Protein AF-A0A520HX37-F1 (afdb_monomer_lite)

Radius of gyration: 22.29 Å; chains: 1; bounding box: 52×50×70 Å

pLDDT: mean 95.44, std 6.54, range [57.94, 99.0]

Sequence (452 aa):
YREWVRPVVTGVTYQSAKGEHVEIRGSEILKNWRAVVGKAGFWDVSLPEAFFGDYNPYNELIYGDWFFPNNPLHTGEVFINGKALQEYVTWSCKSENGQTIITAYFGDLDPNKEFVEITVRPSCFYPAKTGVNYITVRGFHMSQAATQWAAPTAEQIGLIGTNWSKGWIIEDNVISDSKCVGITLGKDRASGQNVWSADMSKDGADLYNEMILRVINAGWSKDNIGSHIVRRNKIFNCGAAGICGSFGAAYSQILDNEVHDVYTRRNFYGAEMAGIKFHAAVDMVIKGNHVSNSFIGLWLDWMAQGTKVSHNVFEDNDYVDIFMEMNHGPYLVERNRFMSVFSLRDWSEGGTFRKNYFAGLISRAPQDRVTPVFRTRSTEILEVKPIAGGNNLFIANTFADGKGVQPVRPKMHAMDQEDQLIGYGLSIYRDAAMPVMSRRNKFLGKAQPLKK

Structure (mmCIF, N/CA/C/O backbone):
data_AF-A0A520HX37-F1
#
_entry.id   AF-A0A520HX37-F1
#
loop_
_atom_site.group_PDB
_atom_site.id
_atom_site.type_symbol
_atom_site.label_atom_id
_atom_site.label_alt_id
_atom_site.label_comp_id
_atom_site.label_asym_id
_atom_site.label_entity_id
_atom_site.label_seq_id
_atom_site.pdbx_PDB_ins_code
_atom_site.Cartn_x
_atom_site.Cartn_y
_atom_site.Cartn_z
_atom_site.occupancy
_atom_site.B_iso_or_equiv
_atom_site.auth_seq_id
_atom_site.auth_comp_id
_atom_site.auth_asym_id
_atom_site.auth_atom_id
_atom_site.pdbx_PDB_model_num
ATOM 1 N N . TYR A 1 1 ? -20.379 -7.764 13.010 1.00 98.12 1 TYR A N 1
ATOM 2 C CA . TYR A 1 1 ? -19.364 -8.441 13.836 1.00 98.12 1 TYR A CA 1
ATOM 3 C C . TYR A 1 1 ? -18.326 -7.415 14.274 1.00 98.12 1 TYR A C 1
ATOM 5 O O . TYR A 1 1 ? -17.843 -6.666 13.435 1.00 98.12 1 TYR A O 1
ATOM 13 N N . ARG A 1 2 ? -18.039 -7.300 15.574 1.00 98.56 2 ARG A N 1
ATOM 14 C CA . ARG A 1 2 ? -17.042 -6.363 16.128 1.00 98.56 2 ARG A CA 1
ATOM 15 C C . ARG A 1 2 ? -15.921 -7.171 16.764 1.00 98.56 2 ARG A C 1
ATOM 17 O O . ARG A 1 2 ? -15.885 -7.391 17.966 1.00 98.56 2 ARG A O 1
ATOM 24 N N . GLU A 1 3 ? -15.073 -7.727 15.915 1.00 98.31 3 GLU A N 1
ATOM 25 C CA . GLU A 1 3 ? -14.103 -8.739 16.311 1.00 98.31 3 GLU A CA 1
ATOM 26 C C . GLU A 1 3 ? -12.892 -8.725 15.384 1.00 98.31 3 GLU A C 1
ATOM 28 O O . GLU A 1 3 ? -12.899 -8.090 14.329 1.00 98.31 3 GLU A O 1
ATOM 33 N N . TRP A 1 4 ? -11.859 -9.455 15.791 1.00 98.12 4 TRP A N 1
ATOM 34 C CA . TRP A 1 4 ? -10.728 -9.793 14.943 1.00 98.12 4 TRP A CA 1
ATOM 35 C C . TRP A 1 4 ? -10.796 -11.291 14.633 1.00 98.12 4 TRP A C 1
ATOM 37 O O . TRP A 1 4 ? -10.479 -12.128 15.481 1.00 98.12 4 TRP A O 1
ATOM 47 N N . VAL A 1 5 ? -11.174 -11.626 13.399 1.00 98.69 5 VAL A N 1
ATOM 48 C CA . VAL A 1 5 ? -11.188 -13.001 12.894 1.00 98.69 5 VAL A CA 1
ATOM 49 C C . VAL A 1 5 ? -9.752 -13.481 12.678 1.00 98.69 5 VAL A C 1
ATOM 51 O O . VAL A 1 5 ? -8.979 -12.882 11.925 1.00 98.69 5 VAL A O 1
ATOM 54 N N . ARG A 1 6 ? -9.397 -14.589 13.334 1.00 98.00 6 ARG A N 1
ATOM 55 C CA . ARG A 1 6 ? -8.054 -15.187 13.307 1.00 98.00 6 ARG A CA 1
ATOM 56 C C . ARG A 1 6 ? -8.134 -16.616 12.768 1.00 98.00 6 ARG A C 1
ATOM 58 O O . ARG A 1 6 ? -8.297 -17.546 13.559 1.00 98.00 6 ARG A O 1
ATOM 65 N N . PRO A 1 7 ? -8.045 -16.830 11.443 1.00 97.38 7 PRO A N 1
ATOM 66 C CA . PRO A 1 7 ? -8.025 -18.176 10.886 1.00 97.38 7 PRO A CA 1
ATOM 67 C C . PRO A 1 7 ? -6.873 -18.993 11.475 1.00 97.38 7 PRO A C 1
ATOM 69 O O . PRO A 1 7 ? -5.737 -18.525 11.550 1.00 97.38 7 PRO A O 1
ATOM 72 N N . VAL A 1 8 ? -7.172 -20.224 11.887 1.00 95.75 8 VAL A N 1
ATOM 73 C CA . VAL A 1 8 ? -6.197 -21.143 12.503 1.00 95.75 8 VAL A CA 1
ATOM 74 C C . VAL A 1 8 ? -5.926 -22.392 11.659 1.00 95.75 8 VAL A C 1
ATOM 76 O O . VAL A 1 8 ? -4.947 -23.100 11.916 1.00 95.75 8 VAL A O 1
ATOM 79 N N . VAL A 1 9 ? -6.761 -22.638 10.643 1.00 96.44 9 VAL A N 1
ATOM 80 C CA . VAL A 1 9 ? -6.717 -23.799 9.743 1.00 96.44 9 VAL A CA 1
ATOM 81 C C . VAL A 1 9 ? -6.692 -23.327 8.289 1.00 96.44 9 VAL A C 1
ATOM 83 O O . VAL A 1 9 ? -7.399 -22.394 7.926 1.00 96.44 9 VAL A O 1
ATOM 86 N N . THR A 1 10 ? -5.869 -23.990 7.479 1.00 98.19 10 THR A N 1
ATOM 87 C CA . THR A 1 10 ? -5.672 -23.781 6.035 1.00 98.19 10 THR A CA 1
ATOM 88 C C . THR A 1 10 ? -6.862 -24.283 5.207 1.00 98.19 10 THR A C 1
ATOM 90 O O . THR A 1 10 ? -7.510 -25.254 5.589 1.00 98.19 10 THR A O 1
ATOM 93 N N . GLY A 1 11 ? -7.105 -23.697 4.030 1.00 98.06 11 GLY A N 1
ATOM 94 C CA . GLY A 1 11 ? -8.065 -24.244 3.056 1.00 98.06 11 GLY A CA 1
ATOM 95 C C . GLY A 1 11 ? -9.533 -23.910 3.335 1.00 98.06 11 GLY A C 1
ATOM 96 O O . GLY A 1 11 ? -10.422 -24.648 2.914 1.00 98.06 11 GLY A O 1
ATOM 97 N N . VAL A 1 12 ? -9.798 -22.825 4.064 1.00 98.31 12 VAL A N 1
ATOM 98 C CA . VAL A 1 12 ? -11.149 -22.424 4.483 1.00 98.31 12 VAL A CA 1
ATOM 99 C C . VAL A 1 12 ? -11.658 -21.257 3.638 1.00 98.31 12 VAL A C 1
ATOM 101 O O . VAL A 1 12 ? -10.925 -20.313 3.350 1.00 98.31 12 VAL A O 1
ATOM 104 N N . THR A 1 13 ? -12.939 -21.297 3.266 1.00 98.75 13 THR A N 1
ATOM 105 C CA . THR A 1 13 ? -13.641 -20.150 2.673 1.00 98.75 13 THR A CA 1
ATOM 106 C C . THR A 1 13 ? -14.507 -19.471 3.724 1.00 98.75 13 THR A C 1
ATOM 108 O O . THR A 1 13 ? -15.416 -20.086 4.276 1.00 98.75 13 THR A O 1
ATOM 111 N N . TYR A 1 14 ? -14.251 -18.190 3.950 1.00 98.69 14 TYR A N 1
ATOM 112 C CA . TYR A 1 14 ? -15.098 -17.276 4.698 1.00 98.69 14 TYR A CA 1
ATOM 113 C C . TYR A 1 14 ? -15.847 -16.422 3.684 1.00 98.69 14 TYR A C 1
ATOM 115 O O . TYR A 1 14 ? -15.227 -15.772 2.840 1.00 98.69 14 TYR A O 1
ATOM 123 N N . GLN A 1 15 ? -17.175 -16.427 3.745 1.00 98.56 15 GLN A N 1
ATOM 124 C CA . GLN A 1 15 ? -17.981 -15.615 2.844 1.00 98.56 15 GLN A CA 1
ATOM 125 C C . GLN A 1 15 ? -19.240 -15.087 3.518 1.00 98.56 15 GLN A C 1
ATOM 127 O O . GLN A 1 15 ? -19.822 -15.767 4.366 1.00 98.56 15 GLN A O 1
ATOM 132 N N . SER A 1 16 ? -19.679 -13.901 3.102 1.00 98.06 16 SER A N 1
ATOM 133 C CA . SER A 1 16 ? -21.020 -13.425 3.423 1.00 98.06 16 SER A CA 1
ATOM 134 C C . SER A 1 16 ? -22.086 -14.335 2.801 1.00 98.06 16 SER A C 1
ATOM 136 O O . SER A 1 16 ? -21.876 -15.008 1.781 1.00 98.06 16 SER A O 1
ATOM 138 N N . ALA A 1 17 ? -23.248 -14.395 3.449 1.00 97.94 17 ALA A N 1
ATOM 139 C CA . ALA A 1 17 ? -24.407 -15.054 2.872 1.00 97.94 17 ALA A CA 1
ATOM 140 C C . ALA A 1 17 ? -24.915 -14.248 1.665 1.00 97.94 17 ALA A C 1
ATOM 142 O O . ALA A 1 17 ? -24.792 -13.026 1.598 1.00 97.94 17 ALA A O 1
ATOM 143 N N . LYS A 1 18 ? -25.462 -14.948 0.668 1.00 95.50 18 LYS A N 1
ATOM 144 C CA . LYS A 1 18 ? -25.861 -14.332 -0.601 1.00 95.50 18 LYS A CA 1
ATOM 145 C C . LYS A 1 18 ? -26.911 -13.240 -0.368 1.00 95.50 18 LYS A C 1
ATOM 147 O O . LYS A 1 18 ? -28.009 -13.544 0.077 1.00 95.50 18 LYS A O 1
ATOM 152 N N . GLY A 1 19 ? -26.591 -12.011 -0.772 1.00 94.69 19 GLY A N 1
ATOM 153 C CA . GLY A 1 19 ? -27.487 -10.854 -0.664 1.00 94.69 19 GLY A CA 1
ATOM 154 C C . GLY A 1 19 ? -27.488 -10.178 0.709 1.00 94.69 19 GLY A C 1
ATOM 155 O O . GLY A 1 19 ? -28.156 -9.162 0.861 1.00 94.69 19 GLY A O 1
ATOM 156 N N . GLU A 1 20 ? -26.736 -10.705 1.676 1.00 98.00 20 GLU A N 1
ATOM 157 C CA . GLU A 1 20 ? -26.619 -10.124 3.011 1.00 98.00 20 GLU A CA 1
ATOM 158 C C . GLU A 1 20 ? -25.485 -9.095 3.070 1.00 98.00 20 GLU A C 1
ATOM 160 O O . GLU A 1 20 ? -24.419 -9.278 2.476 1.00 98.00 20 GLU A O 1
ATOM 165 N N . HIS A 1 21 ? -25.693 -8.036 3.852 1.00 97.75 21 HIS A N 1
ATOM 166 C CA . HIS A 1 21 ? -24.669 -7.039 4.163 1.00 97.75 21 HIS A CA 1
ATOM 167 C C . HIS A 1 21 ? -23.959 -7.415 5.465 1.00 97.75 21 HIS A C 1
ATOM 169 O O . HIS A 1 21 ? -24.501 -7.229 6.555 1.00 97.75 21 HIS A O 1
ATOM 175 N N . VAL A 1 22 ? -22.750 -7.975 5.361 1.00 98.62 22 VAL A N 1
ATOM 176 C CA . VAL A 1 22 ? -22.000 -8.472 6.525 1.00 98.62 22 VAL A CA 1
ATOM 177 C C . VAL A 1 22 ? -20.804 -7.579 6.828 1.00 98.62 22 VAL A C 1
ATOM 179 O O . VAL A 1 22 ? -19.858 -7.514 6.043 1.00 98.62 22 VAL A O 1
ATOM 182 N N . GLU A 1 23 ? -20.823 -6.948 8.005 1.00 98.50 23 GLU A N 1
ATOM 183 C CA . GLU A 1 23 ? -19.742 -6.079 8.477 1.00 98.50 23 GLU A CA 1
ATOM 184 C C . GLU A 1 23 ? -18.850 -6.741 9.535 1.00 98.50 23 GLU A C 1
ATOM 186 O O . GLU A 1 23 ? -19.355 -7.323 10.504 1.00 98.50 23 GLU A O 1
ATOM 191 N N . ILE A 1 24 ? -17.534 -6.573 9.402 1.00 98.88 24 ILE A N 1
ATOM 192 C CA . ILE A 1 24 ? -16.524 -6.875 10.424 1.00 98.88 24 ILE A CA 1
ATOM 193 C C . ILE A 1 24 ? -15.807 -5.568 10.777 1.00 98.88 24 ILE A C 1
ATOM 195 O O . ILE A 1 24 ? -15.193 -4.952 9.912 1.00 98.88 24 ILE A O 1
ATOM 199 N N . ARG A 1 25 ? -15.884 -5.122 12.032 1.00 98.69 25 ARG A N 1
ATOM 200 C CA . ARG A 1 25 ? -15.296 -3.844 12.463 1.00 98.69 25 ARG A CA 1
ATOM 201 C C . ARG A 1 25 ? -14.231 -4.014 13.537 1.00 98.69 25 ARG A C 1
ATOM 203 O O . ARG A 1 25 ? -14.445 -4.701 14.543 1.00 98.69 25 ARG A O 1
ATOM 210 N N . GLY A 1 26 ? -13.126 -3.291 13.384 1.00 98.62 26 GLY A N 1
ATOM 211 C CA . GLY A 1 26 ? -12.086 -3.152 14.408 1.00 98.62 26 GLY A CA 1
ATOM 212 C C . GLY A 1 26 ? -12.456 -2.186 15.545 1.00 98.62 26 GLY A C 1
ATOM 213 O O . GLY A 1 26 ? -11.688 -2.045 16.496 1.00 98.62 26 GLY A O 1
ATOM 214 N N . SER A 1 27 ? -13.633 -1.557 15.475 1.00 98.69 27 SER A N 1
ATOM 215 C CA . SER A 1 27 ? -14.109 -0.519 16.393 1.00 98.69 27 SER A CA 1
ATOM 216 C C . SER A 1 27 ? -15.233 -0.956 17.335 1.00 98.69 27 SER A C 1
ATOM 218 O O . SER A 1 27 ? -15.978 -1.901 17.054 1.00 98.69 27 SER A O 1
ATOM 220 N N . GLU A 1 28 ? -15.426 -0.202 18.415 1.00 98.62 28 GLU A N 1
ATOM 221 C CA . GLU A 1 28 ? -16.592 -0.286 19.303 1.00 98.62 28 GLU A CA 1
ATOM 222 C C . GLU A 1 28 ? -17.429 0.991 19.266 1.00 98.62 28 GLU A C 1
ATOM 224 O O . GLU A 1 28 ? -16.895 2.086 19.094 1.00 98.62 28 GLU A O 1
ATOM 229 N N . ILE A 1 29 ? -18.745 0.848 19.456 1.00 98.19 29 ILE A N 1
ATOM 230 C CA . ILE A 1 29 ? -19.640 1.997 19.661 1.00 98.19 29 ILE A CA 1
ATOM 231 C C . ILE A 1 29 ? -19.367 2.555 21.048 1.00 98.19 29 ILE A C 1
ATOM 233 O O . ILE A 1 29 ? -19.407 1.812 22.031 1.00 98.19 29 ILE A O 1
ATOM 237 N N . LEU A 1 30 ? -19.165 3.866 21.134 1.00 96.62 30 LEU A N 1
ATOM 238 C CA . LEU A 1 30 ? -18.863 4.526 22.391 1.00 96.62 30 LEU A CA 1
ATOM 239 C C . LEU A 1 30 ? -19.947 5.526 22.782 1.00 96.62 30 LEU A C 1
ATOM 241 O O . LEU A 1 30 ? -20.343 6.395 22.007 1.00 96.62 30 LEU A O 1
ATOM 245 N N . LYS A 1 31 ? -20.413 5.394 24.022 1.00 94.81 31 LYS A N 1
ATOM 246 C CA . LYS A 1 31 ? -21.406 6.256 24.672 1.00 94.81 31 LYS A CA 1
ATOM 247 C C . LYS A 1 31 ? -20.847 6.755 26.007 1.00 94.81 31 LYS A C 1
ATOM 249 O O . LYS A 1 31 ? -19.742 6.388 26.394 1.00 94.81 31 LYS A O 1
ATOM 254 N N . ASN A 1 32 ? -21.642 7.541 26.728 1.00 96.50 32 ASN A N 1
ATOM 255 C CA . ASN A 1 32 ? -21.308 8.131 28.030 1.00 96.50 32 ASN A CA 1
ATOM 256 C C . ASN A 1 32 ? -20.206 9.198 27.967 1.00 96.50 32 ASN A C 1
ATOM 258 O O . ASN A 1 32 ? -19.458 9.393 28.927 1.00 96.50 32 ASN A O 1
ATOM 262 N N . TRP A 1 33 ? -20.151 9.916 26.851 1.00 98.25 33 TRP A N 1
ATOM 263 C CA . TRP A 1 33 ? -19.351 11.120 26.701 1.00 98.25 33 TRP A CA 1
ATOM 264 C C . TRP A 1 33 ? -19.862 12.207 27.650 1.00 98.25 33 TRP A C 1
ATOM 266 O O . TRP A 1 33 ? -21.072 12.414 27.784 1.00 98.25 33 TRP A O 1
ATOM 276 N N . ARG A 1 34 ? -18.950 12.932 28.292 1.00 98.25 34 ARG A N 1
ATOM 277 C CA . ARG A 1 34 ? -19.243 14.030 29.217 1.00 98.25 34 ARG A CA 1
ATOM 278 C C . ARG A 1 34 ? -18.748 15.335 28.619 1.00 98.25 34 ARG A C 1
ATOM 280 O O . ARG A 1 34 ? -17.597 15.418 28.211 1.00 98.25 34 ARG A O 1
ATOM 287 N N . ALA A 1 35 ? -19.604 16.350 28.579 1.00 97.75 35 ALA A N 1
ATOM 288 C CA . ALA A 1 35 ? -19.209 17.661 28.083 1.00 97.75 35 ALA A CA 1
ATOM 289 C C . ALA A 1 35 ? -18.055 18.229 28.925 1.00 97.75 35 ALA A C 1
ATOM 291 O O . ALA A 1 35 ? -18.094 18.185 30.159 1.00 97.75 35 ALA A O 1
ATOM 292 N N . VAL A 1 36 ? -17.039 18.777 28.260 1.00 97.12 36 VAL A N 1
ATOM 293 C CA . VAL A 1 36 ? -15.894 19.400 28.927 1.00 97.12 36 VAL A CA 1
ATOM 294 C C . VAL A 1 36 ? -16.302 20.781 29.429 1.00 97.12 36 VAL A C 1
ATOM 296 O O . VAL A 1 36 ? -16.685 21.665 28.657 1.00 97.12 36 VAL A O 1
ATOM 299 N N . VAL A 1 37 ? -16.212 20.989 30.744 1.00 95.19 37 VAL A N 1
ATOM 300 C CA . VAL A 1 37 ? -16.586 22.262 31.374 1.00 95.19 37 VAL A CA 1
ATOM 301 C C . VAL A 1 37 ? -15.751 23.402 30.788 1.00 95.19 37 VAL A C 1
ATOM 303 O O . VAL A 1 37 ? -14.523 23.346 30.762 1.00 95.19 37 VAL A O 1
ATOM 306 N N . GLY A 1 38 ? -16.426 24.449 30.309 1.00 94.00 38 GLY A N 1
ATOM 307 C CA . GLY A 1 38 ? -15.782 25.633 29.736 1.00 94.00 38 GLY A CA 1
ATOM 308 C C . GLY A 1 38 ? -15.269 25.479 28.297 1.00 94.00 38 GLY A C 1
ATOM 309 O O . GLY A 1 38 ? -14.696 26.434 27.778 1.00 94.00 38 GLY A O 1
ATOM 310 N N . LYS A 1 39 ? -15.481 24.333 27.629 1.00 95.81 39 LYS A N 1
ATOM 311 C CA . LYS A 1 39 ? -15.105 24.114 26.220 1.00 95.81 39 LYS A CA 1
ATOM 312 C C . LYS A 1 39 ? -16.291 23.582 25.409 1.00 95.81 39 LYS A C 1
ATOM 314 O O . LYS A 1 39 ? -16.502 22.378 25.313 1.00 95.81 39 LYS A O 1
ATOM 319 N N . ALA A 1 40 ? -17.073 24.489 24.821 1.00 96.25 40 ALA A N 1
ATOM 320 C CA . ALA A 1 40 ? -18.238 24.124 24.014 1.00 96.25 40 ALA A CA 1
ATOM 321 C C . ALA A 1 40 ? -17.864 23.179 22.854 1.00 96.25 40 ALA A C 1
ATOM 323 O O . ALA A 1 40 ? -16.846 23.371 22.189 1.00 96.25 40 ALA A O 1
ATOM 324 N N . GLY A 1 41 ? -18.685 22.151 22.636 1.00 96.88 41 GLY A N 1
ATOM 325 C CA . GLY A 1 41 ? -18.486 21.128 21.606 1.00 96.88 41 GLY A CA 1
ATOM 326 C C . GLY A 1 41 ? -17.399 20.091 21.905 1.00 96.88 41 GLY A C 1
ATOM 327 O O . GLY A 1 41 ? -17.296 19.118 21.163 1.00 96.88 41 GLY A O 1
ATOM 328 N N . PHE A 1 42 ? -16.617 20.246 22.979 1.00 98.19 42 PHE A N 1
ATOM 329 C CA . PHE A 1 42 ? -15.657 19.237 23.430 1.00 98.19 42 PHE A CA 1
ATOM 330 C C . PHE A 1 42 ? -16.284 18.293 24.451 1.00 98.19 42 PHE A C 1
ATOM 332 O O . PHE A 1 42 ? -16.986 18.717 25.373 1.00 98.19 42 PHE A O 1
ATOM 339 N N . TRP A 1 43 ? -15.980 17.009 24.302 1.00 98.69 43 TRP A N 1
ATOM 340 C CA . TRP A 1 43 ? -16.480 15.942 25.153 1.00 98.69 43 TRP A CA 1
ATOM 341 C C . TRP A 1 43 ? -15.364 14.966 25.510 1.00 98.69 43 TRP A C 1
ATOM 343 O O . TRP A 1 43 ? -14.532 14.643 24.664 1.00 98.69 43 TRP A O 1
ATOM 353 N N . ASP A 1 44 ? -15.404 14.460 26.738 1.00 98.06 44 ASP A N 1
ATOM 354 C CA . ASP A 1 44 ? -14.480 13.459 27.259 1.00 98.06 44 ASP A CA 1
ATOM 355 C C . ASP A 1 44 ? -15.186 12.130 27.500 1.00 98.06 44 ASP A C 1
ATOM 357 O O . ASP A 1 44 ? -16.345 12.074 27.916 1.00 98.06 44 ASP A O 1
ATOM 361 N N . VAL A 1 45 ? -14.447 11.046 27.331 1.00 98.12 45 VAL A N 1
ATOM 362 C CA . VAL A 1 45 ? -14.825 9.716 27.800 1.00 98.12 45 VAL A CA 1
ATOM 363 C C . VAL A 1 45 ? -13.607 9.051 28.424 1.00 98.12 45 VAL A C 1
ATOM 365 O O . VAL A 1 45 ? -12.481 9.226 27.963 1.00 98.12 45 VAL A O 1
ATOM 368 N N . SER A 1 46 ? -13.828 8.315 29.509 1.00 98.00 46 SER A N 1
ATOM 369 C CA . SER A 1 46 ? -12.780 7.575 30.212 1.00 98.00 46 SER A CA 1
ATOM 370 C C . SER A 1 46 ? -13.103 6.091 30.175 1.00 98.00 46 SER A C 1
ATOM 372 O O . SER A 1 46 ? -14.229 5.694 30.487 1.00 98.00 46 SER A O 1
ATOM 374 N N . LEU A 1 47 ? -12.120 5.291 29.784 1.00 98.19 47 LEU A N 1
ATOM 375 C CA . LEU A 1 47 ? -12.216 3.843 29.677 1.00 98.19 47 LEU A CA 1
ATOM 376 C C . LEU A 1 47 ? -11.103 3.201 30.508 1.00 98.19 47 LEU A C 1
ATOM 378 O O . LEU A 1 47 ? -9.964 3.662 30.432 1.00 98.19 47 LEU A O 1
ATOM 382 N N . PRO A 1 48 ? -11.378 2.132 31.274 1.00 97.69 48 PRO A N 1
ATOM 383 C CA . PRO A 1 48 ? -10.315 1.392 31.940 1.00 97.69 48 PRO A CA 1
ATOM 384 C C . PRO A 1 48 ? -9.393 0.757 30.897 1.00 97.69 48 PRO A C 1
ATOM 386 O O . PRO A 1 48 ? -9.886 0.224 29.908 1.00 97.69 48 PRO A O 1
ATOM 389 N N . GLU A 1 49 ? -8.081 0.731 31.138 1.00 95.62 49 GLU A N 1
ATOM 390 C CA . GLU A 1 49 ? -7.102 0.106 30.220 1.00 95.62 49 GLU A CA 1
ATOM 391 C C . GLU A 1 49 ? -7.476 -1.343 29.851 1.00 95.62 49 GLU A C 1
ATOM 393 O O . GLU A 1 49 ? -7.327 -1.768 28.708 1.00 95.62 49 GLU A O 1
ATOM 398 N N . ALA A 1 50 ? -8.078 -2.079 30.793 1.00 96.25 50 ALA A N 1
ATOM 399 C CA . ALA A 1 50 ? -8.574 -3.439 30.579 1.00 96.25 50 ALA A CA 1
ATOM 400 C C . ALA A 1 50 ? -9.641 -3.563 29.470 1.00 96.25 50 ALA A C 1
ATOM 402 O O . ALA A 1 50 ? -9.856 -4.664 28.969 1.00 96.25 50 ALA A O 1
ATOM 403 N N . PHE A 1 51 ? -10.297 -2.467 29.069 1.00 97.56 51 PHE A N 1
ATOM 404 C CA . PHE A 1 51 ? -11.211 -2.439 27.923 1.00 97.56 51 PHE A CA 1
ATOM 405 C C . PHE A 1 51 ? -10.510 -2.840 26.618 1.00 97.56 51 PHE A C 1
ATOM 407 O O . PHE A 1 51 ? -11.117 -3.481 25.762 1.00 97.56 51 PHE A O 1
ATOM 414 N N . PHE A 1 52 ? -9.230 -2.492 26.481 1.00 97.75 52 PHE A N 1
ATOM 415 C CA . PHE A 1 52 ? -8.437 -2.737 25.279 1.00 97.75 52 PHE A CA 1
ATOM 416 C C . PHE A 1 52 ? -7.672 -4.074 25.313 1.00 97.75 52 PHE A C 1
ATOM 418 O O . PHE A 1 52 ? -7.207 -4.559 24.283 1.00 97.75 52 PHE A O 1
ATOM 425 N N . GLY A 1 53 ? -7.575 -4.716 26.481 1.00 95.25 53 GLY A N 1
ATOM 426 C CA . GLY A 1 53 ? -6.796 -5.943 26.657 1.00 95.25 53 GLY A CA 1
ATOM 427 C C . GLY A 1 53 ? -5.296 -5.699 26.463 1.00 95.25 53 GLY A C 1
ATOM 428 O O . GLY A 1 53 ? -4.755 -4.725 26.977 1.00 95.25 53 GLY A O 1
ATOM 429 N N . ASP A 1 54 ? -4.626 -6.576 25.711 1.00 94.12 54 ASP A N 1
ATOM 430 C CA . ASP A 1 54 ? -3.166 -6.529 25.512 1.00 94.12 54 ASP A CA 1
ATOM 431 C C . ASP A 1 54 ? -2.706 -5.465 24.498 1.00 94.12 54 ASP A C 1
ATOM 433 O O . ASP A 1 54 ? -1.509 -5.296 24.269 1.00 94.12 54 ASP A O 1
ATOM 437 N N . TYR A 1 55 ? -3.642 -4.773 23.846 1.00 96.56 55 TYR A N 1
ATOM 438 C CA . TYR A 1 55 ? -3.345 -3.796 22.807 1.00 96.56 55 TYR A CA 1
ATOM 439 C C . TYR A 1 55 ? -4.277 -2.596 22.916 1.00 96.56 55 TYR A C 1
ATOM 441 O O . TYR A 1 55 ? -5.459 -2.702 22.602 1.00 96.56 55 TYR A O 1
ATOM 449 N N . ASN A 1 56 ? -3.729 -1.448 23.317 1.00 98.25 56 ASN A N 1
ATOM 450 C CA . ASN A 1 56 ? -4.467 -0.195 23.404 1.00 98.25 56 ASN A CA 1
ATOM 451 C C . ASN A 1 56 ? -4.049 0.773 22.282 1.00 98.25 56 ASN A C 1
ATOM 453 O O . ASN A 1 56 ? -2.966 1.364 22.369 1.00 98.25 56 ASN A O 1
ATOM 457 N N . PRO A 1 57 ? -4.912 1.010 21.271 1.00 98.38 57 PRO A N 1
ATOM 458 C CA . PRO A 1 57 ? -4.623 1.927 20.171 1.00 98.38 57 PRO A CA 1
ATOM 459 C C . PRO A 1 57 ? -4.302 3.360 20.601 1.00 98.38 57 PRO A C 1
ATOM 461 O O . PRO A 1 57 ? -3.683 4.091 19.838 1.00 98.38 57 PRO A O 1
ATOM 464 N N . TYR A 1 58 ? -4.732 3.775 21.794 1.00 98.44 58 TYR A N 1
ATOM 465 C CA . TYR A 1 58 ? -4.554 5.124 22.342 1.00 98.44 58 TYR A CA 1
ATOM 466 C C . TYR A 1 58 ? -3.290 5.275 23.197 1.00 98.44 58 TYR A C 1
ATOM 468 O O . TYR A 1 58 ? -2.994 6.383 23.638 1.00 98.44 58 TYR A O 1
ATOM 476 N N . ASN A 1 59 ? -2.550 4.179 23.399 1.00 97.12 59 ASN A N 1
ATOM 477 C CA . ASN A 1 59 ? -1.185 4.159 23.940 1.00 97.12 59 ASN A CA 1
ATOM 478 C C . ASN A 1 59 ? -0.151 3.816 22.862 1.00 97.12 59 ASN A C 1
ATOM 480 O O . ASN A 1 59 ? 1.013 4.196 22.968 1.00 97.12 59 ASN A O 1
ATOM 484 N N . GLU A 1 60 ? -0.571 3.089 21.828 1.00 97.19 60 GLU A N 1
ATOM 485 C CA . GLU A 1 60 ? 0.298 2.647 20.750 1.00 97.19 60 GLU A CA 1
ATOM 486 C C . GLU A 1 60 ? 0.500 3.764 19.721 1.00 97.19 60 GLU A C 1
ATOM 488 O O . GLU A 1 60 ? -0.393 4.054 18.918 1.00 97.19 60 GLU A O 1
ATOM 493 N N . LEU A 1 61 ? 1.695 4.355 19.709 1.00 97.44 61 LEU A N 1
ATOM 494 C CA . LEU A 1 61 ? 2.119 5.273 18.655 1.00 97.44 61 LEU A CA 1
ATOM 495 C C . LEU A 1 61 ? 2.339 4.538 17.328 1.00 97.44 61 LEU A C 1
ATOM 497 O O . LEU A 1 61 ? 2.703 3.364 17.294 1.00 97.44 61 LEU A O 1
ATOM 501 N N . ILE A 1 62 ? 2.170 5.250 16.220 1.00 97.62 62 ILE A N 1
ATOM 502 C CA . ILE A 1 62 ? 2.658 4.812 14.919 1.00 97.62 62 ILE A CA 1
ATOM 503 C C . ILE A 1 62 ? 4.183 4.931 14.926 1.00 97.62 62 ILE A C 1
ATOM 505 O O . ILE A 1 62 ? 4.722 5.986 15.270 1.00 97.62 62 ILE A O 1
ATOM 509 N N . TYR A 1 63 ? 4.881 3.864 14.544 1.00 96.38 63 TYR A N 1
ATOM 510 C CA . TYR A 1 63 ? 6.339 3.862 14.432 1.00 96.38 63 TYR A CA 1
ATOM 511 C C . TYR A 1 63 ? 6.834 2.812 13.439 1.00 96.38 63 TYR A C 1
ATOM 513 O O . TYR A 1 63 ? 6.197 1.784 13.210 1.00 96.38 63 TYR A O 1
ATOM 521 N N . GLY A 1 64 ? 8.034 3.035 12.916 1.00 95.44 64 GLY A N 1
ATOM 522 C CA . GLY A 1 64 ? 8.787 2.027 12.187 1.00 95.44 64 GLY A CA 1
ATOM 523 C C . GLY A 1 64 ? 9.779 2.634 11.212 1.00 95.44 64 GLY A C 1
ATOM 524 O O . GLY A 1 64 ? 9.927 3.854 11.130 1.00 95.44 64 GLY A O 1
ATOM 525 N N . ASP A 1 65 ? 10.460 1.764 10.475 1.00 94.50 65 ASP A N 1
ATOM 526 C CA . ASP A 1 65 ? 11.482 2.194 9.523 1.00 94.50 65 ASP A CA 1
ATOM 527 C C . ASP A 1 65 ? 10.865 3.079 8.428 1.00 94.50 65 ASP A C 1
ATOM 529 O O . ASP A 1 65 ? 9.747 2.834 7.966 1.00 94.50 65 ASP A O 1
ATOM 533 N N . TRP A 1 66 ? 11.589 4.135 8.046 1.00 92.44 66 TRP A N 1
ATOM 534 C CA . TRP A 1 66 ? 11.152 5.164 7.092 1.00 92.44 66 TRP A CA 1
ATOM 535 C C . TRP A 1 66 ? 9.811 5.846 7.412 1.00 92.44 66 TRP A C 1
ATOM 537 O O . TRP A 1 66 ? 9.155 6.378 6.514 1.00 92.44 66 TRP A O 1
ATOM 547 N N . PHE A 1 67 ? 9.398 5.855 8.680 1.00 93.75 67 PHE A N 1
ATOM 548 C CA . PHE A 1 67 ? 8.279 6.657 9.162 1.00 93.75 67 PHE A CA 1
ATOM 549 C C . PHE A 1 67 ? 8.782 8.011 9.681 1.00 93.75 67 PHE A C 1
ATOM 551 O O . PHE A 1 67 ? 9.648 8.071 10.553 1.00 93.75 67 PHE A O 1
ATOM 558 N N . PHE A 1 68 ? 8.229 9.108 9.165 1.00 90.38 68 PHE A N 1
ATOM 559 C CA . PHE A 1 68 ? 8.664 10.476 9.458 1.00 90.38 68 PHE A CA 1
ATOM 560 C C . PHE A 1 68 ? 7.468 11.331 9.910 1.00 90.38 68 PHE A C 1
ATOM 562 O O . PHE A 1 68 ? 6.913 12.116 9.134 1.00 90.38 68 PHE A O 1
ATOM 569 N N . PRO A 1 69 ? 7.002 11.163 11.156 1.00 87.44 69 PRO A N 1
ATOM 570 C CA . PRO A 1 69 ? 5.861 11.911 11.657 1.00 87.44 69 PRO A CA 1
ATOM 571 C C . PRO A 1 69 ? 6.232 13.371 11.955 1.00 87.44 69 PRO A C 1
ATOM 573 O O . PRO A 1 69 ? 7.277 13.649 12.534 1.00 87.44 69 PRO A O 1
ATOM 576 N N . ASN A 1 70 ? 5.324 14.305 11.651 1.00 82.69 70 ASN A N 1
ATOM 577 C CA . ASN A 1 70 ? 5.442 15.690 12.132 1.00 82.69 70 ASN A CA 1
ATOM 578 C C . ASN A 1 70 ? 5.141 15.800 13.636 1.00 82.69 70 ASN A C 1
ATOM 580 O O . ASN A 1 70 ? 5.717 16.629 14.330 1.00 82.69 70 ASN A O 1
ATOM 584 N N . ASN A 1 71 ? 4.222 14.967 14.128 1.00 87.94 71 ASN A N 1
ATOM 585 C CA . ASN A 1 71 ? 3.881 14.808 15.538 1.00 87.94 71 ASN A CA 1
ATOM 586 C C . ASN A 1 71 ? 3.696 13.312 15.819 1.00 87.94 71 ASN A C 1
ATOM 588 O O . ASN A 1 71 ? 3.214 12.612 14.923 1.00 87.94 71 ASN A O 1
ATOM 592 N N . PRO A 1 72 ? 4.016 12.816 17.029 1.00 93.25 72 PRO A N 1
ATOM 593 C CA . PRO A 1 72 ? 3.644 11.462 17.425 1.00 93.25 72 PRO A CA 1
ATOM 594 C C . PRO A 1 72 ? 2.144 11.283 17.210 1.00 93.25 72 PRO A C 1
ATOM 596 O O . PRO A 1 72 ? 1.379 12.138 17.633 1.00 93.25 72 PRO A O 1
ATOM 599 N N . LEU A 1 73 ? 1.732 10.220 16.529 1.00 96.06 73 LEU A N 1
ATOM 600 C CA . LEU A 1 73 ? 0.325 9.896 16.303 1.00 96.06 73 LEU A CA 1
ATOM 601 C C . LEU A 1 73 ? 0.061 8.500 16.819 1.00 96.06 73 LEU A C 1
ATOM 603 O O . LEU A 1 73 ? 0.916 7.632 16.676 1.00 96.06 73 LEU A O 1
ATOM 607 N N . HIS A 1 74 ? -1.118 8.280 17.372 1.00 98.19 74 HIS A N 1
ATOM 608 C CA . HIS A 1 74 ? -1.534 6.978 17.864 1.00 98.19 74 HIS A CA 1
ATOM 609 C C . HIS A 1 74 ? -2.143 6.140 16.747 1.00 98.19 74 HIS A C 1
ATOM 611 O O . HIS A 1 74 ? -2.618 6.662 15.742 1.00 98.19 74 HIS A O 1
ATOM 617 N N . THR A 1 75 ? -2.182 4.826 16.925 1.00 98.31 75 THR A N 1
ATOM 618 C CA . THR A 1 75 ? -2.907 3.919 16.023 1.00 98.31 75 THR A CA 1
ATOM 619 C C . THR A 1 75 ? -4.432 4.024 16.188 1.00 98.31 75 THR A C 1
ATOM 621 O O . THR A 1 75 ? -5.190 3.624 15.303 1.00 98.31 75 THR A O 1
ATOM 624 N N . GLY A 1 76 ? -4.891 4.619 17.294 1.00 98.25 76 GLY A N 1
ATOM 625 C CA . GLY A 1 76 ? -6.289 4.918 17.589 1.00 98.25 76 GLY A CA 1
ATOM 626 C C . GLY A 1 76 ? -6.938 5.912 16.622 1.00 98.25 76 GLY A C 1
ATOM 627 O O . GLY A 1 76 ? -6.275 6.774 16.038 1.00 98.25 76 GLY A O 1
ATOM 628 N N . GLU A 1 77 ? -8.258 5.806 16.469 1.00 98.31 77 GLU A N 1
ATOM 629 C CA . GLU A 1 77 ? -9.100 6.778 15.762 1.00 98.31 77 GLU A CA 1
ATOM 630 C C . GLU A 1 77 ? -10.469 6.912 16.431 1.00 98.31 77 GLU A C 1
ATOM 632 O O . GLU A 1 77 ? -10.972 5.970 17.043 1.00 98.31 77 GLU A O 1
ATOM 637 N N . VAL A 1 78 ? -11.085 8.084 16.283 1.00 98.69 78 VAL A N 1
ATOM 638 C CA . VAL A 1 78 ? -12.466 8.359 16.698 1.00 98.69 78 VAL A CA 1
ATOM 639 C C . VAL A 1 78 ? -13.286 8.635 15.445 1.00 98.69 78 VAL A C 1
ATOM 641 O O . VAL A 1 78 ? -12.833 9.363 14.564 1.00 98.69 78 VAL A O 1
ATOM 644 N N . PHE A 1 79 ? -14.493 8.085 15.368 1.00 98.69 79 PHE A N 1
ATOM 645 C CA . PHE A 1 79 ? -15.416 8.277 14.256 1.00 98.69 79 PHE A CA 1
ATOM 646 C C . PHE A 1 79 ? -16.734 8.849 14.753 1.00 98.69 79 PHE A C 1
ATOM 648 O O . PHE A 1 79 ? -17.232 8.438 15.798 1.00 98.69 79 PHE A O 1
ATOM 655 N N . ILE A 1 80 ? -17.340 9.733 13.967 1.00 98.25 80 ILE A N 1
ATOM 656 C CA . ILE A 1 80 ? -18.724 10.172 14.151 1.00 98.25 80 ILE A CA 1
ATOM 657 C C . ILE A 1 80 ? -19.502 9.941 12.860 1.00 98.25 80 ILE A C 1
ATOM 659 O O . ILE A 1 80 ? -19.104 10.399 11.788 1.00 98.25 80 ILE A O 1
ATOM 663 N N . ASN A 1 81 ? -20.601 9.192 12.950 1.00 97.56 81 ASN A N 1
ATOM 664 C CA . ASN A 1 81 ? -21.467 8.840 11.823 1.00 97.56 81 ASN A CA 1
ATOM 665 C C . ASN A 1 81 ? -20.671 8.276 10.627 1.00 97.56 81 ASN A C 1
ATOM 667 O O . ASN A 1 81 ? -20.894 8.644 9.474 1.00 97.56 81 ASN A O 1
ATOM 671 N N . GLY A 1 82 ? -19.695 7.410 10.927 1.00 96.19 82 GLY A N 1
ATOM 672 C CA . GLY A 1 82 ? -18.816 6.766 9.947 1.00 96.19 82 GLY A CA 1
ATOM 673 C C . GLY A 1 82 ? -17.652 7.621 9.431 1.00 96.19 82 GLY A C 1
ATOM 674 O O . GLY A 1 82 ? -16.865 7.125 8.634 1.00 96.19 82 GLY A O 1
ATOM 675 N N . LYS A 1 83 ? -17.498 8.878 9.869 1.00 96.50 83 LYS A N 1
ATOM 676 C CA . LYS A 1 83 ? -16.395 9.759 9.448 1.00 96.50 83 LYS A CA 1
ATOM 677 C C . LYS A 1 83 ? -15.311 9.835 10.513 1.00 96.50 83 LYS A C 1
ATOM 679 O O . LYS A 1 83 ? -15.611 10.159 11.660 1.00 96.50 83 LYS A O 1
ATOM 684 N N . ALA A 1 84 ? -14.063 9.580 10.125 1.00 97.12 84 ALA A N 1
ATOM 685 C CA . ALA A 1 84 ? -12.915 9.695 11.016 1.00 97.12 84 ALA A CA 1
ATOM 686 C C . ALA A 1 84 ? -12.653 11.156 11.413 1.00 97.12 84 ALA A C 1
ATOM 688 O O . ALA A 1 84 ? -12.652 12.055 10.569 1.00 97.12 84 ALA A O 1
ATOM 689 N N . LEU A 1 85 ? -12.383 11.375 12.695 1.00 97.06 85 LEU A N 1
ATOM 690 C CA . LEU A 1 85 ? -11.853 12.619 13.234 1.00 97.06 85 LEU A CA 1
ATOM 691 C C . LEU A 1 85 ? -10.325 12.651 13.088 1.00 97.06 85 LEU A C 1
ATOM 693 O O . LEU A 1 85 ? -9.643 11.622 13.064 1.00 97.06 85 LEU A O 1
ATOM 697 N N . GLN A 1 86 ? -9.764 13.853 13.024 1.00 95.12 86 GLN A N 1
ATOM 698 C CA . GLN A 1 86 ? -8.325 14.073 12.939 1.00 95.12 86 GLN A CA 1
ATOM 699 C C . GLN A 1 86 ? -7.712 14.269 14.329 1.00 95.12 86 GLN A C 1
ATOM 701 O O . GLN A 1 86 ? -8.121 15.153 15.086 1.00 95.12 86 GLN A O 1
ATOM 706 N N . GLU A 1 87 ? -6.716 13.447 14.642 1.00 96.19 87 GLU A N 1
ATOM 707 C CA . GLU A 1 87 ? -5.955 13.498 15.891 1.00 96.19 87 GLU A CA 1
ATOM 708 C C . GLU A 1 87 ? -5.192 14.828 16.014 1.00 96.19 87 GLU A C 1
ATOM 710 O O . GLU A 1 87 ? -4.717 15.371 15.016 1.00 96.19 87 GLU A O 1
ATOM 715 N N . TYR A 1 88 ? -5.139 15.381 17.225 1.00 94.00 88 TYR A N 1
ATOM 716 C CA . TYR A 1 88 ? -4.638 16.715 17.593 1.00 94.00 88 TYR A CA 1
ATOM 717 C C . TYR A 1 88 ? -5.350 17.920 16.961 1.00 94.00 88 TYR A C 1
ATOM 719 O O . TYR A 1 88 ? -5.057 19.055 17.332 1.00 94.00 88 TYR A O 1
ATOM 727 N N . VAL A 1 89 ? -6.317 17.704 16.067 1.00 93.88 89 VAL A N 1
ATOM 728 C CA . VAL A 1 89 ? -7.161 18.771 15.496 1.00 93.88 89 VAL A CA 1
ATOM 729 C C . VAL A 1 89 ? -8.569 18.722 16.083 1.00 93.88 89 VAL A C 1
ATOM 731 O O . VAL A 1 89 ? -9.106 19.731 16.527 1.00 93.88 89 VAL A O 1
ATOM 734 N N . THR A 1 90 ? -9.161 17.532 16.110 1.00 96.44 90 THR A N 1
ATOM 735 C CA . THR A 1 90 ? -10.546 17.291 16.551 1.00 96.44 90 THR A CA 1
ATOM 736 C C . THR A 1 90 ? -10.653 16.228 17.633 1.00 96.44 90 THR A C 1
ATOM 738 O O . THR A 1 90 ? -11.712 16.102 18.229 1.00 96.44 90 THR A O 1
ATOM 741 N N . TRP A 1 91 ? -9.590 15.484 17.935 1.00 98.06 91 TRP A N 1
ATOM 742 C CA . TRP A 1 91 ? -9.553 14.619 19.111 1.00 98.06 91 TRP A CA 1
ATOM 743 C C . TRP A 1 91 ? -8.125 14.415 19.618 1.00 98.06 91 TRP A C 1
ATOM 745 O O . TRP A 1 91 ? -7.166 14.611 18.875 1.00 98.06 91 TRP A O 1
ATOM 755 N N . SER A 1 92 ? -7.977 14.024 20.875 1.00 97.94 92 SER A N 1
ATOM 756 C CA . SER A 1 92 ? -6.714 13.606 21.484 1.00 97.94 92 SER A CA 1
ATOM 757 C C . SER A 1 92 ? -6.976 12.564 22.571 1.00 97.94 92 SER A C 1
ATOM 759 O O . SER A 1 92 ? -8.116 12.372 23.002 1.00 97.94 92 SER A O 1
ATOM 761 N N . CYS A 1 93 ? -5.927 11.885 23.025 1.00 98.00 93 CYS A N 1
ATOM 762 C CA . CYS A 1 93 ? -6.005 10.958 24.146 1.00 98.00 93 CYS A CA 1
ATOM 763 C C . CYS A 1 93 ? -4.861 11.165 25.138 1.00 98.00 93 CYS A C 1
ATOM 765 O O . CYS A 1 93 ? -3.840 11.786 24.831 1.00 98.00 93 CYS A O 1
ATOM 767 N N . LYS A 1 94 ? -5.058 10.649 26.348 1.00 97.06 94 LYS A N 1
ATOM 768 C CA . LYS A 1 94 ? -4.012 10.461 27.353 1.00 97.06 94 LYS A CA 1
ATOM 769 C C . LYS A 1 94 ? -4.342 9.253 28.218 1.00 97.06 94 LYS A C 1
ATOM 771 O O . LYS A 1 94 ? -5.517 8.935 28.396 1.00 97.06 94 LYS A O 1
ATOM 776 N N . SER A 1 95 ? -3.317 8.673 28.826 1.00 95.31 95 SER A N 1
ATOM 777 C CA . SER A 1 95 ? -3.484 7.589 29.790 1.00 95.31 95 SER A CA 1
ATOM 778 C C . SER A 1 95 ? -3.041 8.032 31.172 1.00 95.31 95 SER A C 1
ATOM 780 O O . SER A 1 95 ? -1.941 8.549 31.360 1.00 95.31 95 SER A O 1
ATOM 782 N N . GLU A 1 96 ? -3.941 7.894 32.139 1.00 94.94 96 GLU A N 1
ATOM 783 C CA . GLU A 1 96 ? -3.791 8.434 33.486 1.00 94.94 96 GLU A CA 1
ATOM 784 C C . GLU A 1 96 ? -4.539 7.542 34.481 1.00 94.94 96 GLU A C 1
ATOM 786 O O . GLU A 1 96 ? -5.702 7.205 34.276 1.00 94.94 96 GLU A O 1
ATOM 791 N N . ASN A 1 97 ? -3.877 7.148 35.574 1.00 94.69 97 ASN A N 1
ATOM 792 C CA . ASN A 1 97 ? -4.473 6.351 36.658 1.00 94.69 97 ASN A CA 1
ATOM 793 C C . ASN A 1 97 ? -5.173 5.053 36.190 1.00 94.69 97 ASN A C 1
ATOM 795 O O . ASN A 1 97 ? -6.231 4.688 36.702 1.00 94.69 97 ASN A O 1
ATOM 799 N N . GLY A 1 98 ? -4.595 4.356 35.205 1.00 94.69 98 GLY A N 1
ATOM 800 C CA . GLY A 1 98 ? -5.166 3.119 34.651 1.00 94.69 98 GLY A CA 1
ATOM 801 C C . GLY A 1 98 ? -6.419 3.334 33.793 1.00 94.69 98 GLY A C 1
ATOM 802 O O . GLY A 1 98 ? -7.193 2.395 33.590 1.00 94.69 98 GLY A O 1
ATOM 803 N N . GLN A 1 99 ? -6.637 4.561 33.319 1.00 97.75 99 GLN A N 1
ATOM 804 C CA . GLN A 1 99 ? -7.692 4.921 32.381 1.00 97.75 99 GLN A CA 1
ATOM 805 C C . GLN A 1 99 ? -7.088 5.514 31.112 1.00 97.75 99 GLN A C 1
ATOM 807 O O . GLN A 1 99 ? -6.206 6.368 31.186 1.00 97.75 99 GLN A O 1
ATOM 812 N N . THR A 1 100 ? -7.661 5.155 29.973 1.00 98.19 100 THR A N 1
ATOM 813 C CA . THR A 1 100 ? -7.532 5.897 28.725 1.00 98.19 100 THR A CA 1
ATOM 814 C C . THR A 1 100 ? -8.619 6.960 28.684 1.00 98.19 100 THR A C 1
ATOM 816 O O . THR A 1 100 ? -9.812 6.654 28.760 1.00 98.19 100 THR A O 1
ATOM 819 N N . ILE A 1 101 ? -8.223 8.219 28.560 1.00 98.31 101 ILE A N 1
ATOM 820 C CA . ILE A 1 101 ? -9.127 9.359 28.428 1.00 98.31 101 ILE A CA 1
ATOM 821 C C . ILE A 1 101 ? -9.048 9.843 26.987 1.00 98.31 101 ILE A C 1
ATOM 823 O O . ILE A 1 101 ? -7.970 10.211 26.521 1.00 98.31 101 ILE A O 1
ATOM 827 N N . ILE A 1 102 ? -10.184 9.853 26.295 1.00 98.56 102 ILE A N 1
ATOM 828 C CA . ILE A 1 102 ? -10.314 10.361 24.928 1.00 98.56 102 ILE A CA 1
ATOM 829 C C . ILE A 1 102 ? -11.138 11.645 24.984 1.00 98.56 102 ILE A C 1
ATOM 831 O O . ILE A 1 102 ? -12.264 11.639 25.482 1.00 98.56 102 ILE A O 1
ATOM 835 N N . THR A 1 103 ? -10.584 12.727 24.447 1.00 98.62 103 THR A N 1
ATOM 836 C CA . THR A 1 103 ? -11.246 14.026 24.293 1.00 98.62 103 THR A CA 1
ATOM 837 C C . THR A 1 103 ? -11.510 14.265 22.814 1.00 98.62 103 THR A C 1
ATOM 839 O O . THR A 1 103 ? -10.586 14.160 22.011 1.00 98.62 103 THR A O 1
ATOM 842 N N . ALA A 1 104 ? -12.733 14.622 22.429 1.00 98.56 104 ALA A N 1
ATOM 843 C CA . ALA A 1 104 ? -13.088 14.895 21.036 1.00 98.56 104 ALA A CA 1
ATOM 844 C C . ALA A 1 104 ? -14.011 16.113 20.892 1.00 98.56 104 ALA A C 1
ATOM 846 O O . ALA A 1 104 ? -14.852 16.391 21.747 1.00 98.56 104 ALA A O 1
ATOM 847 N N . TYR A 1 105 ? -13.837 16.848 19.796 1.00 98.44 105 TYR A N 1
ATOM 848 C CA . TYR A 1 105 ? -14.670 17.964 19.374 1.00 98.44 105 TYR A CA 1
ATOM 849 C C . TYR A 1 105 ? -15.728 17.476 18.384 1.00 98.44 105 TYR A C 1
ATOM 851 O O . TYR A 1 105 ? -15.402 17.031 17.284 1.00 98.44 105 TYR A O 1
ATOM 859 N N . PHE A 1 106 ? -16.995 17.603 18.767 1.00 97.94 106 PHE A N 1
ATOM 860 C CA . PHE A 1 106 ? -18.153 17.191 17.968 1.00 97.94 106 PHE A CA 1
ATOM 861 C C . PHE A 1 106 ? -18.982 18.380 17.453 1.00 97.94 106 PHE A C 1
ATOM 863 O O . PHE A 1 106 ? -20.048 18.187 16.869 1.00 97.94 106 PHE A O 1
ATOM 870 N N . GLY A 1 107 ? -18.501 19.615 17.640 1.00 96.56 107 GLY A N 1
ATOM 871 C CA . GLY A 1 107 ? -19.251 20.819 17.281 1.00 96.56 107 GLY A CA 1
ATOM 872 C C . GLY A 1 107 ? -20.566 20.912 18.055 1.00 96.56 107 GLY A C 1
ATOM 873 O O . GLY A 1 107 ? -20.572 20.779 19.277 1.00 96.56 107 GLY A O 1
ATOM 874 N N . ASP A 1 108 ? -21.670 21.114 17.337 1.00 96.50 108 ASP A N 1
ATOM 875 C CA . ASP A 1 108 ? -23.017 21.227 17.918 1.00 96.50 108 ASP A CA 1
ATOM 876 C C . ASP A 1 108 ? -23.699 19.867 18.158 1.00 96.50 108 ASP A C 1
ATOM 878 O O . ASP A 1 108 ? -24.824 19.810 18.660 1.00 96.50 108 ASP A O 1
ATOM 882 N N . LEU A 1 109 ? -23.046 18.762 17.785 1.00 97.69 109 LEU A N 1
ATOM 883 C CA . LEU A 1 109 ? -23.603 17.421 17.927 1.00 97.69 109 LEU A CA 1
ATOM 884 C C . LEU A 1 109 ? -23.415 16.881 19.350 1.00 97.69 109 LEU A C 1
ATOM 886 O O . LEU A 1 109 ? -22.377 17.071 19.986 1.00 97.69 109 LEU A O 1
ATOM 890 N N . ASP A 1 110 ? -24.421 16.146 19.827 1.00 97.56 110 ASP A N 1
ATOM 891 C CA . ASP A 1 110 ? -24.355 15.391 21.079 1.00 97.56 110 ASP A CA 1
ATOM 892 C C . ASP A 1 110 ? -23.851 13.966 20.780 1.00 97.56 110 ASP A C 1
ATOM 894 O O . ASP A 1 110 ? -24.616 13.145 20.259 1.00 97.56 110 ASP A O 1
ATOM 898 N N . PRO A 1 111 ? -22.593 13.619 21.117 1.00 97.94 111 PRO A N 1
ATOM 899 C CA . PRO A 1 111 ? -22.009 12.317 20.789 1.00 97.94 111 PRO A CA 1
ATOM 900 C C . PRO A 1 111 ? -22.731 11.137 21.453 1.00 97.94 111 PRO A C 1
ATOM 902 O O . PRO A 1 111 ? -22.590 9.993 21.019 1.00 97.94 111 PRO A O 1
ATOM 905 N N . ASN A 1 112 ? -23.549 11.380 22.483 1.00 97.94 112 ASN A N 1
ATOM 906 C CA . ASN A 1 112 ? -24.370 10.332 23.083 1.00 97.94 112 ASN A CA 1
ATOM 907 C C . ASN A 1 112 ? -25.628 10.025 22.259 1.00 97.94 112 ASN A C 1
ATOM 909 O O . ASN A 1 112 ? -26.164 8.917 22.366 1.00 97.94 112 ASN A O 1
ATOM 913 N N . LYS A 1 113 ? -26.065 10.946 21.396 1.00 97.62 113 LYS A N 1
ATOM 914 C CA . LYS A 1 113 ? -27.184 10.759 20.456 1.00 97.62 113 LYS A CA 1
ATOM 915 C C . LYS A 1 113 ? -26.715 10.320 19.072 1.00 97.62 113 LYS A C 1
ATOM 917 O O . LYS A 1 113 ? -27.416 9.551 18.422 1.00 97.62 113 LYS A O 1
ATOM 922 N N . GLU A 1 114 ? -25.514 10.723 18.676 1.00 98.25 114 GLU A N 1
ATOM 923 C CA . GLU A 1 114 ? -24.901 10.331 17.406 1.00 98.25 114 GLU A CA 1
ATOM 924 C C . GLU A 1 114 ? -24.267 8.931 17.445 1.00 98.25 114 GLU A C 1
ATOM 926 O O . GLU A 1 114 ? -24.106 8.307 18.504 1.00 98.25 114 GLU A O 1
ATOM 931 N N . PHE A 1 115 ? -23.895 8.415 16.273 1.00 98.06 115 PHE A N 1
ATOM 932 C CA . PHE A 1 115 ? -23.190 7.144 16.139 1.00 98.06 115 PHE A CA 1
ATOM 933 C C . PHE A 1 115 ? -21.676 7.365 16.221 1.00 98.06 115 PHE A C 1
ATOM 935 O O . PHE A 1 115 ? -21.005 7.561 15.208 1.00 98.06 115 PHE A O 1
ATOM 942 N N . VAL A 1 116 ? -21.151 7.374 17.447 1.00 98.69 116 VAL A N 1
ATOM 943 C CA . VAL A 1 116 ? -19.716 7.525 17.713 1.00 98.69 116 VAL A CA 1
ATOM 944 C C . VAL A 1 116 ? -19.062 6.164 17.912 1.00 98.69 116 VAL A C 1
ATOM 946 O O . VAL A 1 116 ? -19.560 5.330 18.671 1.00 98.69 116 VAL A O 1
ATOM 949 N N . GLU A 1 117 ? -17.933 5.952 17.245 1.00 98.75 117 GLU A N 1
ATOM 950 C CA . GLU A 1 117 ? -17.133 4.733 17.343 1.00 98.75 117 GLU A CA 1
ATOM 951 C C . GLU A 1 117 ? -15.667 5.061 17.612 1.00 98.75 117 GLU A C 1
ATOM 953 O O . GLU A 1 117 ? -15.175 6.126 17.237 1.00 98.75 117 GLU A O 1
ATOM 958 N N . ILE A 1 118 ? -14.961 4.124 18.232 1.00 98.81 118 ILE A N 1
ATOM 959 C CA . ILE A 1 118 ? -13.522 4.204 18.485 1.00 98.81 118 ILE A CA 1
ATOM 960 C C . ILE A 1 118 ? -12.836 2.929 18.003 1.00 98.81 118 ILE A C 1
ATOM 962 O O . ILE A 1 118 ? -13.408 1.848 18.156 1.00 98.81 118 ILE A O 1
ATOM 966 N N . THR A 1 119 ? -11.644 3.010 17.407 1.00 98.69 119 THR A N 1
ATOM 967 C CA . THR A 1 119 ? -10.889 1.783 17.106 1.00 98.69 119 THR A CA 1
ATOM 968 C C . THR A 1 119 ? -10.435 1.103 18.396 1.00 98.69 119 THR A C 1
ATOM 970 O O . THR A 1 119 ? -10.082 1.747 19.378 1.00 98.69 119 THR A O 1
ATOM 973 N N . VAL A 1 120 ? -10.457 -0.229 18.394 1.00 98.75 120 VAL A N 1
ATOM 974 C CA . VAL A 1 120 ? -10.042 -1.056 19.540 1.00 98.75 120 VAL A CA 1
ATOM 975 C C . VAL A 1 120 ? -9.051 -2.129 19.103 1.00 98.75 120 VAL A C 1
ATOM 977 O O . VAL A 1 120 ? -8.112 -2.444 19.822 1.00 98.75 120 VAL A O 1
ATOM 980 N N . ARG A 1 121 ? -9.239 -2.699 17.910 1.00 98.50 121 ARG A N 1
ATOM 981 C CA . ARG A 1 121 ? -8.477 -3.853 17.422 1.00 98.50 121 ARG A CA 1
ATOM 982 C C . ARG A 1 121 ? -7.514 -3.457 16.302 1.00 98.50 121 ARG A C 1
ATOM 984 O O . ARG A 1 121 ? -7.870 -2.614 15.475 1.00 98.50 121 ARG A O 1
ATOM 991 N N . PRO A 1 122 ? -6.345 -4.117 16.207 1.00 97.88 122 PRO A N 1
ATOM 992 C CA . PRO A 1 122 ? -5.351 -3.802 15.184 1.00 97.88 122 PRO A CA 1
ATOM 993 C C . PRO A 1 122 ? -5.748 -4.300 13.786 1.00 97.88 122 PRO A C 1
ATOM 995 O O . PRO A 1 122 ? -5.291 -3.751 12.791 1.00 97.88 122 PRO A O 1
ATOM 998 N N . SER A 1 123 ? -6.621 -5.309 13.695 1.00 98.69 123 SER A N 1
ATOM 999 C CA . SER A 1 123 ? -7.065 -5.918 12.435 1.00 98.69 123 SER A CA 1
ATOM 1000 C C . SER A 1 123 ? -8.507 -6.414 12.532 1.00 98.69 123 SER A C 1
ATOM 1002 O O . SER A 1 123 ? -9.002 -6.707 13.621 1.00 98.69 123 SER A O 1
ATOM 1004 N N . CYS A 1 124 ? -9.156 -6.572 11.377 1.00 98.88 124 CYS A N 1
ATOM 1005 C CA . CYS A 1 124 ? -10.442 -7.263 11.252 1.00 98.88 124 CYS A CA 1
ATOM 1006 C C . CYS A 1 124 ? -10.252 -8.745 10.911 1.00 98.88 124 CYS A C 1
ATOM 1008 O O . CYS A 1 124 ? -10.943 -9.596 11.468 1.00 98.88 124 CYS A O 1
ATOM 1010 N N . PHE A 1 125 ? -9.318 -9.069 10.009 1.00 98.88 125 PHE A N 1
ATOM 1011 C CA . PHE A 1 125 ? -9.125 -10.434 9.513 1.00 98.88 125 PHE A CA 1
ATOM 1012 C C . PHE A 1 125 ? -7.639 -10.728 9.269 1.00 98.88 125 PHE A C 1
ATOM 1014 O O . PHE A 1 125 ? -7.090 -10.434 8.211 1.00 98.88 125 PHE A O 1
ATOM 1021 N N . TYR A 1 126 ? -6.960 -11.313 10.250 1.00 98.69 126 TYR A N 1
ATOM 1022 C CA . TYR A 1 126 ? -5.517 -11.561 10.161 1.00 98.69 126 TYR A CA 1
ATOM 1023 C C . TYR A 1 126 ? -5.145 -12.806 10.978 1.00 98.69 126 TYR A C 1
ATOM 1025 O O . TYR A 1 126 ? -5.508 -12.873 12.157 1.00 98.69 126 TYR A O 1
ATOM 1033 N N . PRO A 1 127 ? -4.471 -13.817 10.401 1.00 97.94 127 PRO A N 1
ATOM 1034 C CA . PRO A 1 127 ? -4.066 -15.014 11.135 1.00 97.94 127 PRO A CA 1
ATOM 1035 C C . PRO A 1 127 ? -3.111 -14.697 12.288 1.00 97.94 127 PRO A C 1
ATOM 1037 O O . PRO A 1 127 ? -2.180 -13.911 12.133 1.00 97.94 127 PRO A O 1
ATOM 1040 N N . ALA A 1 128 ? -3.276 -15.379 13.423 1.00 93.75 128 ALA A N 1
ATOM 1041 C CA . ALA A 1 128 ? -2.370 -15.238 14.570 1.00 93.75 128 ALA A CA 1
ATOM 1042 C C . ALA A 1 128 ? -0.989 -15.892 14.355 1.00 93.75 128 ALA A C 1
ATOM 1044 O O . ALA A 1 128 ? -0.070 -15.668 15.136 1.00 93.75 128 ALA A O 1
ATOM 1045 N N . LYS A 1 129 ? -0.851 -16.735 13.325 1.00 96.12 129 LYS A N 1
ATOM 1046 C CA . LYS A 1 129 ? 0.388 -17.430 12.963 1.00 96.12 129 LYS A CA 1
ATOM 1047 C C . LYS A 1 129 ? 0.572 -17.425 11.449 1.00 96.12 129 LYS A C 1
ATOM 1049 O O . LYS A 1 129 ? -0.410 -17.358 10.709 1.00 96.12 129 LYS A O 1
ATOM 1054 N N . THR A 1 130 ? 1.816 -17.570 11.016 1.00 97.94 130 THR A N 1
ATOM 1055 C CA . THR A 1 130 ? 2.171 -17.687 9.601 1.00 97.94 130 THR A CA 1
ATOM 1056 C C . THR A 1 130 ? 1.732 -19.026 9.002 1.00 97.94 130 THR A C 1
ATOM 1058 O O . THR A 1 130 ? 1.329 -19.950 9.719 1.00 97.94 130 THR A O 1
ATOM 1061 N N . GLY A 1 131 ? 1.777 -19.147 7.671 1.00 97.81 131 GLY A N 1
ATOM 1062 C CA . GLY A 1 131 ? 1.539 -20.419 6.974 1.00 97.81 131 GLY A CA 1
ATOM 1063 C C . GLY A 1 131 ? 0.098 -20.946 7.024 1.00 97.81 131 GLY A C 1
ATOM 1064 O O . GLY A 1 131 ? -0.149 -22.106 6.683 1.00 97.81 131 GLY A O 1
ATOM 1065 N N . VAL A 1 132 ? -0.872 -20.121 7.432 1.00 98.56 132 VAL A N 1
ATOM 1066 C CA . VAL A 1 132 ? -2.299 -20.442 7.292 1.00 98.56 132 VAL A CA 1
ATOM 1067 C C . VAL A 1 132 ? -2.678 -20.210 5.835 1.00 98.56 132 VAL A C 1
ATOM 1069 O O . VAL A 1 132 ? -2.984 -19.095 5.441 1.00 98.56 132 VAL A O 1
ATOM 1072 N N . ASN A 1 133 ? -2.563 -21.244 5.009 1.00 98.75 133 ASN A N 1
ATOM 1073 C CA . ASN A 1 133 ? -2.606 -21.141 3.551 1.00 98.75 133 ASN A CA 1
ATOM 1074 C C . ASN A 1 133 ? -4.037 -21.246 2.996 1.00 98.75 133 ASN A C 1
ATOM 1076 O O . ASN A 1 133 ? -4.970 -21.667 3.682 1.00 98.75 133 ASN A O 1
ATOM 1080 N N . TYR A 1 134 ? -4.195 -20.932 1.711 1.00 98.81 134 TYR A N 1
ATOM 1081 C CA . TYR A 1 134 ? -5.380 -21.252 0.908 1.00 98.81 134 TYR A CA 1
ATOM 1082 C C . TYR A 1 134 ? -6.711 -20.788 1.521 1.00 98.81 134 TYR A C 1
ATOM 1084 O O . TYR A 1 134 ? -7.720 -21.488 1.433 1.00 98.81 134 TYR A O 1
ATOM 1092 N N . ILE A 1 135 ? -6.718 -19.617 2.162 1.00 98.88 135 ILE A N 1
ATOM 1093 C CA . ILE A 1 135 ? -7.945 -19.015 2.686 1.00 98.88 135 ILE A CA 1
ATOM 1094 C C . ILE A 1 135 ? -8.612 -18.191 1.594 1.00 98.88 135 ILE A C 1
ATOM 1096 O O . ILE A 1 135 ? -7.956 -17.418 0.898 1.00 98.88 135 ILE A O 1
ATOM 1100 N N . THR A 1 136 ? -9.925 -18.332 1.458 1.00 98.94 136 THR A N 1
ATOM 1101 C CA . THR A 1 136 ? -10.738 -17.414 0.656 1.00 98.94 136 THR A CA 1
ATOM 1102 C C . THR A 1 136 ? -11.548 -16.516 1.580 1.00 98.94 136 THR A C 1
ATOM 1104 O O . THR A 1 136 ? -12.181 -17.018 2.504 1.00 98.94 136 THR A O 1
ATOM 1107 N N . VAL A 1 137 ? -11.546 -15.209 1.328 1.00 98.94 137 VAL A N 1
ATOM 1108 C CA . VAL A 1 137 ? -12.319 -14.207 2.073 1.00 98.94 137 VAL A CA 1
ATOM 1109 C C . VAL A 1 137 ? -13.142 -13.395 1.081 1.00 98.94 137 VAL A C 1
ATOM 1111 O O . VAL A 1 137 ? -12.571 -12.700 0.234 1.00 98.94 137 VAL A O 1
ATOM 1114 N N . ARG A 1 138 ? -14.473 -13.528 1.151 1.00 98.88 138 ARG A N 1
ATOM 1115 C CA . ARG A 1 138 ? -15.382 -13.038 0.108 1.00 98.88 138 ARG A CA 1
ATOM 1116 C C . ARG A 1 138 ? -16.585 -12.259 0.631 1.00 98.88 138 ARG A C 1
ATOM 1118 O O . ARG A 1 138 ? -17.332 -12.764 1.465 1.00 98.88 138 ARG A O 1
ATOM 1125 N N . GLY A 1 139 ? -16.865 -11.109 0.022 1.00 98.81 139 GLY A N 1
ATOM 1126 C CA . GLY A 1 139 ? -18.171 -10.455 0.147 1.00 98.81 139 GLY A CA 1
ATOM 1127 C C . GLY A 1 139 ? -18.404 -9.694 1.453 1.00 98.81 139 GLY A C 1
ATOM 1128 O O . GLY A 1 139 ? -19.559 -9.423 1.781 1.00 98.81 139 GLY A O 1
ATOM 1129 N N . PHE A 1 140 ? -17.358 -9.398 2.225 1.00 98.88 140 PHE A N 1
ATOM 1130 C CA . PHE A 1 140 ? -17.484 -8.683 3.495 1.00 98.88 140 PHE A CA 1
ATOM 1131 C C . PHE A 1 140 ? -17.246 -7.185 3.341 1.00 98.88 140 PHE A C 1
ATOM 1133 O O . PHE A 1 140 ? -16.451 -6.744 2.513 1.00 98.88 140 PHE A O 1
ATOM 1140 N N . HIS A 1 141 ? -17.869 -6.416 4.226 1.00 98.88 141 HIS A N 1
ATOM 1141 C CA . HIS A 1 141 ? -17.488 -5.041 4.514 1.00 98.88 141 HIS A CA 1
ATOM 1142 C C . HIS A 1 141 ? -16.614 -5.046 5.770 1.00 98.88 141 HIS A C 1
ATOM 1144 O O . HIS A 1 141 ? -17.051 -5.495 6.827 1.00 98.88 141 HIS A O 1
ATOM 1150 N N . MET A 1 142 ? -15.370 -4.597 5.670 1.00 98.94 142 MET A N 1
ATOM 1151 C CA . MET A 1 142 ? -14.432 -4.581 6.788 1.00 98.94 142 MET A CA 1
ATOM 1152 C C . MET A 1 142 ? -13.891 -3.176 7.004 1.00 98.94 142 MET A C 1
ATOM 1154 O O . MET A 1 142 ? -13.394 -2.566 6.058 1.00 98.94 142 MET A O 1
ATOM 1158 N N . SER A 1 143 ? -13.975 -2.654 8.227 1.00 98.88 143 SER A N 1
ATOM 1159 C CA . SER A 1 143 ? -13.569 -1.268 8.475 1.00 98.88 143 SER A CA 1
ATOM 1160 C C . SER A 1 143 ? -13.029 -0.981 9.875 1.00 98.88 143 SER A C 1
ATOM 1162 O O . SER A 1 143 ? -13.185 -1.779 10.806 1.00 98.88 143 SER A O 1
ATOM 1164 N N . GLN A 1 144 ? -12.416 0.199 10.020 1.00 98.81 144 GLN A N 1
ATOM 1165 C CA . GLN A 1 144 ? -12.069 0.821 11.304 1.00 98.81 144 GLN A CA 1
ATOM 1166 C C . GLN A 1 144 ? -11.079 -0.015 12.130 1.00 98.81 144 GLN A C 1
ATOM 1168 O O . GLN A 1 144 ? -11.379 -0.419 13.255 1.00 98.81 144 GLN A O 1
ATOM 1173 N N . ALA A 1 145 ? -9.900 -0.287 11.565 1.00 98.75 145 ALA A N 1
ATOM 1174 C CA . ALA A 1 145 ? -8.830 -1.045 12.222 1.00 98.75 145 ALA A CA 1
ATOM 1175 C C . ALA A 1 145 ? -7.639 -0.150 12.602 1.00 98.75 145 ALA A C 1
ATOM 1177 O O . ALA A 1 145 ? -7.155 0.640 11.789 1.00 98.75 145 ALA A O 1
ATOM 1178 N N . ALA A 1 146 ? -7.135 -0.322 13.826 1.00 98.69 146 ALA A N 1
ATOM 1179 C CA . ALA A 1 146 ? -5.967 0.382 14.359 1.00 98.69 146 ALA A CA 1
ATOM 1180 C C . ALA A 1 146 ? -4.653 -0.258 13.875 1.00 98.69 146 ALA A C 1
ATOM 1182 O O . ALA A 1 146 ? -3.852 -0.751 14.660 1.00 98.69 146 ALA A O 1
ATOM 1183 N N . THR A 1 147 ? -4.438 -0.338 12.565 1.00 98.44 147 THR A N 1
ATOM 1184 C CA . THR A 1 147 ? -3.233 -0.991 12.029 1.00 98.44 147 THR A CA 1
ATOM 1185 C C . THR A 1 147 ? -1.980 -0.160 12.296 1.00 98.44 147 THR A C 1
ATOM 1187 O O . THR A 1 147 ? -2.020 1.063 12.166 1.00 98.44 147 THR A O 1
ATOM 1190 N N . GLN A 1 148 ? -0.860 -0.830 12.555 1.00 97.50 148 GLN A N 1
ATOM 1191 C CA . GLN A 1 148 ? 0.465 -0.214 12.663 1.00 97.50 148 GLN A CA 1
ATOM 1192 C C . GLN A 1 148 ? 1.064 0.106 11.274 1.00 97.50 148 GLN A C 1
ATOM 1194 O O . GLN A 1 148 ? 0.602 -0.408 10.250 1.00 97.50 148 GLN A O 1
ATOM 1199 N N . TRP A 1 149 ? 2.103 0.945 11.237 1.00 97.69 149 TRP A N 1
ATOM 1200 C CA . TRP A 1 149 ? 2.954 1.164 10.065 1.00 97.69 149 TRP A CA 1
ATOM 1201 C C . TRP A 1 149 ? 3.570 -0.146 9.556 1.00 97.69 149 TRP A C 1
ATOM 1203 O O . TRP A 1 149 ? 3.956 -1.014 10.339 1.00 97.69 149 TRP A O 1
ATOM 1213 N N . ALA A 1 150 ? 3.681 -0.280 8.233 1.00 96.94 150 ALA A N 1
ATOM 1214 C CA . ALA A 1 150 ? 4.001 -1.542 7.566 1.00 96.94 150 ALA A CA 1
ATOM 1215 C C . ALA A 1 150 ? 5.238 -1.433 6.656 1.00 96.94 150 ALA A C 1
ATOM 1217 O O . ALA A 1 150 ? 5.167 -1.739 5.463 1.00 96.94 150 ALA A O 1
ATOM 1218 N N . ALA A 1 151 ? 6.373 -1.020 7.225 1.00 96.69 151 ALA A N 1
ATOM 1219 C CA . ALA A 1 151 ? 7.665 -0.994 6.536 1.00 96.69 151 ALA A CA 1
ATOM 1220 C C . ALA A 1 151 ? 8.067 -2.383 5.992 1.00 96.69 151 ALA A C 1
ATOM 1222 O O . ALA A 1 151 ? 7.725 -3.406 6.599 1.00 96.69 151 ALA A O 1
ATOM 1223 N N . PRO A 1 152 ? 8.851 -2.467 4.899 1.00 96.69 152 PRO A N 1
ATOM 1224 C CA . PRO A 1 152 ? 9.297 -3.738 4.326 1.00 96.69 152 PRO A CA 1
ATOM 1225 C C . PRO A 1 152 ? 10.204 -4.546 5.255 1.00 96.69 152 PRO A C 1
ATOM 1227 O O . PRO A 1 152 ? 10.408 -5.737 5.018 1.00 96.69 152 PRO A O 1
ATOM 1230 N N . THR A 1 153 ? 10.725 -3.913 6.306 1.00 95.88 153 THR A N 1
ATOM 1231 C CA . THR A 1 153 ? 11.588 -4.471 7.349 1.00 95.88 153 THR A CA 1
ATOM 1232 C C . THR A 1 153 ? 10.841 -4.856 8.631 1.00 95.88 153 THR A C 1
ATOM 1234 O O . THR A 1 153 ? 11.466 -5.294 9.600 1.00 95.88 153 THR A O 1
ATOM 1237 N N . ALA A 1 154 ? 9.512 -4.735 8.653 1.00 96.19 154 ALA A N 1
ATOM 1238 C CA . ALA A 1 154 ? 8.649 -5.096 9.775 1.00 96.19 154 ALA A CA 1
ATOM 1239 C C . ALA A 1 154 ? 7.642 -6.190 9.407 1.00 96.19 154 ALA A C 1
ATOM 1241 O O . ALA A 1 154 ? 7.434 -6.492 8.234 1.00 96.19 154 ALA A O 1
ATOM 1242 N N . GLU A 1 155 ? 7.016 -6.814 10.403 1.00 97.31 155 GLU A N 1
ATOM 1243 C CA . GLU A 1 155 ? 5.729 -7.465 10.183 1.00 97.31 155 GLU A CA 1
ATOM 1244 C C . GLU A 1 155 ? 4.765 -6.441 9.591 1.00 97.31 155 GLU A C 1
ATOM 1246 O O . GLU A 1 155 ? 4.522 -5.385 10.178 1.00 97.31 155 GLU A O 1
ATOM 1251 N N . GLN A 1 156 ? 4.203 -6.761 8.435 1.00 97.44 156 GLN A N 1
ATOM 1252 C CA . GLN A 1 156 ? 3.297 -5.854 7.749 1.00 97.44 156 GLN A CA 1
ATOM 1253 C C . GLN A 1 156 ? 1.873 -6.263 8.070 1.00 97.44 156 GLN A C 1
ATOM 1255 O O . GLN A 1 156 ? 1.245 -6.970 7.285 1.00 97.44 156 GLN A O 1
ATOM 1260 N N . ILE A 1 157 ? 1.384 -5.845 9.236 1.00 96.75 157 ILE A N 1
ATOM 1261 C CA . ILE A 1 157 ? -0.013 -6.030 9.630 1.00 96.75 157 ILE A CA 1
ATOM 1262 C C . ILE A 1 157 ? -0.916 -5.014 8.915 1.00 96.75 157 ILE A C 1
ATOM 1264 O O . ILE A 1 157 ? -0.525 -3.885 8.634 1.00 96.75 157 ILE A O 1
ATOM 1268 N N . GLY A 1 158 ? -2.141 -5.428 8.610 1.00 98.44 158 GLY A N 1
ATOM 1269 C CA . GLY A 1 158 ? -3.145 -4.622 7.924 1.00 98.44 158 GLY A CA 1
ATOM 1270 C C . GLY A 1 158 ? -4.534 -4.957 8.446 1.00 98.44 158 GLY A C 1
ATOM 1271 O O . GLY A 1 158 ? -4.696 -5.827 9.308 1.00 98.44 158 GLY A O 1
ATOM 1272 N N . LEU A 1 159 ? -5.551 -4.278 7.925 1.00 98.88 159 LEU A N 1
ATOM 1273 C CA . LEU A 1 159 ? -6.934 -4.519 8.325 1.00 98.88 159 LEU A CA 1
ATOM 1274 C C . LEU A 1 159 ? -7.348 -5.953 7.965 1.00 98.88 159 LEU A C 1
ATOM 1276 O O . LEU A 1 159 ? -7.955 -6.647 8.789 1.00 98.88 159 LEU A O 1
ATOM 1280 N N . ILE A 1 160 ? -6.936 -6.411 6.782 1.00 98.94 160 ILE A N 1
ATOM 1281 C CA . ILE A 1 160 ? -6.918 -7.818 6.383 1.00 98.94 160 ILE A CA 1
ATOM 1282 C C . ILE A 1 160 ? -5.537 -8.201 5.850 1.00 98.94 160 ILE A C 1
ATOM 1284 O O . ILE A 1 160 ? -4.907 -7.425 5.130 1.00 98.94 160 ILE A O 1
ATOM 1288 N N . GLY A 1 161 ? -5.062 -9.409 6.156 1.00 98.56 161 GLY A N 1
ATOM 1289 C CA . GLY A 1 161 ? -3.783 -9.855 5.618 1.00 98.56 161 GLY A CA 1
ATOM 1290 C C . GLY A 1 161 ? -3.516 -11.346 5.662 1.00 98.56 161 GLY A C 1
ATOM 1291 O O . GLY A 1 161 ? -4.182 -12.100 6.369 1.00 98.56 161 GLY A O 1
ATOM 1292 N N . THR A 1 162 ? -2.523 -11.760 4.876 1.00 98.56 162 THR A N 1
ATOM 1293 C CA . THR A 1 162 ? -2.195 -13.177 4.659 1.00 98.56 162 THR A CA 1
ATOM 1294 C C . THR A 1 162 ? -1.166 -13.725 5.644 1.00 98.56 162 THR A C 1
ATOM 1296 O O . THR A 1 162 ? -1.057 -14.944 5.759 1.00 98.56 162 THR A O 1
ATOM 1299 N N . ASN A 1 163 ? -0.440 -12.846 6.348 1.00 98.06 163 ASN A N 1
ATOM 1300 C CA . ASN A 1 163 ? 0.594 -13.163 7.336 1.00 98.06 163 ASN A CA 1
ATOM 1301 C C . ASN A 1 163 ? 1.557 -14.270 6.864 1.00 98.06 163 ASN A C 1
ATOM 1303 O O . ASN A 1 163 ? 1.524 -15.384 7.384 1.00 98.06 163 ASN A O 1
ATOM 1307 N N . TRP A 1 164 ? 2.386 -13.987 5.850 1.00 98.31 164 TRP A N 1
ATOM 1308 C CA . TRP A 1 164 ? 3.422 -14.915 5.367 1.00 98.31 164 TRP A CA 1
ATOM 1309 C C . TRP A 1 164 ? 2.897 -16.332 5.075 1.00 98.31 164 TRP A C 1
ATOM 1311 O O . TRP A 1 164 ? 3.193 -17.312 5.766 1.00 98.31 164 TRP A O 1
ATOM 1321 N N . SER A 1 165 ? 2.051 -16.432 4.053 1.00 98.56 165 SER A N 1
ATOM 1322 C CA . SER A 1 165 ? 1.376 -17.672 3.664 1.00 98.56 165 SER A CA 1
ATOM 1323 C C . SER A 1 165 ? 1.292 -17.803 2.142 1.00 98.56 165 SER A C 1
ATOM 1325 O O . SER A 1 165 ? 1.890 -17.021 1.401 1.00 98.56 165 SER A O 1
ATOM 1327 N N . LYS A 1 166 ? 0.557 -18.807 1.659 1.00 98.81 166 LYS A N 1
ATOM 1328 C CA . LYS A 1 166 ? 0.386 -19.106 0.237 1.00 98.81 166 LYS A CA 1
ATOM 1329 C C . LYS A 1 166 ? -1.076 -19.208 -0.170 1.00 98.81 166 LYS A C 1
ATOM 1331 O O . LYS A 1 166 ? -1.896 -19.774 0.551 1.00 98.81 166 LYS A O 1
ATOM 1336 N N . GLY A 1 167 ? -1.395 -18.724 -1.367 1.00 98.88 167 GLY A N 1
ATOM 1337 C CA . GLY A 1 167 ? -2.591 -19.139 -2.108 1.00 98.88 167 GLY A CA 1
ATOM 1338 C C . GLY A 1 167 ? -3.923 -18.580 -1.609 1.00 98.88 167 GLY A C 1
ATOM 1339 O O . GLY A 1 167 ? -4.967 -19.143 -1.920 1.00 98.88 167 GLY A O 1
ATOM 1340 N N . TRP A 1 168 ? -3.9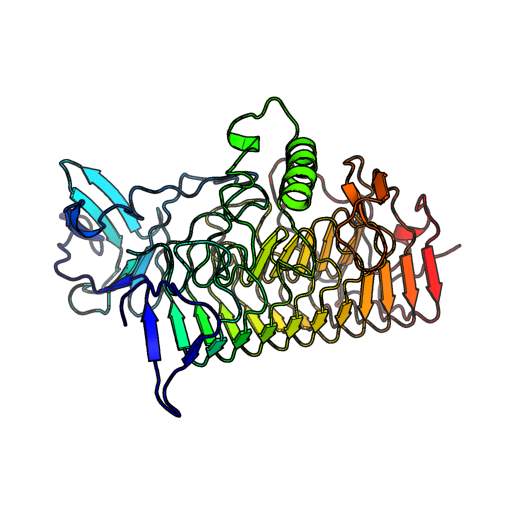03 -17.507 -0.820 1.00 98.94 168 TRP A N 1
ATOM 1341 C CA . TRP A 1 168 ? -5.120 -16.780 -0.444 1.00 98.94 168 TRP A CA 1
ATOM 1342 C C . TRP A 1 168 ? -5.866 -16.174 -1.631 1.00 98.94 168 TRP A C 1
ATOM 1344 O O . TRP A 1 168 ? -5.249 -15.738 -2.604 1.00 98.94 168 TRP A O 1
ATOM 1354 N N . ILE A 1 169 ? -7.185 -16.065 -1.486 1.00 99.00 169 ILE A N 1
ATOM 1355 C CA . ILE A 1 169 ? -8.069 -15.302 -2.366 1.00 99.00 169 ILE A CA 1
ATOM 1356 C C . ILE A 1 169 ? -8.822 -14.273 -1.516 1.00 99.00 169 ILE A C 1
ATOM 1358 O O . ILE A 1 169 ? -9.616 -14.642 -0.656 1.00 99.00 169 ILE A O 1
ATOM 1362 N N . ILE A 1 170 ? -8.594 -12.986 -1.759 1.00 99.00 170 ILE A N 1
ATOM 1363 C CA . ILE A 1 170 ? -9.326 -11.880 -1.129 1.00 99.00 170 ILE A CA 1
ATOM 1364 C C . ILE A 1 170 ? -10.147 -11.216 -2.229 1.00 99.00 170 ILE A C 1
ATOM 1366 O O . ILE A 1 170 ? -9.578 -10.587 -3.127 1.00 99.00 170 ILE A O 1
ATOM 1370 N N . GLU A 1 171 ? -11.468 -11.397 -2.218 1.00 98.94 171 GLU A N 1
ATOM 1371 C CA . GLU A 1 171 ? -12.305 -10.931 -3.325 1.00 98.94 171 GLU A CA 1
ATOM 1372 C C . GLU A 1 171 ? -13.676 -10.381 -2.951 1.00 98.94 171 GLU A C 1
ATOM 1374 O O . GLU A 1 171 ? -14.286 -10.808 -1.980 1.00 98.94 171 GLU A O 1
ATOM 1379 N N . ASP A 1 172 ? -14.190 -9.470 -3.776 1.00 98.88 172 ASP A N 1
ATOM 1380 C CA . ASP A 1 172 ? -15.541 -8.915 -3.632 1.00 98.88 172 ASP A CA 1
ATOM 1381 C C . ASP A 1 172 ? -15.791 -8.271 -2.251 1.00 98.88 172 ASP A C 1
ATOM 1383 O O . ASP A 1 172 ? -16.920 -8.255 -1.769 1.00 98.88 172 ASP A O 1
ATOM 1387 N N . ASN A 1 173 ? -14.743 -7.773 -1.583 1.00 98.94 173 ASN A N 1
ATOM 1388 C CA . ASN A 1 173 ? -14.855 -7.112 -0.282 1.00 98.94 173 ASN A CA 1
ATOM 1389 C C . ASN A 1 173 ? -14.853 -5.586 -0.427 1.00 98.94 173 ASN A C 1
ATOM 1391 O O . ASN A 1 173 ? -14.267 -5.029 -1.358 1.00 98.94 173 ASN A O 1
ATOM 1395 N N . VAL A 1 174 ? -15.435 -4.910 0.559 1.00 98.94 174 VAL A N 1
ATOM 1396 C CA . VAL A 1 174 ? -15.274 -3.471 0.782 1.00 98.94 174 VAL A CA 1
ATOM 1397 C C . VAL A 1 174 ? -14.404 -3.283 2.017 1.00 98.94 174 VAL A C 1
ATOM 1399 O O . VAL A 1 174 ? -14.740 -3.785 3.084 1.00 98.94 174 VAL A O 1
ATOM 1402 N N . ILE A 1 175 ? -13.274 -2.599 1.875 1.00 98.94 175 ILE A N 1
ATOM 1403 C CA . ILE A 1 175 ? -12.268 -2.431 2.926 1.00 98.94 175 ILE A CA 1
ATOM 1404 C C . ILE A 1 175 ? -12.018 -0.942 3.118 1.00 98.94 175 ILE A C 1
ATOM 1406 O O . ILE A 1 175 ? -11.631 -0.259 2.171 1.00 98.94 175 ILE A O 1
ATOM 1410 N N . SER A 1 176 ? -12.232 -0.424 4.324 1.00 98.88 176 SER A N 1
ATOM 1411 C CA . SER A 1 176 ? -12.082 1.011 4.555 1.00 98.88 176 SER A CA 1
ATOM 1412 C C . SER A 1 176 ? -11.567 1.389 5.933 1.00 98.88 176 SER A C 1
ATOM 1414 O O . SER A 1 176 ? -11.570 0.587 6.862 1.00 98.88 176 SER A O 1
ATOM 1416 N N . ASP A 1 177 ? -11.138 2.643 6.068 1.00 98.81 177 ASP A N 1
ATOM 1417 C CA . ASP A 1 177 ? -10.878 3.274 7.366 1.00 98.81 177 ASP A CA 1
ATOM 1418 C C . ASP A 1 177 ? -9.850 2.490 8.202 1.00 98.81 177 ASP A C 1
ATOM 1420 O O . ASP A 1 177 ? -10.067 2.159 9.366 1.00 98.81 177 ASP A O 1
ATOM 1424 N N . SER A 1 178 ? -8.735 2.131 7.568 1.00 98.56 178 SER A N 1
ATOM 1425 C CA . SER A 1 178 ? -7.584 1.548 8.251 1.00 98.56 178 SER A CA 1
ATOM 1426 C C . SER A 1 178 ? -6.580 2.644 8.590 1.00 98.56 178 SER A C 1
ATOM 1428 O O . SER A 1 178 ? -6.216 3.432 7.707 1.00 98.56 178 SER A O 1
ATOM 1430 N N . LYS A 1 179 ? -6.085 2.678 9.834 1.00 98.44 179 LYS A N 1
ATOM 1431 C CA . LYS A 1 179 ? -5.147 3.722 10.277 1.00 98.44 179 LYS A CA 1
ATOM 1432 C C . LYS A 1 179 ? -3.906 3.812 9.385 1.00 98.44 179 LYS A C 1
ATOM 1434 O O . LYS A 1 179 ? -3.440 4.912 9.093 1.00 98.44 179 LYS A O 1
ATOM 1439 N N . CYS A 1 180 ? -3.403 2.671 8.917 1.00 98.44 180 CYS A N 1
ATOM 1440 C CA . CYS A 1 180 ? -2.273 2.577 7.996 1.00 98.44 180 CYS A CA 1
ATOM 1441 C C . CYS A 1 180 ? -2.639 1.747 6.759 1.00 98.44 180 CYS A C 1
ATOM 1443 O O . CYS A 1 180 ? -2.755 2.312 5.673 1.00 98.44 180 CYS A O 1
ATOM 1445 N N . VAL A 1 181 ? -2.830 0.430 6.877 1.00 98.62 181 VAL A N 1
ATOM 1446 C CA . VAL A 1 181 ? -2.902 -0.462 5.700 1.00 98.62 181 VAL A CA 1
ATOM 1447 C C . VAL A 1 181 ? -4.238 -1.186 5.585 1.00 98.62 181 VAL A C 1
ATOM 1449 O O . VAL A 1 181 ? -4.683 -1.833 6.533 1.00 98.62 181 VAL A O 1
ATOM 1452 N N . GLY A 1 182 ? -4.859 -1.134 4.405 1.00 98.88 182 GLY A N 1
ATOM 1453 C CA . GLY A 1 182 ? -6.061 -1.908 4.084 1.00 98.88 182 GLY A CA 1
ATOM 1454 C C . GLY A 1 182 ? -5.772 -3.409 3.970 1.00 98.88 182 GLY A C 1
ATOM 1455 O O . GLY A 1 182 ? -6.061 -4.180 4.886 1.00 98.88 182 GLY A O 1
ATOM 1456 N N . ILE A 1 183 ? -5.190 -3.828 2.845 1.00 98.94 183 ILE A N 1
ATOM 1457 C CA . ILE A 1 183 ? -4.796 -5.218 2.574 1.00 98.94 183 ILE A CA 1
ATOM 1458 C C . ILE A 1 183 ? -3.278 -5.353 2.658 1.00 98.94 183 ILE A C 1
ATOM 1460 O O . ILE A 1 183 ? -2.553 -4.618 1.992 1.00 98.94 183 ILE A O 1
ATOM 1464 N N . THR A 1 184 ? -2.791 -6.355 3.385 1.00 98.75 184 THR A N 1
ATOM 1465 C CA . THR A 1 184 ? -1.369 -6.723 3.390 1.00 98.75 184 THR A CA 1
ATOM 1466 C C . THR A 1 184 ? -1.144 -8.161 2.929 1.00 98.75 184 THR A C 1
ATOM 1468 O O . THR A 1 184 ? -1.769 -9.111 3.406 1.00 98.75 184 THR A O 1
ATOM 1471 N N . LEU A 1 185 ? -0.209 -8.326 2.001 1.00 98.81 185 LEU A N 1
ATOM 1472 C CA . LEU A 1 185 ? 0.348 -9.610 1.580 1.00 98.81 185 LEU A CA 1
ATOM 1473 C C . LEU A 1 185 ? 1.792 -9.760 2.080 1.00 98.81 185 LEU A C 1
ATOM 1475 O O . LEU A 1 185 ? 2.586 -10.470 1.473 1.00 98.81 185 LEU A O 1
ATOM 1479 N N . GLY A 1 186 ? 2.175 -8.983 3.091 1.00 95.81 186 GLY A N 1
ATOM 1480 C CA . GLY A 1 186 ? 3.562 -8.782 3.472 1.00 95.81 186 GLY A CA 1
ATOM 1481 C C . GLY A 1 186 ? 4.187 -9.898 4.302 1.00 95.81 186 GLY A C 1
ATOM 1482 O O . GLY A 1 186 ? 3.621 -10.978 4.509 1.00 95.81 186 GLY A O 1
ATOM 1483 N N . LYS A 1 187 ? 5.408 -9.615 4.751 1.00 96.44 187 LYS A N 1
ATOM 1484 C CA . LYS A 1 187 ? 6.235 -10.554 5.505 1.00 96.44 187 LYS A CA 1
ATOM 1485 C C . LYS A 1 187 ? 5.838 -10.682 6.974 1.00 96.44 187 LYS A C 1
ATOM 1487 O O . LYS A 1 187 ? 5.133 -9.844 7.535 1.00 96.44 187 LYS A O 1
ATOM 1492 N N . ASP A 1 188 ? 6.345 -11.747 7.582 1.00 95.75 188 ASP A N 1
ATOM 1493 C CA . ASP A 1 188 ? 6.202 -12.045 8.999 1.00 95.75 188 ASP A CA 1
ATOM 1494 C C . ASP A 1 188 ? 7.093 -11.156 9.881 1.00 95.75 188 ASP A C 1
ATOM 1496 O O . ASP A 1 188 ? 7.951 -10.407 9.407 1.00 95.75 188 ASP A O 1
ATOM 1500 N N . ARG A 1 189 ? 6.918 -11.283 11.198 1.00 96.25 189 ARG A N 1
ATOM 1501 C CA . ARG A 1 189 ? 7.769 -10.636 12.204 1.00 96.25 189 ARG A CA 1
ATOM 1502 C C . ARG A 1 189 ? 9.148 -11.280 12.349 1.00 96.25 189 ARG A C 1
ATOM 1504 O O . ARG A 1 189 ? 10.118 -10.574 12.611 1.00 96.25 189 ARG A O 1
ATOM 1511 N N . ALA A 1 190 ? 9.256 -12.607 12.229 1.00 94.88 190 ALA A N 1
ATOM 1512 C CA . ALA A 1 190 ? 10.472 -13.332 12.612 1.00 94.88 190 ALA A CA 1
ATOM 1513 C C . ALA A 1 190 ? 11.643 -13.084 11.648 1.00 94.88 190 ALA A C 1
ATOM 1515 O O . ALA A 1 190 ? 12.801 -13.131 12.060 1.00 94.88 190 ALA A O 1
ATOM 1516 N N . SER A 1 191 ? 11.354 -12.749 10.388 1.00 93.31 191 SER A N 1
ATOM 1517 C CA . SER A 1 191 ? 12.353 -12.299 9.409 1.00 93.31 191 SER A CA 1
ATOM 1518 C C . SER A 1 191 ? 12.978 -10.930 9.722 1.00 93.31 191 SER A C 1
ATOM 1520 O O . SER A 1 191 ? 14.066 -10.624 9.227 1.00 93.31 191 SER A O 1
ATOM 1522 N N . GLY A 1 192 ? 12.322 -10.113 10.554 1.00 94.25 192 GLY A N 1
ATOM 1523 C CA . GLY A 1 192 ? 12.818 -8.821 11.030 1.00 94.25 192 GLY A CA 1
ATOM 1524 C C . GLY A 1 192 ? 11.697 -7.876 11.469 1.00 94.25 192 GLY A C 1
ATOM 1525 O O . GLY A 1 192 ? 10.598 -7.916 10.917 1.00 94.25 192 GLY A O 1
ATOM 1526 N N . GLN A 1 193 ? 11.978 -7.012 12.446 1.00 96.19 193 GLN A N 1
ATOM 1527 C CA . GLN A 1 193 ? 11.028 -6.017 12.944 1.00 96.19 193 GLN A CA 1
ATOM 1528 C C . GLN A 1 193 ? 11.715 -4.669 13.164 1.00 96.19 193 GLN A C 1
ATOM 1530 O O . GLN A 1 193 ? 12.407 -4.514 14.166 1.00 96.19 193 GLN A O 1
ATOM 1535 N N . ASN A 1 194 ? 11.493 -3.708 12.257 1.00 94.38 194 ASN A N 1
ATOM 1536 C CA . ASN A 1 194 ? 12.047 -2.345 12.333 1.00 94.38 194 ASN A CA 1
ATOM 1537 C C . ASN A 1 194 ? 13.562 -2.341 12.606 1.00 94.38 194 ASN A C 1
ATOM 1539 O O . ASN A 1 194 ? 14.054 -1.694 13.532 1.00 94.38 194 ASN A O 1
ATOM 1543 N N . VAL A 1 195 ? 14.291 -3.165 11.846 1.00 89.19 195 VAL A N 1
ATOM 1544 C CA . VAL A 1 195 ? 15.711 -3.442 12.102 1.00 89.19 195 VAL A CA 1
ATOM 1545 C C . VAL A 1 195 ? 16.590 -2.209 11.912 1.00 89.19 195 VAL A C 1
ATOM 1547 O O . VAL A 1 195 ? 17.626 -2.127 12.562 1.00 89.19 195 VAL A O 1
ATOM 1550 N N . TRP A 1 196 ? 16.184 -1.253 11.071 1.00 89.06 196 TRP A N 1
ATOM 1551 C CA . TRP A 1 196 ? 16.942 -0.020 10.866 1.00 89.06 196 TRP A CA 1
ATOM 1552 C C . TRP A 1 196 ? 16.744 0.975 12.005 1.00 89.06 196 TRP A C 1
ATOM 1554 O O . TRP A 1 196 ? 17.719 1.481 12.548 1.00 89.06 196 TRP A O 1
ATOM 1564 N N . SER A 1 197 ? 15.511 1.194 12.460 1.00 87.56 197 SER A N 1
ATOM 1565 C CA . SER A 1 197 ? 15.255 2.054 13.625 1.00 87.56 197 SER A CA 1
ATOM 1566 C C . SER A 1 197 ? 15.862 1.476 14.908 1.00 87.56 197 SER A C 1
ATOM 1568 O O . SER A 1 197 ? 16.141 2.220 15.846 1.00 87.56 197 SER A O 1
ATOM 1570 N N . ALA A 1 198 ? 16.073 0.156 14.960 1.00 83.62 198 ALA A N 1
ATOM 1571 C CA . ALA A 1 198 ? 16.767 -0.505 16.061 1.00 83.62 198 ALA A CA 1
ATOM 1572 C C . ALA A 1 198 ? 18.296 -0.308 16.024 1.00 83.62 198 ALA A C 1
ATOM 1574 O O . ALA A 1 198 ? 18.926 -0.301 17.081 1.00 83.62 198 ALA A O 1
ATOM 1575 N N . ASP A 1 199 ? 18.887 -0.149 14.835 1.00 81.38 199 ASP A N 1
ATOM 1576 C CA . ASP A 1 199 ? 20.317 0.094 14.632 1.00 81.38 199 ASP A CA 1
ATOM 1577 C C . ASP A 1 199 ? 20.564 0.963 13.386 1.00 81.38 199 ASP A C 1
ATOM 1579 O O . ASP A 1 199 ? 20.764 0.474 12.272 1.00 81.38 199 ASP A O 1
ATOM 1583 N N . MET A 1 200 ? 20.594 2.281 13.596 1.00 85.44 200 MET A N 1
ATOM 1584 C CA . MET A 1 200 ? 20.847 3.265 12.538 1.00 85.44 200 MET A CA 1
ATOM 1585 C C . MET A 1 200 ? 22.341 3.420 12.193 1.00 85.44 200 MET A C 1
ATOM 1587 O O . MET A 1 200 ? 22.696 4.326 11.439 1.00 85.44 200 MET A O 1
ATOM 1591 N N . SER A 1 201 ? 23.237 2.583 12.740 1.00 86.62 201 SER A N 1
ATOM 1592 C CA . SER A 1 201 ? 24.656 2.589 12.345 1.00 86.62 201 SER A CA 1
ATOM 1593 C C . SER A 1 201 ? 24.888 1.986 10.956 1.00 86.62 201 SER A C 1
ATOM 1595 O O . SER A 1 201 ? 25.916 2.254 10.331 1.00 86.62 201 SER A O 1
ATOM 1597 N N . LYS A 1 202 ? 23.923 1.199 10.465 1.00 83.81 202 LYS A N 1
ATOM 1598 C CA . LYS A 1 202 ? 23.885 0.639 9.113 1.00 83.81 202 LYS A CA 1
ATOM 1599 C C . LYS A 1 202 ? 22.862 1.372 8.254 1.00 83.81 202 LYS A C 1
ATOM 1601 O O . LYS A 1 202 ? 21.829 1.828 8.746 1.00 83.81 202 LYS A O 1
ATOM 1606 N N . ASP A 1 203 ? 23.128 1.433 6.954 1.00 85.69 203 ASP A N 1
ATOM 1607 C CA . ASP A 1 203 ? 22.144 1.932 6.001 1.00 85.69 203 ASP A CA 1
ATOM 1608 C C . ASP A 1 203 ? 20.934 0.983 5.927 1.00 85.69 203 ASP A C 1
ATOM 1610 O O . ASP A 1 203 ? 21.067 -0.245 5.995 1.00 85.69 203 ASP A O 1
ATOM 1614 N N . GLY A 1 204 ? 19.734 1.547 5.785 1.00 85.19 204 GLY A N 1
ATOM 1615 C CA . GLY A 1 204 ? 18.503 0.760 5.705 1.00 85.19 204 GLY A CA 1
ATOM 1616 C C . GLY A 1 204 ? 18.473 -0.189 4.499 1.00 85.19 204 GLY A C 1
ATOM 1617 O O . GLY A 1 204 ? 17.913 -1.283 4.598 1.00 85.19 204 GLY A O 1
ATOM 1618 N N . ALA A 1 205 ? 19.113 0.179 3.383 1.00 87.62 205 ALA A N 1
ATOM 1619 C CA . ALA A 1 205 ? 19.230 -0.661 2.192 1.00 87.62 205 ALA A CA 1
ATOM 1620 C C . ALA A 1 205 ? 20.104 -1.901 2.450 1.00 87.62 205 ALA A C 1
ATOM 1622 O O . ALA A 1 205 ? 19.760 -3.001 2.011 1.00 87.62 205 ALA A O 1
ATOM 1623 N N . ASP A 1 206 ? 21.193 -1.755 3.210 1.00 90.12 206 ASP A N 1
ATOM 1624 C CA . ASP A 1 206 ? 22.073 -2.870 3.581 1.00 90.12 206 ASP A CA 1
ATOM 1625 C C . ASP A 1 206 ? 21.343 -3.866 4.488 1.00 90.12 206 ASP A C 1
ATOM 1627 O O . ASP A 1 206 ? 21.363 -5.078 4.251 1.00 90.12 206 ASP A O 1
ATOM 1631 N N . LEU A 1 207 ? 20.619 -3.355 5.486 1.00 91.12 207 LEU A N 1
ATOM 1632 C CA . LEU A 1 207 ? 19.789 -4.173 6.371 1.00 91.12 207 LEU A CA 1
ATOM 1633 C C . LEU A 1 207 ? 18.673 -4.897 5.612 1.00 91.12 207 LEU A C 1
ATOM 1635 O O . LEU A 1 207 ? 18.357 -6.052 5.919 1.00 91.12 207 LEU A O 1
ATOM 1639 N N . TYR A 1 208 ? 18.088 -4.249 4.605 1.00 93.75 208 TYR A N 1
ATOM 1640 C CA . TYR A 1 208 ? 17.090 -4.886 3.760 1.00 93.75 208 TYR A CA 1
ATOM 1641 C C . TYR A 1 208 ? 17.708 -5.997 2.895 1.00 93.75 208 TYR A C 1
ATOM 1643 O O . TYR A 1 208 ? 17.149 -7.091 2.836 1.00 93.75 208 TYR A O 1
ATOM 1651 N N . ASN A 1 209 ? 18.908 -5.805 2.335 1.00 94.62 209 ASN A N 1
ATOM 1652 C CA . ASN A 1 209 ? 19.645 -6.869 1.639 1.00 94.62 209 ASN A CA 1
ATOM 1653 C C . ASN A 1 209 ? 19.953 -8.078 2.543 1.00 94.62 209 ASN A C 1
ATOM 1655 O O . ASN A 1 209 ? 19.750 -9.225 2.133 1.00 94.62 209 ASN A O 1
ATOM 1659 N N . GLU A 1 210 ? 20.378 -7.854 3.791 1.00 93.94 210 GLU A N 1
ATOM 1660 C CA . GLU A 1 210 ? 20.550 -8.940 4.768 1.00 93.94 210 GLU A CA 1
ATOM 1661 C C . GLU A 1 210 ? 19.232 -9.696 5.010 1.00 93.94 210 GLU A C 1
ATOM 1663 O O . GLU A 1 210 ? 19.216 -10.926 5.115 1.00 93.94 210 GLU A O 1
ATOM 1668 N N . MET A 1 211 ? 18.111 -8.975 5.079 1.00 94.88 211 MET A N 1
ATOM 1669 C CA . MET A 1 211 ? 16.787 -9.565 5.266 1.00 94.88 211 MET A CA 1
ATOM 1670 C C . MET A 1 211 ? 16.354 -10.430 4.081 1.00 94.88 211 MET A C 1
ATOM 1672 O O . MET A 1 211 ? 15.779 -11.496 4.305 1.00 94.88 211 MET A O 1
ATOM 1676 N N . ILE A 1 212 ? 16.670 -10.027 2.846 1.00 96.62 212 ILE A N 1
ATOM 1677 C CA . ILE A 1 212 ? 16.404 -10.825 1.638 1.00 96.62 212 ILE A CA 1
ATOM 1678 C C . ILE A 1 212 ? 17.052 -12.209 1.773 1.00 96.62 212 ILE A C 1
ATOM 1680 O O . ILE A 1 212 ? 16.394 -13.231 1.576 1.00 96.62 212 ILE A O 1
ATOM 1684 N N . LEU A 1 213 ? 18.319 -12.266 2.196 1.00 96.19 213 LEU A N 1
ATOM 1685 C CA . LEU A 1 213 ? 19.015 -13.535 2.433 1.00 96.19 213 LEU A CA 1
ATOM 1686 C C . LEU A 1 213 ? 18.339 -14.364 3.533 1.00 96.19 213 LEU A C 1
ATOM 1688 O O . LEU A 1 213 ? 18.204 -15.581 3.390 1.00 96.19 213 LEU A O 1
ATOM 1692 N N . ARG A 1 214 ? 17.872 -13.724 4.614 1.00 96.00 214 ARG A N 1
ATOM 1693 C CA . ARG A 1 214 ? 17.154 -14.413 5.702 1.00 96.00 214 ARG A CA 1
ATOM 1694 C C . ARG A 1 214 ? 15.860 -15.052 5.210 1.00 96.00 214 ARG A C 1
ATOM 1696 O O . ARG A 1 214 ? 15.640 -16.226 5.495 1.00 96.00 214 ARG A O 1
ATOM 1703 N N . VAL A 1 215 ? 15.027 -14.327 4.459 1.00 96.94 215 VAL A N 1
ATOM 1704 C CA . VAL A 1 215 ? 13.755 -14.883 3.964 1.00 96.94 215 VAL A CA 1
ATOM 1705 C C . VAL A 1 215 ? 13.976 -15.979 2.921 1.00 96.94 215 VAL A C 1
ATOM 1707 O O . VAL A 1 215 ? 13.264 -16.981 2.958 1.00 96.94 215 VAL A O 1
ATOM 1710 N N . ILE A 1 216 ? 14.989 -15.859 2.052 1.00 96.81 216 ILE A N 1
ATOM 1711 C CA . ILE A 1 216 ? 15.377 -16.927 1.110 1.00 96.81 216 ILE A CA 1
ATOM 1712 C C . ILE A 1 216 ? 15.778 -18.190 1.881 1.00 96.81 216 ILE A C 1
ATOM 1714 O O . ILE A 1 216 ? 15.241 -19.266 1.617 1.00 96.81 216 ILE A O 1
ATOM 1718 N N . ASN A 1 217 ? 16.657 -18.059 2.879 1.00 96.06 217 ASN A N 1
ATOM 1719 C CA . ASN A 1 217 ? 17.092 -19.181 3.717 1.00 96.06 217 ASN A CA 1
ATOM 1720 C C . ASN A 1 217 ? 15.941 -19.782 4.541 1.00 96.06 217 ASN A C 1
ATOM 1722 O O . ASN A 1 217 ? 15.948 -20.978 4.826 1.00 96.06 217 ASN A O 1
ATOM 1726 N N . ALA A 1 218 ? 14.931 -18.977 4.881 1.00 95.50 218 ALA A N 1
ATOM 1727 C CA . ALA A 1 218 ? 13.696 -19.414 5.532 1.00 95.50 218 ALA A CA 1
ATOM 1728 C C . ALA A 1 218 ? 12.658 -20.011 4.557 1.00 95.50 218 ALA A C 1
ATOM 1730 O O . ALA A 1 218 ? 11.528 -20.301 4.953 1.00 95.50 218 ALA A O 1
ATOM 1731 N N . GLY A 1 219 ? 13.020 -20.215 3.287 1.00 95.81 219 GLY A N 1
ATOM 1732 C CA . GLY A 1 219 ? 12.190 -20.905 2.303 1.00 95.81 219 GLY A CA 1
ATOM 1733 C C . GLY A 1 219 ? 11.265 -20.005 1.485 1.00 95.81 219 GLY A C 1
ATOM 1734 O O . GLY A 1 219 ? 10.322 -20.531 0.884 1.00 95.81 219 GLY A O 1
ATOM 1735 N N . TRP A 1 220 ? 11.509 -18.690 1.419 1.00 98.00 220 TRP A N 1
ATOM 1736 C CA . TRP A 1 220 ? 10.786 -17.784 0.520 1.00 98.00 220 TRP A CA 1
ATOM 1737 C C . TRP A 1 220 ? 10.999 -18.189 -0.942 1.00 98.00 220 TRP A C 1
ATOM 1739 O O . TRP A 1 220 ? 12.056 -17.993 -1.541 1.00 98.00 220 TRP A O 1
ATOM 1749 N N . SER A 1 221 ? 9.964 -18.798 -1.504 1.00 97.56 221 SER A N 1
ATOM 1750 C CA . SER A 1 221 ? 9.927 -19.344 -2.855 1.00 97.56 221 SER A CA 1
ATOM 1751 C C . SER A 1 221 ? 8.477 -19.448 -3.313 1.00 97.56 221 SER A C 1
ATOM 1753 O O . SER A 1 221 ? 7.552 -19.434 -2.494 1.00 97.56 221 SER A O 1
ATOM 1755 N N . LYS A 1 222 ? 8.275 -19.636 -4.620 1.00 97.56 222 LYS A N 1
ATOM 1756 C CA . LYS A 1 222 ? 6.948 -19.874 -5.205 1.00 97.56 222 LYS A CA 1
ATOM 1757 C C . LYS A 1 222 ? 6.207 -21.055 -4.573 1.00 97.56 222 LYS A C 1
ATOM 1759 O O . LYS A 1 222 ? 4.974 -21.076 -4.534 1.00 97.56 222 LYS A O 1
ATOM 1764 N N . ASP A 1 223 ? 6.943 -22.051 -4.092 1.00 97.25 223 ASP A N 1
ATOM 1765 C CA . ASP A 1 223 ? 6.357 -23.256 -3.518 1.00 97.25 223 ASP A CA 1
ATOM 1766 C C . ASP A 1 223 ? 5.792 -23.025 -2.117 1.00 97.25 223 ASP A C 1
ATOM 1768 O O . ASP A 1 223 ? 4.810 -23.680 -1.760 1.00 97.25 223 ASP A O 1
ATOM 1772 N N . ASN A 1 224 ? 6.291 -22.028 -1.386 1.00 97.50 224 ASN A N 1
ATOM 1773 C CA . ASN A 1 224 ? 5.950 -21.841 0.022 1.00 97.50 224 ASN A CA 1
ATOM 1774 C C . ASN A 1 224 ? 5.174 -20.558 0.322 1.00 97.50 224 ASN A C 1
ATOM 1776 O O . ASN A 1 224 ? 4.375 -20.567 1.253 1.00 97.50 224 ASN A O 1
ATOM 1780 N N . ILE A 1 225 ? 5.390 -19.474 -0.431 1.00 98.56 225 ILE A N 1
ATOM 1781 C CA . ILE A 1 225 ? 4.893 -18.133 -0.088 1.00 98.56 225 ILE A CA 1
ATOM 1782 C C . ILE A 1 225 ? 4.302 -17.428 -1.318 1.00 98.56 225 ILE A C 1
ATOM 1784 O O . ILE A 1 225 ? 4.760 -17.613 -2.449 1.00 98.56 225 ILE A O 1
ATOM 1788 N N . GLY A 1 226 ? 3.273 -16.613 -1.091 1.00 98.75 226 GLY A N 1
ATOM 1789 C CA . GLY A 1 226 ? 2.643 -15.771 -2.100 1.00 98.75 226 GLY A CA 1
ATOM 1790 C C . GLY A 1 226 ? 1.652 -16.520 -2.978 1.00 98.75 226 GLY A C 1
ATOM 1791 O O . GLY A 1 226 ? 0.851 -17.327 -2.499 1.00 98.75 226 GLY A O 1
ATOM 1792 N N . SER A 1 227 ? 1.662 -16.250 -4.284 1.00 98.81 227 SER A N 1
ATOM 1793 C CA . SER A 1 227 ? 0.659 -16.781 -5.225 1.00 98.81 227 SER A CA 1
ATOM 1794 C C . SER A 1 227 ? -0.787 -16.475 -4.798 1.00 98.81 227 SER A C 1
ATOM 1796 O O . SER A 1 227 ? -1.687 -17.300 -4.963 1.00 98.81 227 SER A O 1
ATOM 1798 N N . HIS A 1 228 ? -1.005 -15.301 -4.211 1.00 98.94 228 HIS A N 1
ATOM 1799 C CA . HIS A 1 228 ? -2.315 -14.829 -3.779 1.00 98.94 228 HIS A CA 1
ATOM 1800 C C . HIS A 1 228 ? -3.124 -14.268 -4.953 1.00 98.94 228 HIS A C 1
ATOM 1802 O O . HIS A 1 228 ? -2.575 -13.904 -5.994 1.00 98.94 228 HIS A O 1
ATOM 1808 N N . ILE A 1 229 ? -4.436 -14.149 -4.777 1.00 99.00 229 ILE A N 1
ATOM 1809 C CA . ILE A 1 229 ? -5.322 -13.424 -5.687 1.00 99.00 229 ILE A CA 1
ATOM 1810 C C . ILE A 1 229 ? -6.077 -12.378 -4.872 1.00 99.00 229 ILE A C 1
ATOM 1812 O O . ILE A 1 229 ? -6.862 -12.723 -3.996 1.00 99.00 229 ILE A O 1
ATOM 1816 N N . VAL A 1 230 ? -5.874 -11.103 -5.183 1.00 99.00 230 VAL A N 1
ATOM 1817 C CA . VAL A 1 230 ? -6.640 -9.988 -4.615 1.00 99.00 230 VAL A CA 1
ATOM 1818 C C . VAL A 1 230 ? -7.440 -9.368 -5.745 1.00 99.00 230 VAL A C 1
ATOM 1820 O O . VAL A 1 230 ? -6.846 -8.777 -6.651 1.00 99.00 230 VAL A O 1
ATOM 1823 N N . ARG A 1 231 ? -8.766 -9.549 -5.754 1.00 98.94 231 ARG A N 1
ATOM 1824 C CA . ARG A 1 231 ? -9.576 -9.117 -6.900 1.00 98.94 231 ARG A CA 1
ATOM 1825 C C . ARG A 1 231 ? -10.948 -8.548 -6.593 1.00 98.94 231 ARG A C 1
ATOM 1827 O O . ARG A 1 231 ? -11.629 -9.050 -5.711 1.00 98.94 231 ARG A O 1
ATOM 1834 N N . ARG A 1 232 ? -11.400 -7.588 -7.405 1.00 98.94 232 ARG A N 1
ATOM 1835 C CA . ARG A 1 232 ? -12.747 -6.989 -7.310 1.00 98.94 232 ARG A CA 1
ATOM 1836 C C . ARG A 1 232 ? -13.089 -6.456 -5.915 1.00 98.94 232 ARG A C 1
ATOM 1838 O O . ARG A 1 232 ? -14.241 -6.496 -5.500 1.00 98.94 232 ARG A O 1
ATOM 1845 N N . ASN A 1 233 ? -12.087 -5.994 -5.176 1.00 99.00 233 ASN A N 1
ATOM 1846 C CA . ASN A 1 233 ? -12.306 -5.331 -3.899 1.00 99.00 233 ASN A CA 1
ATOM 1847 C C . ASN A 1 233 ? -12.394 -3.817 -4.113 1.00 99.00 233 ASN A C 1
ATOM 1849 O O . ASN A 1 233 ? -11.760 -3.282 -5.028 1.00 99.00 233 ASN A O 1
ATOM 1853 N N . LYS A 1 234 ? -13.122 -3.141 -3.228 1.00 99.00 234 LYS A N 1
ATOM 1854 C CA . LYS A 1 234 ? -13.115 -1.685 -3.093 1.00 99.00 234 LYS A CA 1
ATOM 1855 C C . LYS A 1 234 ? -12.354 -1.314 -1.824 1.00 99.00 234 LYS A C 1
ATOM 1857 O O . LYS A 1 234 ? -12.771 -1.721 -0.743 1.00 99.00 234 LYS A O 1
ATOM 1862 N N . ILE A 1 235 ? -11.250 -0.580 -1.948 1.00 98.94 235 ILE A N 1
ATOM 1863 C CA . ILE A 1 235 ? -10.374 -0.209 -0.829 1.00 98.94 235 ILE A CA 1
ATOM 1864 C C . ILE A 1 235 ? -10.240 1.309 -0.739 1.00 98.94 235 ILE A C 1
ATOM 1866 O O . ILE A 1 235 ? -9.829 1.935 -1.714 1.00 98.94 235 ILE A O 1
ATOM 1870 N N . PHE A 1 236 ? -10.550 1.902 0.418 1.00 98.88 236 PHE A N 1
ATOM 1871 C CA . PHE A 1 236 ? -10.463 3.357 0.573 1.00 98.88 236 PHE A CA 1
ATOM 1872 C C . PHE A 1 236 ? -10.225 3.860 2.000 1.00 98.88 236 PHE A C 1
ATOM 1874 O O . PHE A 1 236 ? -10.239 3.088 2.955 1.00 98.88 236 PHE A O 1
ATOM 1881 N N . ASN A 1 237 ? -9.960 5.160 2.159 1.00 98.62 237 ASN A N 1
ATOM 1882 C CA . ASN A 1 237 ? -9.722 5.820 3.453 1.00 98.62 237 ASN A CA 1
ATOM 1883 C C . ASN A 1 237 ? -8.604 5.182 4.302 1.00 98.62 237 ASN A C 1
ATOM 1885 O O . ASN A 1 237 ? -8.677 5.176 5.534 1.00 98.62 237 ASN A O 1
ATOM 1889 N N . CYS A 1 238 ? -7.569 4.634 3.663 1.00 98.56 238 CYS A N 1
ATOM 1890 C CA . CYS A 1 238 ? -6.429 4.029 4.357 1.00 98.56 238 CYS A CA 1
ATOM 1891 C C . CYS A 1 238 ? -5.309 5.058 4.552 1.00 98.56 238 CYS A C 1
ATOM 1893 O O . CYS A 1 238 ? -4.982 5.805 3.629 1.00 98.56 238 CYS A O 1
ATOM 1895 N N . GLY A 1 239 ? -4.721 5.115 5.748 1.00 97.31 239 GLY A N 1
ATOM 1896 C CA . GLY A 1 239 ? -3.772 6.177 6.089 1.00 97.31 239 GLY A CA 1
ATOM 1897 C C . GLY A 1 239 ? -2.390 6.051 5.448 1.00 97.31 239 GLY A C 1
ATOM 1898 O O . GLY A 1 239 ? -1.745 7.068 5.273 1.00 97.31 239 GLY A O 1
ATOM 1899 N N . ALA A 1 240 ? -1.934 4.858 5.067 1.00 97.31 240 ALA A N 1
ATOM 1900 C CA . ALA A 1 240 ? -0.634 4.633 4.432 1.00 97.31 240 ALA A CA 1
ATOM 1901 C C . ALA A 1 240 ? -0.783 3.938 3.075 1.00 97.31 240 ALA A C 1
ATOM 1903 O O . ALA A 1 240 ? -0.416 4.517 2.055 1.00 97.31 240 ALA A O 1
ATOM 1904 N N . ALA A 1 241 ? -1.367 2.735 3.042 1.00 98.62 241 ALA A N 1
ATOM 1905 C CA . ALA A 1 241 ? -1.526 1.986 1.800 1.00 98.62 241 ALA A CA 1
ATOM 1906 C C . ALA A 1 241 ? -2.886 1.301 1.661 1.00 98.62 241 ALA A C 1
ATOM 1908 O O . ALA A 1 241 ? -3.446 0.790 2.631 1.00 98.62 241 ALA A O 1
ATOM 1909 N N . GLY A 1 242 ? -3.403 1.248 0.432 1.00 98.88 242 GLY A N 1
ATOM 1910 C CA . GLY A 1 242 ? -4.584 0.445 0.119 1.00 98.88 242 GLY A CA 1
ATOM 1911 C C . GLY A 1 242 ? -4.237 -1.043 0.118 1.00 98.88 242 GLY A C 1
ATOM 1912 O O . GLY A 1 242 ? -4.828 -1.828 0.859 1.00 98.88 242 GLY A O 1
ATOM 1913 N N . ILE A 1 243 ? -3.234 -1.419 -0.678 1.00 98.94 243 ILE A N 1
ATOM 1914 C CA . ILE A 1 243 ? -2.690 -2.780 -0.748 1.00 98.94 243 ILE A CA 1
ATOM 1915 C C . ILE A 1 243 ? -1.169 -2.709 -0.638 1.00 98.94 243 ILE A C 1
ATOM 1917 O O . ILE A 1 243 ? -0.541 -1.991 -1.417 1.00 98.94 243 ILE A O 1
ATOM 1921 N N . CYS A 1 244 ? -0.553 -3.474 0.264 1.00 98.81 244 CYS A N 1
ATOM 1922 C CA . CYS A 1 244 ? 0.903 -3.575 0.287 1.00 98.81 244 CYS A CA 1
ATOM 1923 C C . CYS A 1 244 ? 1.466 -4.972 0.565 1.00 98.81 244 CYS A C 1
ATOM 1925 O O . CYS A 1 244 ? 0.738 -5.917 0.870 1.00 98.81 244 CYS A O 1
ATOM 1927 N N . GLY A 1 245 ? 2.784 -5.112 0.423 1.00 98.38 245 GLY A N 1
ATOM 1928 C CA . GLY A 1 245 ? 3.519 -6.282 0.892 1.00 98.38 245 GLY A CA 1
ATOM 1929 C C . GLY A 1 245 ? 4.975 -6.316 0.431 1.00 98.38 245 GLY A C 1
ATOM 1930 O O . GLY A 1 245 ? 5.295 -5.987 -0.707 1.00 98.38 245 GLY A O 1
ATOM 1931 N N . SER A 1 246 ? 5.860 -6.738 1.321 1.00 98.12 246 SER A N 1
ATOM 1932 C CA . SER A 1 246 ? 7.263 -7.064 1.083 1.00 98.12 246 SER A CA 1
ATOM 1933 C C . SER A 1 246 ? 7.403 -8.579 1.097 1.00 98.12 246 SER A C 1
ATOM 1935 O O . SER A 1 246 ? 6.946 -9.219 2.047 1.00 98.12 246 SER A O 1
ATOM 1937 N N . PHE A 1 247 ? 7.991 -9.150 0.041 1.00 98.31 247 PHE A N 1
ATOM 1938 C CA . PHE A 1 247 ? 8.245 -10.587 -0.164 1.00 98.31 247 PHE A CA 1
ATOM 1939 C C . PHE A 1 247 ? 6.997 -11.480 -0.294 1.00 98.31 247 PHE A C 1
ATOM 1941 O O . PHE A 1 247 ? 6.879 -12.245 -1.255 1.00 98.31 247 PHE A O 1
ATOM 1948 N N . GLY A 1 248 ? 6.051 -11.395 0.642 1.00 98.44 248 GLY A N 1
ATOM 1949 C CA . GLY A 1 248 ? 4.890 -12.283 0.727 1.00 98.44 248 GLY A CA 1
ATOM 1950 C C . GLY A 1 248 ? 3.920 -12.154 -0.452 1.00 98.44 248 GLY A C 1
ATOM 1951 O O . GLY A 1 248 ? 3.135 -13.060 -0.712 1.00 98.44 248 GLY A O 1
ATOM 1952 N N . ALA A 1 249 ? 4.018 -11.071 -1.226 1.00 98.50 249 ALA A N 1
ATOM 1953 C CA . ALA A 1 249 ? 3.201 -10.839 -2.411 1.00 98.50 249 ALA A CA 1
ATOM 1954 C C . ALA A 1 249 ? 3.735 -11.524 -3.683 1.00 98.50 249 ALA A C 1
ATOM 1956 O O . ALA A 1 249 ? 3.022 -11.543 -4.689 1.00 98.50 249 ALA A O 1
ATOM 1957 N N . ALA A 1 250 ? 4.944 -12.097 -3.674 1.00 98.62 250 ALA A N 1
ATOM 1958 C CA . ALA A 1 250 ? 5.543 -12.710 -4.861 1.00 98.62 250 ALA A CA 1
ATOM 1959 C C . ALA A 1 250 ? 4.583 -13.698 -5.556 1.00 98.62 250 ALA A C 1
ATOM 1961 O O . ALA A 1 250 ? 3.809 -14.413 -4.914 1.00 98.62 250 ALA A O 1
ATOM 1962 N N . TYR A 1 251 ? 4.607 -13.729 -6.889 1.00 98.81 251 TYR A N 1
ATOM 1963 C CA . TYR A 1 251 ? 3.771 -14.578 -7.751 1.00 98.81 251 TYR A CA 1
ATOM 1964 C C . TYR A 1 251 ? 2.257 -14.312 -7.683 1.00 98.81 251 TYR A C 1
ATOM 1966 O O . TYR A 1 251 ? 1.473 -15.070 -8.262 1.00 98.81 251 TYR A O 1
ATOM 1974 N N . SER A 1 252 ? 1.822 -13.268 -6.975 1.00 98.94 252 SER A N 1
ATOM 1975 C CA . SER A 1 252 ? 0.403 -12.968 -6.767 1.00 98.94 252 SER A CA 1
ATOM 1976 C C . SER A 1 252 ? -0.231 -12.199 -7.929 1.00 98.94 252 SER A C 1
ATOM 1978 O O . SER A 1 252 ? 0.441 -11.634 -8.797 1.00 98.94 252 SER A O 1
ATOM 1980 N N . GLN A 1 253 ? -1.560 -12.162 -7.928 1.00 98.94 253 GLN A N 1
ATOM 1981 C CA . GLN A 1 253 ? -2.382 -11.452 -8.898 1.00 98.94 253 GLN A CA 1
ATOM 1982 C C . GLN A 1 253 ? -3.242 -10.396 -8.197 1.00 98.94 253 GLN A C 1
ATOM 1984 O O . GLN A 1 253 ? -4.030 -10.728 -7.316 1.00 98.94 253 GLN A O 1
ATOM 1989 N N . ILE A 1 254 ? -3.118 -9.141 -8.621 1.00 98.94 254 ILE A N 1
ATOM 1990 C CA . ILE A 1 254 ? -3.878 -7.990 -8.123 1.00 98.94 254 ILE A CA 1
ATOM 1991 C C . ILE A 1 254 ? -4.767 -7.505 -9.267 1.00 98.94 254 ILE A C 1
ATOM 1993 O O . ILE A 1 254 ? -4.275 -6.889 -10.218 1.00 98.94 254 ILE A O 1
ATOM 1997 N N . LEU A 1 255 ? -6.046 -7.881 -9.234 1.00 99.00 255 LEU A N 1
ATOM 1998 C CA . LEU A 1 255 ? -6.928 -7.854 -10.402 1.00 99.00 255 LEU A CA 1
ATOM 1999 C C . LEU A 1 255 ? -8.196 -7.032 -10.171 1.00 99.00 255 LEU A C 1
ATOM 2001 O O . LEU A 1 255 ? -8.987 -7.357 -9.295 1.00 99.00 255 LEU A O 1
ATOM 2005 N N . ASP A 1 256 ? -8.455 -6.054 -11.028 1.00 98.94 256 ASP A N 1
ATOM 2006 C CA . ASP A 1 256 ? -9.763 -5.395 -11.113 1.00 98.94 256 ASP A CA 1
ATOM 2007 C C . ASP A 1 256 ? -10.246 -4.808 -9.765 1.00 98.94 256 ASP A C 1
ATOM 2009 O O . ASP A 1 256 ? -11.432 -4.869 -9.448 1.00 98.94 256 ASP A O 1
ATOM 2013 N N . ASN A 1 257 ? -9.328 -4.301 -8.932 1.00 99.00 257 ASN A N 1
ATOM 2014 C CA . ASN A 1 257 ? -9.667 -3.621 -7.678 1.00 99.00 257 ASN A CA 1
ATOM 2015 C C . ASN A 1 257 ? -9.875 -2.118 -7.911 1.00 99.00 257 ASN A C 1
ATOM 2017 O O . ASN A 1 257 ? -9.219 -1.520 -8.767 1.00 99.00 257 ASN A O 1
ATOM 2021 N N . GLU A 1 258 ? -10.735 -1.513 -7.100 1.00 98.94 258 GLU A N 1
ATOM 2022 C CA . GLU A 1 258 ? -10.898 -0.063 -6.986 1.00 98.94 258 GLU A CA 1
ATOM 2023 C C . GLU A 1 258 ? -10.185 0.393 -5.709 1.00 98.94 258 GLU A C 1
ATOM 2025 O O . GLU A 1 258 ? -10.529 -0.059 -4.615 1.00 98.94 258 GLU A O 1
ATOM 2030 N N . VAL A 1 259 ? -9.170 1.246 -5.837 1.00 98.94 259 VAL A N 1
ATOM 2031 C CA . VAL A 1 259 ? -8.402 1.787 -4.708 1.00 98.94 259 VAL A CA 1
ATOM 2032 C C . VAL A 1 259 ? -8.451 3.305 -4.766 1.00 98.94 259 VAL A C 1
ATOM 2034 O O . VAL A 1 259 ? -8.005 3.891 -5.751 1.00 98.94 259 VAL A O 1
ATOM 2037 N N . HIS A 1 260 ? -8.986 3.955 -3.738 1.00 98.88 260 HIS A N 1
ATOM 2038 C CA . HIS A 1 260 ? -9.069 5.413 -3.723 1.00 98.88 260 HIS A CA 1
ATOM 2039 C C . HIS A 1 260 ? -8.958 6.015 -2.325 1.00 98.88 260 HIS A C 1
ATOM 2041 O O . HIS A 1 260 ? -9.064 5.310 -1.331 1.00 98.88 260 HIS A O 1
ATOM 2047 N N . ASP A 1 261 ? -8.722 7.321 -2.231 1.00 98.56 261 ASP A N 1
ATOM 2048 C CA . ASP A 1 261 ? -8.617 8.040 -0.956 1.00 98.56 261 ASP A CA 1
ATOM 2049 C C . ASP A 1 261 ? -7.568 7.444 0.004 1.00 98.56 261 ASP A C 1
ATOM 2051 O O . ASP A 1 261 ? -7.826 7.223 1.192 1.00 98.56 261 ASP A O 1
ATOM 2055 N N . VAL A 1 262 ? -6.367 7.164 -0.506 1.00 98.44 262 VAL A N 1
ATOM 2056 C CA . VAL A 1 262 ? -5.255 6.631 0.295 1.00 98.44 262 VAL A CA 1
ATOM 2057 C C . VAL A 1 262 ? -4.296 7.760 0.660 1.00 98.44 262 VAL A C 1
ATOM 2059 O O . VAL A 1 262 ? -3.811 8.482 -0.209 1.00 98.44 262 VAL A O 1
ATOM 2062 N N . TYR A 1 263 ? -4.008 7.907 1.957 1.00 95.81 263 TYR A N 1
ATOM 2063 C CA . TYR A 1 263 ? -3.172 8.976 2.520 1.00 95.81 263 TYR A CA 1
ATOM 2064 C C . TYR A 1 263 ? -3.726 10.410 2.308 1.00 95.81 263 TYR A C 1
ATOM 2066 O O . TYR A 1 263 ? -3.022 11.412 2.409 1.00 95.81 263 TYR A O 1
ATOM 2074 N N . THR A 1 264 ? -5.035 10.575 2.107 1.00 94.31 264 THR A N 1
ATOM 2075 C CA . THR A 1 264 ? -5.643 11.904 1.869 1.00 94.31 264 THR A CA 1
ATOM 2076 C C . THR A 1 264 ? -5.595 12.848 3.075 1.00 94.31 264 THR A C 1
ATOM 2078 O O . THR A 1 264 ? -5.673 14.066 2.914 1.00 94.31 264 THR A O 1
ATOM 2081 N N . ARG A 1 265 ? -5.421 12.327 4.295 1.00 90.31 265 ARG A N 1
ATOM 2082 C CA . ARG A 1 265 ? -5.392 13.142 5.524 1.00 90.31 265 ARG A CA 1
ATOM 2083 C C . ARG A 1 265 ? -4.054 13.832 5.773 1.00 90.31 265 ARG A C 1
ATOM 2085 O O . ARG A 1 265 ? -4.033 14.843 6.469 1.00 90.31 265 ARG A O 1
ATOM 2092 N N . ARG A 1 266 ? -2.957 13.297 5.216 1.00 88.31 266 ARG A N 1
ATOM 2093 C CA . ARG A 1 266 ? -1.597 13.872 5.284 1.00 88.31 266 ARG A CA 1
ATOM 2094 C C . ARG A 1 266 ? -1.159 14.247 6.713 1.00 88.31 266 ARG A C 1
ATOM 2096 O O . ARG A 1 266 ? -0.531 15.277 6.935 1.00 88.31 266 ARG A O 1
ATOM 2103 N N . ASN A 1 267 ? -1.549 13.437 7.698 1.00 86.25 267 ASN A N 1
ATOM 2104 C CA . ASN A 1 267 ? -1.317 13.692 9.124 1.00 86.25 267 ASN A CA 1
ATOM 2105 C C . ASN A 1 267 ? 0.033 13.153 9.635 1.00 86.25 267 ASN A C 1
ATOM 2107 O O . ASN A 1 267 ? 0.562 13.682 10.608 1.00 86.25 267 ASN A O 1
ATOM 2111 N N . PHE A 1 268 ? 0.618 12.165 8.963 1.00 90.81 268 PHE A N 1
ATOM 2112 C CA . PHE A 1 268 ? 2.018 11.740 9.107 1.00 90.81 268 PHE A CA 1
ATOM 2113 C C . PHE A 1 268 ? 2.689 11.721 7.736 1.00 90.81 268 PHE A C 1
ATOM 2115 O O . PHE A 1 268 ? 2.030 12.043 6.762 1.00 90.81 268 PHE A O 1
ATOM 2122 N N . TYR A 1 269 ? 3.963 11.341 7.648 1.00 89.69 269 TYR A N 1
ATOM 2123 C CA . TYR A 1 269 ? 4.661 11.091 6.390 1.00 89.69 269 TYR A CA 1
ATOM 2124 C C . TYR A 1 269 ? 5.585 9.860 6.537 1.00 89.69 269 TYR A C 1
ATOM 2126 O O . TYR A 1 269 ? 5.897 9.451 7.654 1.00 89.69 269 TYR A O 1
ATOM 2134 N N . GLY A 1 270 ? 6.009 9.242 5.433 1.00 91.94 270 GLY A N 1
ATOM 2135 C CA . GLY A 1 270 ? 6.932 8.108 5.404 1.00 91.94 270 GLY A CA 1
ATOM 2136 C C . GLY A 1 270 ? 7.173 7.554 3.994 1.00 91.94 270 GLY A C 1
ATOM 2137 O O . GLY A 1 270 ? 6.479 7.900 3.040 1.00 91.94 270 GLY A O 1
ATOM 2138 N N . ALA A 1 271 ? 8.146 6.663 3.839 1.00 92.62 271 ALA A N 1
ATOM 2139 C CA . ALA A 1 271 ? 8.468 6.064 2.542 1.00 92.62 271 ALA A CA 1
ATOM 2140 C C . ALA A 1 271 ? 7.623 4.815 2.225 1.00 92.62 271 ALA A C 1
ATOM 2142 O O . ALA A 1 271 ? 8.107 3.925 1.551 1.00 92.62 271 ALA A O 1
ATOM 2143 N N . GLU A 1 272 ? 6.364 4.718 2.672 1.00 95.19 272 GLU A N 1
ATOM 2144 C CA . GLU A 1 272 ? 5.513 3.528 2.438 1.00 95.19 272 GLU A CA 1
ATOM 2145 C C . GLU A 1 272 ? 4.094 3.852 1.945 1.00 95.19 272 GLU A C 1
ATOM 2147 O O . GLU A 1 272 ? 3.237 2.966 1.899 1.00 95.19 272 GLU A O 1
ATOM 2152 N N . MET A 1 273 ? 3.814 5.107 1.567 1.00 94.44 273 MET A N 1
ATOM 2153 C CA . MET A 1 273 ? 2.462 5.499 1.159 1.00 94.44 273 MET A CA 1
ATOM 2154 C C . MET A 1 273 ? 2.202 5.367 -0.338 1.00 94.44 273 MET A C 1
ATOM 2156 O O . MET A 1 273 ? 2.761 6.105 -1.150 1.00 94.44 273 MET A O 1
ATOM 2160 N N . ALA A 1 274 ? 1.274 4.486 -0.697 1.00 98.12 274 ALA A N 1
ATOM 2161 C CA . ALA A 1 274 ? 0.743 4.362 -2.050 1.00 98.12 274 ALA A CA 1
ATOM 2162 C C . ALA A 1 274 ? -0.629 3.685 -2.025 1.00 98.12 274 ALA A C 1
ATOM 2164 O O . ALA A 1 274 ? -0.901 2.867 -1.150 1.00 98.12 274 ALA A O 1
ATOM 2165 N N . GLY A 1 275 ? -1.464 3.922 -3.036 1.00 98.75 275 GLY A N 1
ATOM 2166 C CA . GLY A 1 275 ? -2.647 3.099 -3.274 1.00 98.75 275 GLY A CA 1
ATOM 2167 C C . GLY A 1 275 ? -2.269 1.615 -3.299 1.00 98.75 275 GLY A C 1
ATOM 2168 O O . GLY A 1 275 ? -2.865 0.805 -2.586 1.00 98.75 275 GLY A O 1
ATOM 2169 N N . ILE A 1 276 ? -1.210 1.274 -4.039 1.00 98.94 276 ILE A N 1
ATOM 2170 C CA . ILE A 1 276 ? -0.621 -0.067 -4.072 1.00 98.94 276 ILE A CA 1
ATOM 2171 C C . ILE A 1 276 ? 0.909 0.024 -3.942 1.00 98.94 276 ILE A C 1
ATOM 2173 O O . ILE A 1 276 ? 1.539 0.676 -4.772 1.00 98.94 276 ILE A O 1
ATOM 2177 N N . LYS A 1 277 ? 1.526 -0.657 -2.963 1.00 98.88 277 LYS A N 1
ATOM 2178 C CA . LYS A 1 277 ? 2.997 -0.733 -2.808 1.00 98.88 277 LYS A CA 1
ATOM 2179 C C . LYS A 1 277 ? 3.500 -2.166 -2.641 1.00 98.88 277 LYS A C 1
ATOM 2181 O O . LYS A 1 277 ? 3.100 -2.850 -1.705 1.00 98.88 277 LYS A O 1
ATOM 2186 N N . PHE A 1 278 ? 4.439 -2.611 -3.470 1.00 98.88 278 PHE A N 1
ATOM 2187 C CA . PHE A 1 278 ? 5.067 -3.923 -3.294 1.00 98.88 278 PHE A CA 1
ATOM 2188 C C . PHE A 1 278 ? 6.581 -3.857 -3.346 1.00 98.88 278 PHE A C 1
ATOM 2190 O O . PHE A 1 278 ? 7.136 -3.218 -4.237 1.00 98.88 278 PHE A O 1
ATOM 2197 N N . HIS A 1 279 ? 7.205 -4.629 -2.459 1.00 98.75 279 HIS A N 1
ATOM 2198 C CA . HIS A 1 279 ? 8.616 -4.969 -2.550 1.00 98.75 279 HIS A CA 1
ATOM 2199 C C . HIS A 1 279 ? 8.772 -6.432 -2.923 1.00 98.75 279 HIS A C 1
ATOM 2201 O O . HIS A 1 279 ? 8.015 -7.285 -2.441 1.00 98.75 279 HIS A O 1
ATOM 2207 N N . ALA A 1 280 ? 9.748 -6.729 -3.781 1.00 98.00 280 ALA A N 1
ATOM 2208 C CA . ALA A 1 280 ? 9.924 -8.062 -4.347 1.00 98.00 280 ALA A CA 1
ATOM 2209 C C . ALA A 1 280 ? 8.672 -8.577 -5.062 1.00 98.00 280 ALA A C 1
ATOM 2211 O O . ALA A 1 280 ? 8.208 -9.698 -4.838 1.00 98.00 280 ALA A O 1
ATOM 2212 N N . ALA A 1 281 ? 8.156 -7.758 -5.982 1.00 98.25 281 ALA A N 1
ATOM 2213 C CA . ALA A 1 281 ? 7.008 -8.074 -6.829 1.00 98.25 281 ALA A CA 1
ATOM 2214 C C . ALA A 1 281 ? 7.311 -9.131 -7.917 1.00 98.25 281 ALA A C 1
ATOM 2216 O O . ALA A 1 281 ? 6.895 -8.994 -9.072 1.00 98.25 281 ALA A O 1
ATOM 2217 N N . VAL A 1 282 ? 8.046 -10.189 -7.567 1.00 98.62 282 VAL A N 1
ATOM 2218 C CA . VAL A 1 282 ? 8.535 -11.231 -8.475 1.00 98.62 282 VAL A CA 1
ATOM 2219 C C . VAL A 1 282 ? 7.362 -11.928 -9.159 1.00 98.62 282 VAL A C 1
ATOM 2221 O O . VAL A 1 282 ? 6.463 -12.425 -8.486 1.00 98.62 282 VAL A O 1
ATOM 2224 N N . ASP A 1 283 ? 7.361 -11.967 -10.493 1.00 98.69 283 ASP A N 1
ATOM 2225 C CA . ASP A 1 283 ? 6.350 -12.630 -11.331 1.00 98.69 283 ASP A CA 1
ATOM 2226 C C . ASP A 1 283 ? 4.887 -12.239 -11.004 1.00 98.69 283 ASP A C 1
ATOM 2228 O O . ASP A 1 283 ? 3.950 -12.992 -11.289 1.00 98.69 283 ASP A O 1
ATOM 2232 N N . MET A 1 284 ? 4.656 -11.061 -10.415 1.00 98.88 284 MET A N 1
ATOM 2233 C CA . MET A 1 284 ? 3.304 -10.594 -10.100 1.00 98.88 284 MET A CA 1
ATOM 2234 C C . MET A 1 284 ? 2.542 -10.130 -11.345 1.00 98.88 284 MET A C 1
ATOM 2236 O O . MET A 1 284 ? 3.115 -9.577 -12.288 1.00 98.88 284 MET A O 1
ATOM 2240 N N . VAL A 1 285 ? 1.216 -10.275 -11.317 1.00 98.94 285 VAL A N 1
ATOM 2241 C CA . VAL A 1 285 ? 0.308 -9.693 -12.317 1.00 98.94 285 VAL A CA 1
ATOM 2242 C C . VAL A 1 285 ? -0.556 -8.633 -11.651 1.00 98.94 285 VAL A C 1
ATOM 2244 O O . VAL A 1 285 ? -1.371 -8.944 -10.793 1.00 98.94 285 VAL A O 1
ATOM 2247 N N . ILE A 1 286 ? -0.425 -7.385 -12.088 1.00 99.00 286 ILE A N 1
ATOM 2248 C CA . ILE A 1 286 ? -1.209 -6.247 -11.601 1.00 99.00 286 ILE A CA 1
ATOM 2249 C C . ILE A 1 286 ? -2.039 -5.743 -12.776 1.00 99.00 286 ILE A C 1
ATOM 2251 O O . ILE A 1 286 ? -1.502 -5.139 -13.712 1.00 99.00 286 ILE A O 1
ATOM 2255 N N . LYS A 1 287 ? -3.336 -6.054 -12.797 1.00 98.94 287 LYS A N 1
ATOM 2256 C CA . LYS A 1 287 ? -4.163 -5.856 -13.990 1.00 98.94 287 LYS A CA 1
ATOM 2257 C C . LYS A 1 287 ? -5.543 -5.288 -13.697 1.00 98.94 287 LYS A C 1
ATOM 2259 O O . LYS A 1 287 ? -6.227 -5.784 -12.820 1.00 98.94 287 LYS A O 1
ATOM 2264 N N . GLY A 1 288 ? -5.980 -4.336 -14.521 1.00 98.94 288 GLY A N 1
ATOM 2265 C CA . GLY A 1 288 ? -7.370 -3.865 -14.532 1.00 98.94 288 GLY A CA 1
ATOM 2266 C C . GLY A 1 288 ? -7.783 -3.039 -13.315 1.00 98.94 288 GLY A C 1
ATOM 2267 O O . GLY A 1 288 ? -8.955 -2.716 -13.184 1.00 98.94 288 GLY A O 1
ATOM 2268 N N . ASN A 1 289 ? -6.846 -2.693 -12.432 1.00 99.00 289 ASN A N 1
ATOM 2269 C CA . ASN A 1 289 ? -7.142 -1.904 -11.245 1.00 99.00 289 ASN A CA 1
ATOM 2270 C C . ASN A 1 289 ? -7.378 -0.437 -11.623 1.00 99.00 289 ASN A C 1
ATOM 2272 O O . ASN A 1 289 ? -6.764 0.082 -12.563 1.00 99.00 289 ASN A O 1
ATOM 2276 N N . HIS A 1 290 ? -8.227 0.229 -10.852 1.00 98.94 290 HIS A N 1
ATOM 2277 C CA . HIS A 1 290 ? -8.405 1.675 -10.878 1.00 98.94 290 HIS A CA 1
ATOM 2278 C C . HIS A 1 290 ? -7.889 2.242 -9.562 1.00 98.94 290 HIS A C 1
ATOM 2280 O O . HIS A 1 290 ? -8.405 1.893 -8.503 1.00 98.94 290 HIS A O 1
ATOM 2286 N N . VAL A 1 291 ? -6.838 3.059 -9.633 1.00 98.94 291 VAL A N 1
ATOM 2287 C CA . VAL A 1 291 ? -6.221 3.676 -8.456 1.00 98.94 291 VAL A CA 1
ATOM 2288 C C . VAL A 1 291 ? -6.277 5.190 -8.586 1.00 98.94 291 VAL A C 1
ATOM 2290 O O . VAL A 1 291 ? -5.691 5.749 -9.517 1.00 98.94 291 VAL A O 1
ATOM 2293 N N . SER A 1 292 ? -6.985 5.845 -7.670 1.00 98.75 292 SER A N 1
ATOM 2294 C CA . SER A 1 292 ? -7.197 7.292 -7.721 1.00 98.75 292 SER A CA 1
ATOM 2295 C C . SER A 1 292 ? -7.078 7.984 -6.370 1.00 98.75 292 SER A C 1
ATOM 2297 O O . SER A 1 292 ? -7.038 7.321 -5.336 1.00 98.75 292 SER A O 1
ATOM 2299 N N . ASN A 1 293 ? -6.968 9.316 -6.374 1.00 97.75 293 ASN A N 1
ATOM 2300 C CA . ASN A 1 293 ? -6.890 10.156 -5.170 1.00 97.75 293 ASN A CA 1
ATOM 2301 C C . ASN A 1 293 ? -5.965 9.582 -4.080 1.00 97.75 293 ASN A C 1
ATOM 2303 O O . ASN A 1 293 ? -6.337 9.451 -2.911 1.00 97.75 293 ASN A O 1
ATOM 2307 N N . SER A 1 294 ? -4.784 9.134 -4.502 1.00 96.88 294 SER A N 1
ATOM 2308 C CA . SER A 1 294 ? -3.760 8.547 -3.641 1.00 96.88 294 SER A CA 1
ATOM 2309 C C . SER A 1 294 ? -2.478 9.372 -3.715 1.00 96.88 294 SER A C 1
ATOM 2311 O O . SER A 1 294 ? -2.283 10.165 -4.633 1.00 96.88 294 SER A O 1
ATOM 2313 N N . PHE A 1 295 ? -1.558 9.180 -2.771 1.00 94.50 295 PHE A N 1
ATOM 2314 C CA . PHE A 1 295 ? -0.246 9.825 -2.869 1.00 94.50 295 PHE A CA 1
ATOM 2315 C C . PHE A 1 295 ? 0.543 9.318 -4.083 1.00 94.50 295 PHE A C 1
ATOM 2317 O O . PHE A 1 295 ? 0.801 10.055 -5.031 1.00 94.50 295 PHE A O 1
ATOM 2324 N N . ILE A 1 296 ? 0.876 8.029 -4.072 1.00 97.44 296 ILE A N 1
ATOM 2325 C CA . ILE A 1 296 ? 1.391 7.291 -5.225 1.00 97.44 296 ILE A CA 1
ATOM 2326 C C . ILE A 1 296 ? 0.307 6.317 -5.675 1.00 97.44 296 ILE A C 1
ATOM 2328 O O . ILE A 1 296 ? -0.308 5.673 -4.830 1.00 97.44 296 ILE A O 1
ATOM 2332 N N . GLY A 1 297 ? 0.088 6.166 -6.979 1.00 98.69 297 GLY A N 1
ATOM 2333 C CA . GLY A 1 297 ? -0.828 5.152 -7.505 1.00 98.69 297 GLY A CA 1
ATOM 2334 C C . GLY A 1 297 ? -0.301 3.732 -7.261 1.00 98.69 297 GLY A C 1
ATOM 2335 O O . GLY A 1 297 ? -0.849 2.974 -6.460 1.00 98.69 297 GLY A O 1
ATOM 2336 N N . LEU A 1 298 ? 0.794 3.376 -7.932 1.00 98.94 298 LEU A N 1
ATOM 2337 C CA . LEU A 1 298 ? 1.503 2.104 -7.789 1.00 98.94 298 LEU A CA 1
ATOM 2338 C C . LEU A 1 298 ? 2.993 2.336 -7.532 1.00 98.94 298 LEU A C 1
ATOM 2340 O O . LEU A 1 298 ? 3.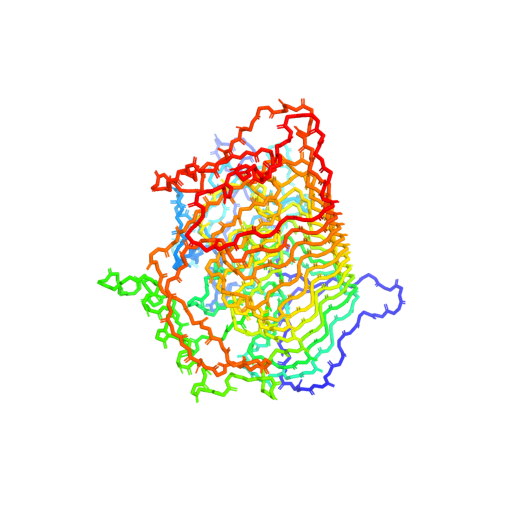668 2.949 -8.352 1.00 98.94 298 LEU A O 1
ATOM 2344 N N . TRP A 1 299 ? 3.524 1.766 -6.457 1.00 98.88 299 TRP A N 1
ATOM 2345 C CA . TRP A 1 299 ? 4.950 1.771 -6.146 1.00 98.88 299 TRP A CA 1
ATOM 2346 C C . TRP A 1 299 ? 5.497 0.343 -6.165 1.00 98.88 299 TRP A C 1
ATOM 2348 O O . TRP A 1 299 ? 5.095 -0.508 -5.371 1.00 98.88 299 TRP A O 1
ATOM 2358 N N . LEU A 1 300 ? 6.386 0.066 -7.115 1.00 98.81 300 LEU A N 1
ATOM 2359 C CA . LEU A 1 300 ? 7.145 -1.178 -7.184 1.00 98.81 300 LEU A CA 1
ATOM 2360 C C . LEU A 1 300 ? 8.570 -0.888 -6.729 1.00 98.81 300 LEU A C 1
ATOM 2362 O O . LEU A 1 300 ? 9.346 -0.282 -7.468 1.00 98.81 300 LEU A O 1
ATOM 2366 N N . ASP A 1 301 ? 8.857 -1.286 -5.498 1.00 97.88 301 ASP A N 1
ATOM 2367 C CA . ASP A 1 301 ? 10.021 -0.874 -4.726 1.00 97.88 301 ASP A CA 1
ATOM 2368 C C . ASP A 1 301 ? 10.938 -2.078 -4.489 1.00 97.88 301 ASP A C 1
ATOM 2370 O O . ASP A 1 301 ? 10.691 -2.917 -3.628 1.00 97.88 301 ASP A O 1
ATOM 2374 N N . TRP A 1 302 ? 11.984 -2.179 -5.302 1.00 97.88 302 TRP A N 1
ATOM 2375 C CA . TRP A 1 302 ? 12.934 -3.282 -5.400 1.00 97.88 302 TRP A CA 1
ATOM 2376 C C . TRP A 1 302 ? 12.361 -4.566 -6.007 1.00 97.88 302 TRP A C 1
ATOM 2378 O O . TRP A 1 302 ? 11.245 -5.015 -5.722 1.00 97.88 302 TRP A O 1
ATOM 2388 N N . MET A 1 303 ? 13.217 -5.255 -6.774 1.00 97.94 303 MET A N 1
ATOM 2389 C CA . MET A 1 303 ? 13.022 -6.657 -7.173 1.00 97.94 303 MET A CA 1
ATOM 2390 C C . MET A 1 303 ? 11.721 -6.946 -7.957 1.00 97.94 303 MET A C 1
ATOM 2392 O O . MET A 1 303 ? 11.232 -8.081 -7.980 1.00 97.94 303 MET A O 1
ATOM 2396 N N . ALA A 1 304 ? 11.151 -5.954 -8.645 1.00 98.38 304 ALA A N 1
ATOM 2397 C CA . ALA A 1 304 ? 10.104 -6.169 -9.638 1.00 98.38 304 ALA A CA 1
ATOM 2398 C C . ALA A 1 304 ? 10.699 -6.863 -10.874 1.00 98.38 304 ALA A C 1
ATOM 2400 O O . ALA A 1 304 ? 11.138 -6.233 -11.839 1.00 98.38 304 ALA A O 1
ATOM 2401 N N . GLN A 1 305 ? 10.744 -8.192 -10.820 1.00 98.50 305 GLN A N 1
ATOM 2402 C CA . GLN A 1 305 ? 11.311 -9.047 -11.853 1.00 98.50 305 GLN A CA 1
ATOM 2403 C C . GLN A 1 305 ? 10.263 -10.044 -12.344 1.00 98.50 305 GLN A C 1
ATOM 2405 O O . GLN A 1 305 ? 9.657 -10.764 -11.561 1.00 98.50 305 GLN A O 1
ATOM 2410 N N . GLY A 1 306 ? 10.025 -10.079 -13.652 1.00 98.44 306 GLY A N 1
ATOM 2411 C CA . GLY A 1 306 ? 8.933 -10.828 -14.278 1.00 98.44 306 GLY A CA 1
ATOM 2412 C C . GLY A 1 306 ? 7.549 -10.192 -14.097 1.00 98.44 306 GLY A C 1
ATOM 2413 O O . GLY A 1 306 ? 6.571 -10.671 -14.674 1.00 98.44 306 GLY A O 1
ATOM 2414 N N . THR A 1 307 ? 7.458 -9.092 -13.343 1.00 98.81 307 THR A N 1
ATOM 2415 C CA . THR A 1 307 ? 6.215 -8.379 -13.039 1.00 98.81 307 THR A CA 1
ATOM 2416 C C . THR A 1 307 ? 5.535 -7.860 -14.301 1.00 98.81 307 THR A C 1
ATOM 2418 O O . THR A 1 307 ? 6.172 -7.286 -15.192 1.00 98.81 307 THR A O 1
ATOM 2421 N N . LYS A 1 308 ? 4.210 -8.001 -14.360 1.00 98.88 308 LYS A N 1
ATOM 2422 C CA . LYS A 1 308 ? 3.375 -7.466 -15.433 1.00 98.88 308 LYS A CA 1
ATOM 2423 C C . LYS A 1 308 ? 2.305 -6.530 -14.885 1.00 98.88 308 LYS A C 1
ATOM 2425 O O . LYS A 1 308 ? 1.364 -6.973 -14.233 1.00 98.88 308 LYS A O 1
ATOM 2430 N N . VAL A 1 309 ? 2.385 -5.260 -15.264 1.00 98.94 309 VAL A N 1
ATOM 2431 C CA . VAL A 1 309 ? 1.402 -4.216 -14.953 1.00 98.94 309 VAL A CA 1
ATOM 2432 C C . VAL A 1 309 ? 0.606 -3.905 -16.216 1.00 98.94 309 VAL A C 1
ATOM 2434 O O . VAL A 1 309 ? 1.171 -3.392 -17.185 1.00 98.94 309 VAL A O 1
ATOM 2437 N N . SER A 1 310 ? -0.691 -4.225 -16.270 1.00 98.94 310 SER A N 1
ATOM 2438 C CA . SER A 1 310 ? -1.456 -4.018 -17.506 1.00 98.94 310 SER A CA 1
ATOM 2439 C C . SER A 1 310 ? -2.912 -3.596 -17.373 1.00 98.94 310 SER A C 1
ATOM 2441 O O . SER A 1 310 ? -3.635 -4.123 -16.545 1.00 98.94 310 SER A O 1
ATOM 2443 N N . HIS A 1 311 ? -3.387 -2.747 -18.286 1.00 98.88 311 HIS A N 1
ATOM 2444 C CA . HIS A 1 311 ? -4.792 -2.306 -18.341 1.00 98.88 311 HIS A CA 1
ATOM 2445 C C . HIS A 1 311 ? -5.301 -1.607 -17.071 1.00 98.88 311 HIS A C 1
ATOM 2447 O O . HIS A 1 311 ? -6.505 -1.569 -16.851 1.00 98.88 311 HIS A O 1
ATOM 2453 N N . ASN A 1 312 ? -4.409 -1.071 -16.240 1.00 98.94 312 ASN A N 1
ATOM 2454 C CA . ASN A 1 312 ? -4.794 -0.287 -15.073 1.00 98.94 312 ASN A CA 1
ATOM 2455 C C . ASN A 1 312 ? -5.059 1.173 -15.471 1.00 98.94 312 ASN A C 1
ATOM 2457 O O . ASN A 1 312 ? -4.524 1.662 -16.478 1.00 98.94 312 ASN A O 1
ATOM 2461 N N . VAL A 1 313 ? -5.859 1.858 -14.662 1.00 98.94 313 VAL A N 1
ATOM 2462 C CA . VAL A 1 313 ? -6.110 3.298 -14.751 1.00 98.94 313 VAL A CA 1
ATOM 2463 C C . VAL A 1 313 ? -5.621 3.948 -13.465 1.00 98.94 313 VAL A C 1
AT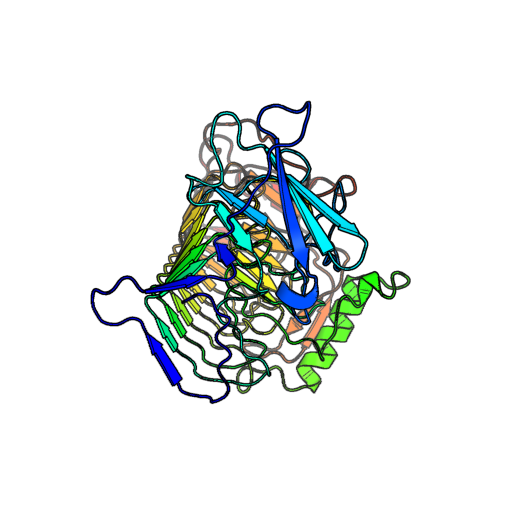OM 2465 O O . VAL A 1 313 ? -5.997 3.519 -12.378 1.00 98.94 313 VAL A O 1
ATOM 2468 N N . PHE A 1 314 ? -4.788 4.969 -13.610 1.00 98.88 314 PHE A N 1
ATOM 2469 C CA . PHE A 1 314 ? -4.269 5.777 -12.518 1.00 98.88 314 PHE A CA 1
ATOM 2470 C C . PHE A 1 314 ? -4.605 7.240 -12.795 1.00 98.88 314 PHE A C 1
ATOM 2472 O O . PHE A 1 314 ? -4.304 7.725 -13.888 1.00 98.88 314 PHE A O 1
ATOM 2479 N N . GLU A 1 315 ? -5.261 7.917 -11.858 1.00 97.50 315 GLU A N 1
ATOM 2480 C CA . GLU A 1 315 ? -5.668 9.318 -12.011 1.00 97.50 315 GLU A CA 1
ATOM 2481 C C . GLU A 1 315 ? -5.749 10.034 -10.666 1.00 97.50 315 GLU A C 1
ATOM 2483 O O . GLU A 1 315 ? -5.913 9.393 -9.636 1.00 97.50 315 GLU A O 1
ATOM 2488 N N . ASP A 1 316 ? -5.623 11.359 -10.670 1.00 95.31 316 ASP A N 1
ATOM 2489 C CA . ASP A 1 316 ? -5.673 12.194 -9.465 1.00 95.31 316 ASP A CA 1
ATOM 2490 C C . ASP A 1 316 ? -4.737 11.725 -8.334 1.00 95.31 316 ASP A C 1
ATOM 2492 O O . ASP A 1 316 ? -5.041 11.873 -7.156 1.00 95.31 316 ASP A O 1
ATOM 2496 N N . ASN A 1 317 ? -3.584 11.150 -8.690 1.00 95.75 317 ASN A N 1
ATOM 2497 C CA . ASN A 1 317 ? -2.536 10.794 -7.741 1.00 95.75 317 ASN A CA 1
ATOM 2498 C C . ASN A 1 317 ? -1.545 11.955 -7.589 1.00 95.75 317 ASN A C 1
ATOM 2500 O O . ASN A 1 317 ? -1.024 12.472 -8.583 1.00 95.75 317 ASN A O 1
ATOM 2504 N N . ASP A 1 318 ? -1.271 12.353 -6.347 1.00 91.44 318 ASP A N 1
ATOM 2505 C CA . ASP A 1 318 ? -0.538 13.586 -6.035 1.00 91.44 318 ASP A CA 1
ATOM 2506 C C . ASP A 1 318 ? 0.925 13.559 -6.497 1.00 91.44 318 ASP A C 1
ATOM 2508 O O . ASP A 1 318 ? 1.436 14.524 -7.070 1.00 91.44 318 ASP A O 1
ATOM 2512 N N . TYR A 1 319 ? 1.631 12.475 -6.167 1.00 92.44 319 TYR A N 1
ATOM 2513 C CA . TYR A 1 319 ? 3.076 12.362 -6.335 1.00 92.44 319 TYR A CA 1
ATOM 2514 C C . TYR A 1 319 ? 3.428 11.753 -7.685 1.00 92.44 319 TYR A C 1
ATOM 2516 O O . TYR A 1 319 ? 4.199 12.345 -8.440 1.00 92.44 319 TYR A O 1
ATOM 2524 N N . VAL A 1 320 ? 2.871 10.572 -7.985 1.00 95.12 320 VAL A N 1
ATOM 2525 C CA . VAL A 1 320 ? 3.029 9.877 -9.270 1.00 95.12 320 VAL A CA 1
ATOM 2526 C C . VAL A 1 320 ? 2.038 8.726 -9.432 1.00 95.12 320 VAL A C 1
ATOM 2528 O O . VAL A 1 320 ? 1.690 8.054 -8.465 1.00 95.12 320 VAL A O 1
ATOM 2531 N N . ASP A 1 321 ? 1.627 8.445 -10.669 1.00 98.50 321 ASP A N 1
ATOM 2532 C CA . ASP A 1 321 ? 0.811 7.269 -10.978 1.00 98.50 321 ASP A CA 1
ATOM 2533 C C . ASP A 1 321 ? 1.567 5.943 -10.816 1.00 98.50 321 ASP A C 1
ATOM 2535 O O . ASP A 1 321 ? 1.050 5.023 -10.188 1.00 98.50 321 ASP A O 1
ATOM 2539 N N . ILE A 1 322 ? 2.771 5.814 -11.385 1.00 98.75 322 ILE A N 1
ATOM 2540 C CA . ILE A 1 322 ? 3.637 4.648 -11.181 1.00 98.75 322 ILE A CA 1
ATOM 2541 C C . ILE A 1 322 ? 5.071 5.044 -10.812 1.00 98.75 322 ILE A C 1
ATOM 2543 O O . ILE A 1 322 ? 5.741 5.787 -11.534 1.00 98.75 322 ILE A O 1
ATOM 2547 N N . PHE A 1 323 ? 5.559 4.502 -9.701 1.00 98.44 323 PHE A N 1
ATOM 2548 C CA . PHE A 1 323 ? 6.937 4.624 -9.248 1.00 98.44 323 PHE A CA 1
ATOM 2549 C C . PHE A 1 323 ? 7.639 3.268 -9.360 1.00 98.44 323 PHE A C 1
ATOM 2551 O O . PHE A 1 323 ? 7.277 2.308 -8.680 1.00 98.44 323 PHE A O 1
ATOM 2558 N N . MET A 1 324 ? 8.632 3.191 -10.244 1.00 98.31 324 MET A N 1
ATOM 2559 C CA . MET A 1 324 ? 9.536 2.053 -10.366 1.00 98.31 324 MET A CA 1
ATOM 2560 C C . MET A 1 324 ? 10.832 2.383 -9.627 1.00 98.31 324 MET A C 1
ATOM 2562 O O . MET A 1 324 ? 11.682 3.095 -10.164 1.00 98.31 324 MET A O 1
ATOM 2566 N N . GLU A 1 325 ? 11.018 1.847 -8.429 1.00 97.50 325 GLU A N 1
ATOM 2567 C CA . GLU A 1 325 ? 12.186 2.115 -7.591 1.00 97.50 325 GLU A CA 1
ATOM 2568 C C . GLU A 1 325 ? 13.092 0.892 -7.467 1.00 97.50 325 GLU A C 1
ATOM 2570 O O . GLU A 1 325 ? 12.632 -0.185 -7.113 1.00 97.50 325 GLU A O 1
ATOM 2575 N N . MET A 1 326 ? 14.380 1.049 -7.790 1.00 96.94 326 MET A N 1
ATOM 2576 C CA . MET A 1 326 ? 15.414 0.023 -7.612 1.00 96.94 326 MET A CA 1
ATOM 2577 C C . MET A 1 326 ? 15.115 -1.342 -8.261 1.00 96.94 326 MET A C 1
ATOM 2579 O O . MET A 1 326 ? 15.386 -2.404 -7.699 1.00 96.94 326 MET A O 1
ATOM 2583 N N . ASN A 1 327 ? 14.532 -1.350 -9.460 1.00 98.12 327 ASN A N 1
ATOM 2584 C CA . ASN A 1 327 ? 14.235 -2.588 -10.181 1.00 98.12 327 ASN A CA 1
ATOM 2585 C C . ASN A 1 327 ? 15.190 -2.782 -11.357 1.00 98.12 327 ASN A C 1
ATOM 2587 O O . ASN A 1 327 ? 15.395 -1.860 -12.139 1.00 98.12 327 ASN A O 1
ATOM 2591 N N . HIS A 1 328 ? 15.694 -4.004 -11.541 1.00 97.81 328 HIS A N 1
ATOM 2592 C CA . HIS A 1 328 ? 16.534 -4.363 -12.694 1.00 97.81 328 HIS A CA 1
ATOM 2593 C C . HIS A 1 328 ? 15.758 -5.010 -13.852 1.00 97.81 328 HIS A C 1
ATOM 2595 O O . HIS A 1 328 ? 16.307 -5.233 -14.934 1.00 97.81 328 HIS A O 1
ATOM 2601 N N . GLY A 1 329 ? 14.485 -5.346 -13.619 1.00 95.38 329 GLY A N 1
ATOM 2602 C CA . GLY A 1 329 ? 13.650 -6.068 -14.570 1.00 95.38 329 GLY A CA 1
ATOM 2603 C C . GLY A 1 329 ? 14.099 -7.518 -14.829 1.00 95.38 329 GLY A C 1
ATOM 2604 O O . GLY A 1 329 ? 14.862 -8.087 -14.054 1.00 95.38 329 GLY A O 1
ATOM 2605 N N . PRO A 1 330 ? 13.587 -8.155 -15.899 1.00 97.62 330 PRO A N 1
ATOM 2606 C CA . PRO A 1 330 ? 12.634 -7.581 -16.844 1.00 97.62 330 PRO A CA 1
ATOM 2607 C C . PRO A 1 330 ? 11.251 -7.397 -16.212 1.00 97.62 330 PRO A C 1
ATOM 2609 O O . PRO A 1 330 ? 10.719 -8.330 -15.622 1.00 97.62 330 PRO A O 1
ATOM 2612 N N . TYR A 1 331 ? 10.627 -6.236 -16.399 1.00 98.62 331 TYR A N 1
ATOM 2613 C CA . TYR A 1 331 ? 9.210 -6.018 -16.076 1.00 98.62 331 TYR A CA 1
ATOM 2614 C C . TYR A 1 331 ? 8.465 -5.428 -17.280 1.00 98.62 331 TYR A C 1
ATOM 2616 O O . TYR A 1 331 ? 9.047 -4.756 -18.137 1.00 98.62 331 TYR A O 1
ATOM 2624 N N . LEU A 1 332 ? 7.162 -5.701 -17.375 1.00 98.88 332 LEU A N 1
ATOM 2625 C CA . LEU A 1 332 ? 6.303 -5.253 -18.473 1.00 98.88 332 LEU A CA 1
ATOM 2626 C C . LEU A 1 332 ? 5.189 -4.346 -17.956 1.00 98.88 332 LEU A C 1
ATOM 2628 O O . LEU A 1 332 ? 4.284 -4.802 -17.264 1.00 98.88 332 LEU A O 1
ATOM 2632 N N . VAL A 1 333 ? 5.192 -3.094 -18.398 1.00 98.94 333 VAL A N 1
ATOM 2633 C CA . VAL A 1 333 ? 4.119 -2.125 -18.160 1.00 98.94 333 VAL A CA 1
ATOM 2634 C C . VAL A 1 333 ? 3.398 -1.896 -19.481 1.00 98.94 333 VAL A C 1
ATOM 2636 O O . VAL A 1 333 ? 3.954 -1.287 -20.398 1.00 98.94 333 VAL A O 1
ATOM 2639 N N . GLU A 1 334 ? 2.172 -2.398 -19.636 1.00 98.88 334 GLU A N 1
ATOM 2640 C CA . GLU A 1 334 ? 1.458 -2.288 -20.909 1.00 98.88 334 GLU A CA 1
ATOM 2641 C C . GLU A 1 334 ? -0.017 -1.899 -20.849 1.00 98.88 334 GLU A C 1
ATOM 2643 O O . GLU A 1 334 ? -0.791 -2.412 -20.051 1.00 98.88 334 GLU A O 1
ATOM 2648 N N . ARG A 1 335 ? -0.449 -1.074 -21.808 1.00 98.94 335 ARG A N 1
ATOM 2649 C CA . ARG A 1 335 ? -1.864 -0.704 -21.997 1.00 98.94 335 ARG A CA 1
ATOM 2650 C C . ARG A 1 335 ? -2.510 -0.051 -20.772 1.00 98.94 335 ARG A C 1
ATOM 2652 O O . ARG A 1 335 ? -3.723 -0.135 -20.623 1.00 98.94 335 ARG A O 1
ATOM 2659 N N . ASN A 1 336 ? -1.720 0.590 -19.919 1.00 98.94 336 ASN A N 1
ATOM 2660 C CA . ASN A 1 336 ? -2.221 1.367 -18.790 1.00 98.94 336 ASN A CA 1
ATOM 2661 C C . ASN A 1 336 ? -2.540 2.806 -19.223 1.00 98.94 336 ASN A C 1
ATOM 2663 O O . ASN A 1 336 ? -2.003 3.298 -20.226 1.00 98.94 336 ASN A O 1
ATOM 2667 N N . ARG A 1 337 ? -3.404 3.470 -18.457 1.00 98.88 337 ARG A N 1
ATOM 2668 C CA . ARG A 1 337 ? -3.687 4.904 -18.565 1.00 98.88 337 ARG A CA 1
ATOM 2669 C C . ARG A 1 337 ? -3.164 5.586 -17.308 1.00 98.88 337 ARG A C 1
ATOM 2671 O O . ARG A 1 337 ? -3.649 5.293 -16.224 1.00 98.88 337 ARG A O 1
ATOM 2678 N N . PHE A 1 338 ? -2.179 6.452 -17.482 1.00 98.62 338 PHE A N 1
ATOM 2679 C CA . PHE A 1 338 ? -1.579 7.261 -16.431 1.00 98.62 338 PHE A CA 1
ATOM 2680 C C . PHE A 1 338 ? -2.013 8.702 -16.675 1.00 98.62 338 PHE A C 1
ATOM 2682 O O . PHE A 1 338 ? -1.562 9.323 -17.642 1.00 98.62 338 PHE A O 1
ATOM 2689 N N . MET A 1 339 ? -2.979 9.170 -15.897 1.00 96.81 339 MET A N 1
ATOM 2690 C CA . MET A 1 339 ? -3.726 10.402 -16.141 1.00 96.81 339 MET A CA 1
ATOM 2691 C C . MET A 1 339 ? -3.369 11.528 -15.170 1.00 96.81 339 MET A C 1
ATOM 2693 O O . MET A 1 339 ? -3.818 12.653 -15.384 1.00 96.81 339 MET A O 1
ATOM 2697 N N . SER A 1 340 ? -2.552 11.260 -14.151 1.00 94.88 340 SER A N 1
ATOM 2698 C CA . SER A 1 340 ? -2.121 12.280 -13.195 1.00 94.88 340 SER A CA 1
ATOM 2699 C C . SER A 1 340 ? -1.037 13.183 -13.776 1.00 94.88 340 SER A C 1
ATOM 2701 O O . SER A 1 340 ? -0.407 12.885 -14.796 1.00 94.88 340 SER A O 1
ATOM 2703 N N . VAL A 1 341 ? -0.785 14.298 -13.087 1.00 92.25 341 VAL A N 1
ATOM 2704 C CA . VAL A 1 341 ? 0.231 15.294 -13.468 1.00 92.25 341 VAL A CA 1
ATOM 2705 C C . VAL A 1 341 ? 1.624 14.668 -13.604 1.00 92.25 341 VAL A C 1
ATOM 2707 O O . VAL A 1 341 ? 2.409 15.087 -14.458 1.00 92.25 341 VAL A O 1
ATOM 2710 N N . PHE A 1 342 ? 1.920 13.639 -12.810 1.00 93.56 342 PHE A N 1
ATOM 2711 C CA . PHE A 1 342 ? 3.142 12.850 -12.898 1.00 93.56 342 PHE A CA 1
ATOM 2712 C C . PHE A 1 342 ? 2.786 11.392 -13.186 1.00 93.56 342 PHE A C 1
ATOM 2714 O O . PHE A 1 342 ? 2.133 10.730 -12.384 1.00 93.56 342 PHE A O 1
ATOM 2721 N N . SER A 1 343 ? 3.196 10.883 -14.344 1.00 96.69 343 SER A N 1
ATOM 2722 C CA . SER A 1 343 ? 2.816 9.543 -14.782 1.00 96.69 343 SER A CA 1
ATOM 2723 C C . SER A 1 343 ? 3.831 8.471 -14.397 1.00 96.69 343 SER A C 1
ATOM 2725 O O . SER A 1 343 ? 3.424 7.390 -13.999 1.00 96.69 343 SER A O 1
ATOM 2727 N N . LEU A 1 344 ? 5.136 8.723 -14.537 1.00 97.81 344 LEU A N 1
ATOM 2728 C CA . LEU A 1 344 ? 6.169 7.710 -14.285 1.00 97.81 344 LEU A CA 1
ATOM 2729 C C . LEU A 1 344 ? 7.376 8.312 -13.581 1.00 97.81 344 LEU A C 1
ATOM 2731 O O . LEU A 1 344 ? 8.001 9.229 -14.104 1.00 97.81 344 LEU A O 1
ATOM 2735 N N . ARG A 1 345 ? 7.766 7.714 -12.462 1.00 96.12 345 ARG A N 1
ATOM 2736 C CA . ARG A 1 345 ? 9.068 7.936 -11.841 1.00 96.12 345 ARG A CA 1
ATOM 2737 C C . ARG A 1 345 ? 9.913 6.687 -12.028 1.00 96.12 345 ARG A C 1
ATOM 2739 O O . ARG A 1 345 ? 9.538 5.612 -11.566 1.00 96.12 345 ARG A O 1
ATOM 2746 N N . ASP A 1 346 ? 11.006 6.821 -12.766 1.00 97.31 346 ASP A N 1
ATOM 2747 C CA . ASP A 1 346 ? 11.865 5.707 -13.152 1.00 97.31 346 ASP A CA 1
ATOM 2748 C C . ASP A 1 346 ? 13.214 5.799 -12.439 1.00 97.31 346 ASP A C 1
ATOM 2750 O O . ASP A 1 346 ? 14.158 6.449 -12.895 1.00 97.31 346 ASP A O 1
ATOM 2754 N N . TRP A 1 347 ? 13.279 5.151 -11.282 1.00 96.81 347 TRP A N 1
ATOM 2755 C CA . TRP A 1 347 ? 14.506 4.899 -10.530 1.00 96.81 347 TRP A CA 1
ATOM 2756 C C . TRP A 1 347 ? 14.984 3.462 -10.761 1.00 96.81 347 TRP A C 1
ATOM 2758 O O . TRP A 1 347 ? 15.506 2.801 -9.865 1.00 96.81 347 TRP A O 1
ATOM 2768 N N . SER A 1 348 ? 14.706 2.934 -11.952 1.00 97.56 348 SER A N 1
ATOM 2769 C CA . SER A 1 348 ? 14.882 1.534 -12.312 1.00 97.56 348 SER A CA 1
ATOM 2770 C C . SER A 1 348 ? 15.519 1.391 -13.699 1.00 97.56 348 SER A C 1
ATOM 2772 O O . SER A 1 348 ? 15.822 2.358 -14.402 1.00 97.56 348 SER A O 1
ATOM 2774 N N . GLU A 1 349 ? 15.743 0.143 -14.096 1.00 97.12 349 GLU A N 1
ATOM 2775 C CA . GLU A 1 349 ? 16.220 -0.263 -15.414 1.00 97.12 349 GLU A CA 1
ATOM 2776 C C . GLU A 1 349 ? 15.525 -1.563 -15.868 1.00 97.12 349 GLU A C 1
ATOM 2778 O O . GLU A 1 349 ? 14.823 -2.217 -15.095 1.00 97.12 349 GLU A O 1
ATOM 2783 N N . GLY A 1 350 ? 15.684 -1.952 -17.137 1.00 96.38 350 GLY A N 1
ATOM 2784 C CA . GLY A 1 350 ? 15.182 -3.241 -17.647 1.00 96.38 350 GLY A CA 1
ATOM 2785 C C . GLY A 1 350 ? 13.670 -3.297 -17.907 1.00 96.38 350 GLY A C 1
ATOM 2786 O O . GLY A 1 350 ? 13.093 -4.378 -18.071 1.00 96.38 350 GLY A O 1
ATOM 2787 N N . GLY A 1 351 ? 13.004 -2.146 -17.957 1.00 98.12 351 GLY A N 1
ATOM 2788 C CA . GLY A 1 351 ? 11.569 -2.025 -18.165 1.00 98.12 351 GLY A CA 1
ATOM 2789 C C . GLY A 1 351 ? 11.142 -2.052 -19.627 1.00 98.12 351 GLY A C 1
ATOM 2790 O O . GLY A 1 351 ? 11.718 -1.385 -20.486 1.00 98.12 351 GLY A O 1
ATOM 2791 N N . THR A 1 352 ? 10.055 -2.762 -19.928 1.00 98.81 352 THR A N 1
ATOM 2792 C CA . THR A 1 352 ? 9.340 -2.631 -21.205 1.00 98.81 352 THR A CA 1
ATOM 2793 C C . THR A 1 352 ? 8.019 -1.904 -21.001 1.00 98.81 352 THR A C 1
ATOM 2795 O O . THR A 1 352 ? 7.088 -2.437 -20.402 1.00 98.81 352 THR A O 1
ATOM 2798 N N . PHE A 1 353 ? 7.897 -0.717 -21.587 1.00 98.88 353 PHE A N 1
ATOM 2799 C CA . PHE A 1 353 ? 6.691 0.101 -21.575 1.00 98.88 353 PHE A CA 1
ATOM 2800 C C . PHE A 1 353 ? 6.020 0.039 -22.945 1.00 98.88 353 PHE A C 1
ATOM 2802 O O . PHE A 1 353 ? 6.565 0.528 -23.941 1.00 98.88 353 PHE A O 1
ATOM 2809 N N . ARG A 1 354 ? 4.835 -0.570 -23.028 1.00 98.81 354 ARG A N 1
ATOM 2810 C CA . ARG A 1 354 ? 4.167 -0.844 -24.306 1.00 98.81 354 ARG A CA 1
ATOM 2811 C C . ARG A 1 354 ? 2.719 -0.371 -24.348 1.00 98.81 354 ARG A C 1
ATOM 2813 O O . ARG A 1 354 ? 1.887 -0.848 -23.589 1.00 98.81 354 ARG A O 1
ATOM 2820 N N . LYS A 1 355 ? 2.357 0.436 -25.349 1.00 98.88 355 LYS A N 1
ATOM 2821 C CA . LYS A 1 355 ? 0.959 0.857 -25.599 1.00 98.88 355 LYS A CA 1
ATOM 2822 C C . LYS A 1 355 ? 0.288 1.555 -24.407 1.00 98.88 355 LYS A C 1
ATOM 2824 O O . LYS A 1 355 ? -0.932 1.497 -24.295 1.00 98.88 355 LYS A O 1
ATOM 2829 N N . ASN A 1 356 ? 1.059 2.182 -23.525 1.00 98.94 356 ASN A N 1
ATOM 2830 C CA . ASN A 1 356 ? 0.508 2.990 -22.442 1.00 98.94 356 ASN A CA 1
ATOM 2831 C C . ASN A 1 356 ? 0.133 4.388 -22.944 1.00 98.94 356 ASN A C 1
ATOM 2833 O O . ASN A 1 356 ? 0.659 4.860 -23.960 1.00 98.94 356 ASN A O 1
ATOM 2837 N N . TYR A 1 357 ? -0.750 5.044 -22.204 1.00 98.75 357 TYR A N 1
ATOM 2838 C CA . TYR A 1 357 ? -1.027 6.467 -22.331 1.00 98.75 357 TYR A CA 1
ATOM 2839 C C . TYR A 1 357 ? -0.467 7.182 -21.099 1.00 98.75 357 TYR A C 1
ATOM 2841 O O . TYR A 1 357 ? -0.945 6.934 -19.997 1.00 98.75 357 TYR A O 1
ATOM 2849 N N . PHE A 1 358 ? 0.554 8.015 -21.292 1.00 98.31 358 PHE A N 1
ATOM 2850 C CA . PHE A 1 358 ? 1.157 8.859 -20.261 1.00 98.31 358 PHE A CA 1
ATOM 2851 C C . PHE A 1 358 ? 0.683 10.296 -20.484 1.00 98.31 358 PHE A C 1
ATOM 2853 O O . PHE A 1 358 ? 1.070 10.923 -21.475 1.00 98.31 358 PHE A O 1
ATOM 2860 N N . ALA A 1 359 ? -0.189 10.789 -19.610 1.00 96.06 359 ALA A N 1
ATOM 2861 C CA . ALA A 1 359 ? -0.759 12.131 -19.696 1.00 96.06 359 ALA A CA 1
ATOM 2862 C C . ALA A 1 359 ? 0.077 13.195 -18.974 1.00 96.06 359 ALA A C 1
ATOM 2864 O O . ALA A 1 359 ? -0.196 14.380 -19.146 1.00 96.06 359 ALA A O 1
ATOM 2865 N N . GLY A 1 360 ? 1.051 12.779 -18.169 1.00 93.94 360 GLY A N 1
ATOM 2866 C CA . GLY A 1 360 ? 1.831 13.639 -17.296 1.00 93.94 360 GLY A CA 1
ATOM 2867 C C . GLY A 1 360 ? 3.335 13.540 -17.520 1.00 93.94 360 GLY A C 1
ATOM 2868 O O . GLY A 1 360 ? 3.839 12.963 -18.490 1.00 93.94 360 GLY A O 1
ATOM 2869 N N . LEU A 1 361 ? 4.059 14.143 -16.587 1.00 94.31 361 LEU A N 1
ATOM 2870 C CA . LEU A 1 361 ? 5.512 14.137 -16.539 1.00 94.31 361 LEU A CA 1
ATOM 2871 C C . LEU A 1 361 ? 6.057 12.733 -16.291 1.00 94.31 361 LEU A C 1
ATOM 2873 O O . LEU A 1 361 ? 5.433 11.904 -15.626 1.00 94.31 361 LEU A O 1
ATOM 2877 N N . ILE A 1 362 ? 7.260 12.501 -16.797 1.00 95.38 362 ILE A N 1
ATOM 2878 C CA . ILE A 1 362 ? 8.077 11.361 -16.413 1.00 95.38 362 ILE A CA 1
ATOM 2879 C C . ILE A 1 362 ? 9.427 11.847 -15.885 1.00 95.38 362 ILE A C 1
ATOM 2881 O O . ILE A 1 362 ? 9.908 12.903 -16.314 1.00 95.38 362 ILE A O 1
ATOM 2885 N N . SER A 1 363 ? 10.046 11.089 -14.984 1.00 95.00 363 SER A N 1
ATOM 2886 C CA . SER A 1 363 ? 11.419 11.329 -14.536 1.00 95.00 363 SER A CA 1
ATOM 2887 C C . SER A 1 363 ? 12.292 10.092 -14.568 1.00 95.00 363 SER A C 1
ATOM 2889 O O . SER A 1 363 ? 11.800 8.965 -14.581 1.00 95.00 363 SER A O 1
ATOM 2891 N N . ARG A 1 364 ? 13.604 10.340 -14.565 1.00 94.38 364 ARG A N 1
ATOM 2892 C CA . ARG A 1 364 ? 14.659 9.334 -14.482 1.00 94.38 364 ARG A CA 1
ATOM 2893 C C . ARG A 1 364 ? 15.637 9.716 -13.375 1.00 94.38 364 ARG A C 1
ATOM 2895 O O . ARG A 1 364 ? 16.158 10.831 -13.400 1.00 94.38 364 ARG A O 1
ATOM 2902 N N . ALA A 1 365 ? 15.965 8.788 -12.483 1.00 93.81 365 ALA A N 1
ATOM 2903 C CA . ALA A 1 365 ? 17.079 8.962 -11.552 1.00 93.81 365 ALA A CA 1
ATOM 2904 C C . ALA A 1 365 ? 17.834 7.636 -11.347 1.00 93.81 365 ALA A C 1
ATOM 2906 O O . ALA A 1 365 ? 17.287 6.721 -10.736 1.00 93.81 365 ALA A O 1
ATOM 2907 N N . PRO A 1 366 ? 19.075 7.503 -11.852 1.00 91.19 366 PRO A N 1
ATOM 2908 C CA . PRO A 1 366 ? 19.979 6.420 -11.458 1.00 91.19 366 PRO A CA 1
ATOM 2909 C C . PRO A 1 366 ? 20.177 6.372 -9.937 1.00 91.19 366 PRO A C 1
ATOM 2911 O O . PRO A 1 366 ? 19.953 7.374 -9.257 1.00 91.19 366 PRO A O 1
ATOM 2914 N N . GLN A 1 367 ? 20.581 5.217 -9.409 1.00 92.94 367 GLN A N 1
ATOM 2915 C CA . GLN A 1 367 ? 20.674 4.990 -7.965 1.00 92.94 367 GLN A CA 1
ATOM 2916 C C . GLN A 1 367 ? 21.939 4.212 -7.608 1.00 92.94 367 GLN A C 1
ATOM 2918 O O . GLN A 1 367 ? 22.198 3.154 -8.182 1.00 92.94 367 GLN A O 1
ATOM 2923 N N . ASP A 1 368 ? 22.669 4.710 -6.609 1.00 91.06 368 ASP A N 1
ATOM 2924 C CA . ASP A 1 368 ? 23.907 4.093 -6.114 1.00 91.06 368 ASP A CA 1
ATOM 2925 C C . ASP A 1 368 ? 23.652 2.934 -5.138 1.00 91.06 368 ASP A C 1
ATOM 2927 O O . ASP A 1 368 ? 24.518 2.080 -4.947 1.00 91.06 368 ASP A O 1
ATOM 2931 N N . ARG A 1 369 ? 22.451 2.874 -4.537 1.00 92.44 369 ARG A N 1
ATOM 2932 C CA . ARG A 1 369 ? 22.014 1.738 -3.710 1.00 92.44 369 ARG A CA 1
ATOM 2933 C C . ARG A 1 369 ? 22.079 0.449 -4.532 1.00 92.44 369 ARG A C 1
ATOM 2935 O O . ARG A 1 369 ? 21.746 0.449 -5.714 1.00 92.44 369 ARG A O 1
ATOM 2942 N N . VAL A 1 370 ? 22.475 -0.658 -3.908 1.00 94.88 370 VAL A N 1
ATOM 2943 C CA . VAL A 1 370 ? 22.594 -1.955 -4.588 1.00 94.88 370 VAL A CA 1
ATOM 2944 C C . VAL A 1 370 ? 21.443 -2.879 -4.215 1.00 94.88 370 VAL A C 1
ATOM 2946 O O . VAL A 1 370 ? 21.103 -3.017 -3.041 1.00 94.88 370 VAL A O 1
ATOM 2949 N N . THR A 1 371 ? 20.848 -3.521 -5.217 1.00 96.62 371 THR A N 1
ATOM 2950 C CA . THR A 1 371 ? 19.676 -4.391 -5.051 1.00 96.62 371 THR A CA 1
ATOM 2951 C C . THR A 1 371 ? 19.842 -5.691 -5.832 1.00 96.62 371 THR A C 1
ATOM 2953 O O . THR A 1 371 ? 20.645 -5.744 -6.770 1.00 96.62 371 THR A O 1
ATOM 2956 N N . PRO A 1 372 ? 19.155 -6.782 -5.450 1.00 97.06 372 PRO A N 1
ATOM 2957 C CA . PRO A 1 372 ? 19.373 -8.068 -6.090 1.00 97.06 372 PRO A CA 1
ATOM 2958 C C . PRO A 1 372 ? 18.655 -8.198 -7.436 1.00 97.06 372 PRO A C 1
ATOM 2960 O O . PRO A 1 372 ? 17.530 -7.739 -7.638 1.00 97.06 372 PRO A O 1
ATOM 2963 N N . VAL A 1 373 ? 19.310 -8.928 -8.332 1.00 97.31 373 VAL A N 1
ATOM 2964 C CA . VAL A 1 373 ? 18.757 -9.529 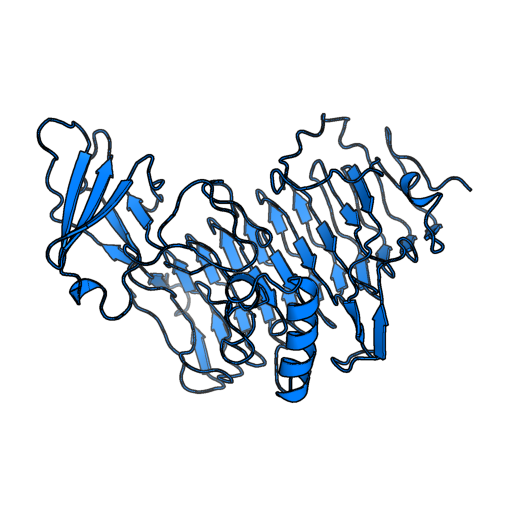-9.544 1.00 97.31 373 VAL A CA 1
ATOM 2965 C C . VAL A 1 373 ? 18.539 -11.008 -9.256 1.00 97.31 373 VAL A C 1
ATOM 2967 O O . VAL A 1 373 ? 19.439 -11.672 -8.737 1.00 97.31 373 VAL A O 1
ATOM 2970 N N . PHE A 1 374 ? 17.383 -11.559 -9.617 1.00 97.69 374 PHE A N 1
ATOM 2971 C CA . PHE A 1 374 ? 17.101 -12.980 -9.411 1.00 97.69 374 PHE A CA 1
ATOM 2972 C C . PHE A 1 374 ? 17.343 -13.814 -10.669 1.00 97.69 374 PHE A C 1
ATOM 2974 O O . PHE A 1 374 ? 17.367 -13.311 -11.797 1.00 97.69 374 PHE A O 1
ATOM 2981 N N . ARG A 1 375 ? 17.431 -15.135 -10.514 1.00 96.38 375 ARG A N 1
ATOM 2982 C CA . ARG A 1 375 ? 17.244 -16.048 -11.645 1.00 96.38 375 ARG A CA 1
ATOM 2983 C C . ARG A 1 375 ? 15.817 -15.938 -12.183 1.00 96.38 375 ARG A C 1
ATOM 2985 O O . ARG A 1 375 ? 14.873 -15.583 -11.480 1.00 96.38 375 ARG A O 1
ATOM 2992 N N . THR A 1 376 ? 15.653 -16.236 -13.470 1.00 93.88 376 THR A N 1
ATOM 2993 C CA . THR A 1 376 ? 14.347 -16.136 -14.137 1.00 93.88 376 THR A CA 1
ATOM 2994 C C . THR A 1 376 ? 13.305 -16.997 -13.418 1.00 93.88 376 THR A C 1
ATOM 2996 O O . THR A 1 376 ? 13.534 -18.186 -13.215 1.00 93.88 376 THR A O 1
ATOM 2999 N N . ARG A 1 377 ? 12.150 -16.401 -13.082 1.00 91.06 377 ARG A N 1
ATOM 3000 C CA . ARG A 1 377 ? 11.020 -17.057 -12.393 1.00 91.06 377 ARG A CA 1
ATOM 3001 C C . ARG A 1 377 ? 11.380 -17.678 -11.034 1.00 91.06 377 ARG A C 1
ATOM 3003 O O . ARG A 1 377 ? 10.825 -18.708 -10.656 1.00 91.06 377 ARG A O 1
ATOM 3010 N N . SER A 1 378 ? 12.306 -17.060 -10.305 1.00 93.88 378 SER A N 1
ATOM 3011 C CA . SER A 1 378 ? 12.827 -17.543 -9.023 1.00 93.88 378 SER A CA 1
ATOM 3012 C C . SER A 1 378 ? 13.025 -16.388 -8.035 1.00 93.88 378 SER A C 1
ATOM 3014 O O . SER A 1 378 ? 13.054 -15.229 -8.442 1.00 93.88 378 SER A O 1
ATOM 3016 N N . THR A 1 379 ? 13.162 -16.716 -6.750 1.00 94.88 379 THR A N 1
ATOM 3017 C CA . THR A 1 379 ? 13.645 -15.829 -5.673 1.00 94.88 379 THR A CA 1
ATOM 3018 C C . THR A 1 379 ? 15.148 -15.994 -5.415 1.00 94.88 379 THR A C 1
ATOM 3020 O O . THR A 1 379 ? 15.711 -15.350 -4.538 1.00 94.88 379 THR A O 1
ATOM 3023 N N . GLU A 1 380 ? 15.822 -16.869 -6.164 1.00 95.56 380 GLU A N 1
ATOM 3024 C CA . GLU A 1 380 ? 17.258 -17.105 -6.028 1.00 95.56 380 GLU A CA 1
ATOM 3025 C C . GLU A 1 380 ? 18.072 -15.944 -6.609 1.00 95.56 380 GLU A C 1
ATOM 3027 O O . GLU A 1 380 ? 17.917 -15.604 -7.785 1.00 95.56 380 GLU A O 1
ATOM 3032 N N . ILE A 1 381 ? 18.970 -15.373 -5.803 1.00 97.62 381 ILE A N 1
ATOM 3033 C CA . ILE A 1 381 ? 19.850 -14.268 -6.203 1.00 97.62 381 ILE A CA 1
ATOM 3034 C C . ILE A 1 381 ? 20.856 -14.742 -7.254 1.00 97.62 381 ILE A C 1
ATOM 3036 O O . ILE A 1 381 ? 21.551 -15.742 -7.084 1.00 97.62 381 ILE A O 1
ATOM 3040 N N . LEU A 1 382 ? 20.927 -13.991 -8.350 1.00 97.12 382 LEU A N 1
ATOM 3041 C CA . LEU A 1 382 ? 21.930 -14.128 -9.398 1.00 97.12 382 LEU A CA 1
ATOM 3042 C C . LEU A 1 382 ? 23.092 -13.149 -9.186 1.00 97.12 382 LEU A C 1
ATOM 3044 O O . LEU A 1 382 ? 24.246 -13.534 -9.338 1.00 97.12 382 LEU A O 1
ATOM 3048 N N . GLU A 1 383 ? 22.782 -11.897 -8.851 1.00 96.31 383 GLU A N 1
ATOM 3049 C CA . GLU A 1 383 ? 23.742 -10.803 -8.667 1.00 96.31 383 GLU A CA 1
ATOM 3050 C C . GLU A 1 383 ? 23.126 -9.727 -7.755 1.00 96.31 383 GLU A C 1
ATOM 3052 O O . GLU A 1 383 ? 21.905 -9.671 -7.612 1.00 96.31 383 GLU A O 1
ATOM 3057 N N . VAL A 1 384 ? 23.950 -8.863 -7.159 1.00 96.44 384 VAL A N 1
ATOM 3058 C CA . VAL A 1 384 ? 23.528 -7.646 -6.447 1.00 96.44 384 VAL A CA 1
ATOM 3059 C C . VAL A 1 384 ? 24.290 -6.467 -7.040 1.00 96.44 384 VAL A C 1
ATOM 3061 O O . VAL A 1 384 ? 25.518 -6.516 -7.110 1.00 96.44 384 VAL A O 1
ATOM 3064 N N . LYS A 1 385 ? 23.586 -5.432 -7.506 1.00 96.00 385 LYS A N 1
ATOM 3065 C CA . LYS A 1 385 ? 24.205 -4.331 -8.263 1.00 96.00 385 LYS A CA 1
ATOM 3066 C C . LYS A 1 385 ? 23.398 -3.022 -8.167 1.00 96.00 385 LYS A C 1
ATOM 3068 O O . LYS A 1 385 ? 22.226 -3.077 -7.795 1.00 96.00 385 LYS A O 1
ATOM 3073 N N . PRO A 1 386 ? 23.986 -1.855 -8.495 1.00 95.88 386 PRO A N 1
ATOM 3074 C CA . PRO A 1 386 ? 23.267 -0.578 -8.513 1.00 95.88 386 PRO A CA 1
ATOM 3075 C C . PRO A 1 386 ? 22.391 -0.398 -9.764 1.00 95.88 386 PRO A C 1
ATOM 3077 O O . PRO A 1 386 ? 22.416 -1.223 -10.684 1.00 95.88 386 PRO A O 1
ATOM 3080 N N . ILE A 1 387 ? 21.630 0.702 -9.816 1.00 95.06 387 ILE A N 1
ATOM 3081 C CA . ILE A 1 387 ? 20.835 1.102 -10.988 1.00 95.06 387 ILE A CA 1
ATOM 3082 C C . ILE A 1 387 ? 21.625 2.115 -11.810 1.00 95.06 387 ILE A C 1
ATOM 3084 O O . ILE A 1 387 ? 21.703 3.294 -11.461 1.00 95.06 387 ILE A O 1
ATOM 3088 N N . ALA A 1 388 ? 22.150 1.682 -12.956 1.00 91.12 388 ALA A N 1
ATOM 3089 C CA . ALA A 1 388 ? 22.887 2.568 -13.858 1.00 91.12 388 ALA A CA 1
ATOM 3090 C C . ALA A 1 388 ? 21.966 3.593 -14.555 1.00 91.12 388 ALA A C 1
ATOM 3092 O O . ALA A 1 388 ? 22.400 4.679 -14.942 1.00 91.12 388 ALA A O 1
ATOM 3093 N N . GLY A 1 389 ? 20.683 3.247 -14.708 1.00 87.56 389 GLY A N 1
ATOM 3094 C CA . GLY A 1 389 ? 19.667 4.043 -15.391 1.00 87.56 389 GLY A CA 1
ATOM 3095 C C . GLY A 1 389 ? 19.627 3.789 -16.902 1.00 87.56 389 GLY A C 1
ATOM 3096 O O . GLY A 1 389 ? 20.647 3.808 -17.596 1.00 87.56 389 GLY A O 1
ATOM 3097 N N . GLY A 1 390 ? 18.419 3.574 -17.43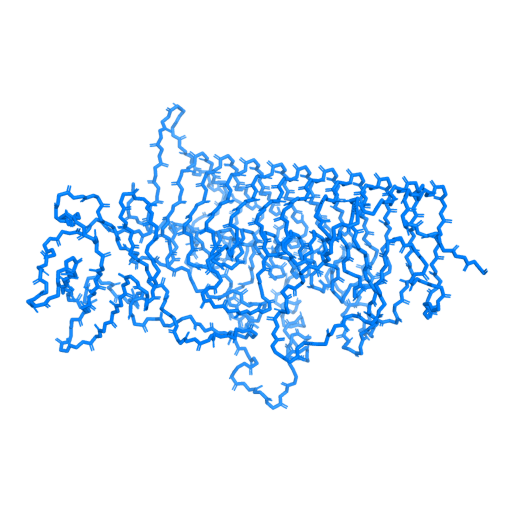2 1.00 92.25 390 GLY A N 1
ATOM 3098 C CA . GLY A 1 390 ? 18.191 3.208 -18.833 1.00 92.25 390 GLY A CA 1
ATOM 3099 C C . GLY A 1 390 ? 17.851 1.726 -19.002 1.00 92.25 390 GLY A C 1
ATOM 3100 O O . GLY A 1 390 ? 17.065 1.185 -18.234 1.00 92.25 390 GLY A O 1
ATOM 3101 N N . ASN A 1 391 ? 18.378 1.069 -20.045 1.00 96.88 391 ASN A N 1
ATOM 3102 C CA . ASN A 1 391 ? 18.040 -0.325 -20.407 1.00 96.88 391 ASN A CA 1
ATOM 3103 C C . ASN A 1 391 ? 16.524 -0.557 -20.594 1.00 96.88 391 ASN A C 1
ATOM 3105 O O . ASN A 1 391 ? 15.992 -1.634 -20.329 1.00 96.88 391 ASN A O 1
ATOM 3109 N N . ASN A 1 392 ? 15.812 0.482 -21.031 1.00 97.94 392 ASN A N 1
ATOM 3110 C CA . ASN A 1 392 ? 14.359 0.483 -21.134 1.00 97.94 392 ASN A CA 1
ATOM 3111 C C . ASN A 1 392 ? 13.905 0.429 -22.594 1.00 97.94 392 ASN A C 1
ATOM 3113 O O . ASN A 1 392 ? 14.534 0.987 -23.500 1.00 97.94 392 ASN A O 1
ATOM 3117 N N . LEU A 1 393 ? 12.759 -0.207 -22.827 1.00 98.44 393 LEU A N 1
ATOM 3118 C CA . LEU A 1 393 ? 12.129 -0.336 -24.134 1.00 98.44 393 LEU A CA 1
ATOM 3119 C C . LEU A 1 393 ? 10.743 0.312 -24.133 1.00 98.44 393 LEU A C 1
ATOM 3121 O O . LEU A 1 393 ? 9.794 -0.218 -23.563 1.00 98.44 393 LEU A O 1
ATOM 3125 N N . PHE A 1 394 ? 10.595 1.419 -24.856 1.00 98.69 394 PHE A N 1
ATOM 3126 C CA . PHE A 1 394 ? 9.328 2.124 -25.040 1.00 98.69 394 PHE A CA 1
ATOM 3127 C C . PHE A 1 394 ? 8.760 1.846 -26.437 1.00 98.69 394 PHE A C 1
ATOM 3129 O O . PHE A 1 394 ? 9.324 2.288 -27.444 1.00 98.69 394 PHE A O 1
ATOM 3136 N N . ILE A 1 395 ? 7.627 1.143 -26.527 1.00 98.69 395 ILE A N 1
ATOM 3137 C CA . ILE A 1 395 ? 6.990 0.780 -27.803 1.00 98.69 395 ILE A CA 1
ATOM 3138 C C . ILE A 1 395 ? 5.533 1.233 -27.869 1.00 98.69 395 ILE A C 1
ATOM 3140 O O . ILE A 1 395 ? 4.690 0.775 -27.099 1.00 98.69 395 ILE A O 1
ATOM 3144 N N . ALA A 1 396 ? 5.196 2.000 -28.906 1.00 98.69 396 ALA A N 1
ATOM 3145 C CA . ALA A 1 396 ? 3.817 2.359 -29.243 1.00 98.69 396 ALA A CA 1
ATOM 3146 C C . ALA A 1 396 ? 3.033 3.038 -28.105 1.00 98.69 396 ALA A C 1
ATOM 3148 O O . ALA A 1 396 ? 1.809 2.937 -28.064 1.00 98.69 396 ALA A O 1
ATOM 3149 N N . ASN A 1 397 ? 3.726 3.709 -27.184 1.00 98.81 397 ASN A N 1
ATOM 3150 C CA . ASN A 1 397 ? 3.100 4.530 -26.155 1.00 98.81 397 ASN A CA 1
ATOM 3151 C C . ASN A 1 397 ? 2.649 5.868 -26.745 1.00 98.81 397 ASN A C 1
ATOM 3153 O O . ASN A 1 397 ? 3.167 6.314 -27.772 1.00 98.81 397 ASN A O 1
ATOM 3157 N N . THR A 1 398 ? 1.712 6.516 -26.069 1.00 98.69 398 THR A N 1
ATOM 3158 C CA . THR A 1 398 ? 1.372 7.920 -26.307 1.00 98.69 398 THR A CA 1
ATOM 3159 C C . THR A 1 398 ? 1.809 8.727 -25.097 1.00 98.69 398 THR A C 1
ATOM 3161 O O . THR A 1 398 ? 1.424 8.392 -23.982 1.00 98.69 398 THR A O 1
ATOM 3164 N N . PHE A 1 399 ? 2.608 9.763 -25.329 1.00 98.31 399 PHE A N 1
ATOM 3165 C CA . PHE A 1 399 ? 3.003 10.751 -24.331 1.00 98.31 399 PHE A CA 1
ATOM 3166 C C . PHE A 1 399 ? 2.309 12.072 -24.652 1.00 98.31 399 PHE A C 1
ATOM 3168 O O . PHE A 1 399 ? 2.366 12.534 -25.795 1.00 98.31 399 PHE A O 1
ATOM 3175 N N . ALA A 1 400 ? 1.663 12.666 -23.659 1.00 95.19 400 ALA A N 1
ATOM 3176 C CA . ALA A 1 400 ? 0.999 13.958 -23.739 1.00 95.19 400 ALA A CA 1
ATOM 3177 C C . ALA A 1 400 ? 1.418 14.837 -22.554 1.00 95.19 400 ALA A C 1
ATOM 3179 O O . ALA A 1 400 ? 1.996 14.348 -21.588 1.00 95.19 400 ALA A O 1
ATOM 3180 N N . ASP A 1 401 ? 1.144 16.136 -22.644 1.00 87.25 401 ASP A N 1
ATOM 3181 C CA . ASP A 1 401 ? 1.526 17.127 -21.634 1.00 87.25 401 ASP A CA 1
ATOM 3182 C C . ASP A 1 401 ? 0.396 17.529 -20.680 1.00 87.25 401 ASP A C 1
ATOM 3184 O O . ASP A 1 401 ? 0.506 18.539 -19.984 1.00 87.25 401 ASP A O 1
ATOM 3188 N N . GLY A 1 402 ? -0.719 16.794 -20.692 1.00 77.75 402 GLY A N 1
ATOM 3189 C CA . GLY A 1 402 ? -1.842 17.024 -19.783 1.00 77.75 402 GLY A CA 1
ATOM 3190 C C . GLY A 1 402 ? -2.441 18.432 -19.865 1.00 77.75 402 GLY A C 1
ATOM 3191 O O . GLY A 1 402 ? -3.076 18.867 -18.911 1.00 77.75 402 GLY A O 1
ATOM 3192 N N . LYS A 1 403 ? -2.241 19.158 -20.980 1.00 70.69 403 LYS A N 1
ATOM 3193 C CA . LYS A 1 403 ? -2.584 20.588 -21.157 1.00 70.69 403 LYS A CA 1
ATOM 3194 C C . LYS A 1 403 ? -1.739 21.568 -20.326 1.00 70.69 403 LYS A C 1
ATOM 3196 O O . LYS A 1 403 ? -2.132 22.718 -20.152 1.00 70.69 403 LYS A O 1
ATOM 3201 N N . GLY A 1 404 ? -0.560 21.162 -19.857 1.00 59.47 404 GLY A N 1
ATOM 3202 C CA . GLY A 1 404 ? 0.421 22.066 -19.256 1.00 59.47 404 GLY A CA 1
ATOM 3203 C C . GLY A 1 404 ? 0.080 22.553 -17.848 1.00 59.47 404 GLY A C 1
ATOM 3204 O O . GLY A 1 404 ? 0.517 23.646 -17.485 1.00 59.47 404 GLY A O 1
ATOM 3205 N N . VAL A 1 405 ? -0.672 21.762 -17.071 1.00 64.31 405 VAL A N 1
ATOM 3206 C CA . VAL A 1 405 ? -0.871 22.000 -15.632 1.00 64.31 405 VAL A CA 1
ATOM 3207 C C . VAL A 1 405 ? 0.498 22.133 -14.963 1.00 64.31 405 VAL A C 1
ATOM 3209 O O . VAL A 1 405 ? 1.389 21.310 -15.183 1.00 64.31 405 VAL A O 1
ATOM 3212 N N . GLN A 1 406 ? 0.685 23.203 -14.187 1.00 65.25 406 GLN A N 1
ATOM 3213 C CA . GLN A 1 406 ? 1.924 23.400 -13.442 1.00 65.25 406 GLN A CA 1
ATOM 3214 C C . GLN A 1 406 ? 2.028 22.316 -12.365 1.00 65.25 406 GLN A C 1
ATOM 3216 O O . GLN A 1 406 ? 1.104 22.181 -11.562 1.00 65.25 406 GLN A O 1
ATOM 3221 N N . PRO A 1 407 ? 3.119 21.539 -12.332 1.00 64.62 407 PRO A N 1
ATOM 3222 C CA . PRO A 1 407 ? 3.271 20.481 -11.353 1.00 64.62 407 PRO A CA 1
ATOM 3223 C C . PRO A 1 407 ? 3.498 21.090 -9.968 1.00 64.62 407 PRO A C 1
ATOM 3225 O O . PRO A 1 407 ? 4.601 21.534 -9.659 1.00 64.62 407 PRO A O 1
ATOM 3228 N N . VAL A 1 408 ? 2.472 21.089 -9.118 1.00 62.72 408 VAL A N 1
ATOM 3229 C CA . VAL A 1 408 ? 2.674 21.240 -7.674 1.00 62.72 408 VAL A CA 1
ATOM 3230 C C . VAL A 1 408 ? 3.034 19.860 -7.157 1.00 62.72 408 VAL A C 1
ATOM 3232 O O . VAL A 1 408 ? 2.183 18.978 -7.109 1.00 62.72 408 VAL A O 1
ATOM 3235 N N . ARG A 1 409 ? 4.313 19.650 -6.842 1.00 65.00 409 ARG A N 1
ATOM 3236 C CA . ARG A 1 409 ? 4.776 18.370 -6.312 1.00 65.00 409 ARG A CA 1
ATOM 3237 C C . ARG A 1 409 ? 4.922 18.460 -4.807 1.00 65.00 409 ARG A C 1
ATOM 3239 O O . ARG A 1 409 ? 5.735 19.262 -4.342 1.00 65.00 409 ARG A O 1
ATOM 3246 N N . PRO A 1 410 ? 4.197 17.639 -4.039 1.00 65.38 410 PRO A N 1
ATOM 3247 C CA . PRO A 1 410 ? 4.567 17.451 -2.652 1.00 65.38 410 PRO A CA 1
ATOM 3248 C C . PRO A 1 410 ? 5.963 16.820 -2.620 1.00 65.38 410 PRO A C 1
ATOM 3250 O O . PRO A 1 410 ? 6.202 15.798 -3.267 1.00 65.38 410 PRO A O 1
ATOM 3253 N N . LYS A 1 411 ? 6.905 17.432 -1.893 1.00 67.38 411 LYS A N 1
ATOM 3254 C CA . LYS A 1 411 ? 8.108 16.700 -1.486 1.00 67.38 411 LYS A CA 1
ATOM 3255 C C . LYS A 1 411 ? 7.656 15.539 -0.615 1.00 67.38 411 LYS A C 1
ATOM 3257 O O . LYS A 1 411 ? 6.717 15.687 0.163 1.00 67.38 411 LYS A O 1
ATOM 3262 N N . MET A 1 412 ? 8.315 14.404 -0.790 1.00 68.19 412 MET A N 1
ATOM 3263 C CA . MET A 1 412 ? 8.109 13.251 0.065 1.00 68.19 412 MET A CA 1
ATOM 3264 C C . MET A 1 412 ? 8.580 13.639 1.481 1.00 68.19 412 MET A C 1
ATOM 3266 O O . MET A 1 412 ? 7.763 13.928 2.347 1.00 68.19 412 MET A O 1
ATOM 3270 N N . HIS A 1 413 ? 9.872 13.847 1.680 1.00 72.81 413 HIS A N 1
ATOM 3271 C CA . HIS A 1 413 ? 10.459 14.318 2.928 1.00 72.81 413 HIS A CA 1
ATOM 3272 C C . HIS A 1 413 ? 11.317 15.575 2.706 1.00 72.81 413 HIS A C 1
ATOM 3274 O O . HIS A 1 413 ? 11.752 15.868 1.591 1.00 72.81 413 HIS A O 1
ATOM 3280 N N . ALA A 1 414 ? 11.605 16.334 3.770 1.00 68.88 414 ALA A N 1
ATOM 3281 C CA . ALA A 1 414 ? 12.438 17.543 3.690 1.00 68.88 414 ALA A CA 1
ATOM 3282 C C . ALA A 1 414 ? 13.867 17.266 3.179 1.00 68.88 414 ALA A C 1
ATOM 3284 O O . ALA A 1 414 ? 14.510 18.158 2.627 1.00 68.88 414 ALA A O 1
ATOM 3285 N N . MET A 1 415 ? 14.340 16.030 3.357 1.00 66.25 415 MET A N 1
ATOM 3286 C CA . MET A 1 415 ? 15.654 15.564 2.906 1.00 66.25 415 MET A CA 1
ATOM 3287 C C . MET A 1 415 ? 15.656 15.053 1.460 1.00 66.25 415 MET A C 1
ATOM 3289 O O . MET A 1 415 ? 16.731 14.830 0.906 1.00 66.25 415 MET A O 1
ATOM 3293 N N . ASP A 1 416 ? 14.488 14.885 0.836 1.00 69.25 416 ASP A N 1
ATOM 3294 C CA . ASP A 1 416 ? 14.428 14.295 -0.494 1.00 69.25 416 ASP A CA 1
ATOM 3295 C C . ASP A 1 416 ? 14.861 15.287 -1.560 1.00 69.25 416 ASP A C 1
ATOM 3297 O O . ASP A 1 416 ? 14.426 16.447 -1.615 1.00 69.25 416 ASP A O 1
ATOM 3301 N N . GLN A 1 417 ? 15.719 14.789 -2.441 1.00 73.62 417 GLN A N 1
ATOM 3302 C CA . GLN A 1 417 ? 16.171 15.526 -3.602 1.00 73.62 417 GLN A CA 1
ATOM 3303 C C . GLN A 1 417 ? 15.164 15.367 -4.737 1.00 73.62 417 GLN A C 1
ATOM 3305 O O . GLN A 1 417 ? 14.587 14.302 -4.963 1.00 73.62 417 GLN A O 1
ATOM 3310 N N . GLU A 1 418 ? 14.946 16.456 -5.466 1.00 76.44 418 GLU A N 1
ATOM 3311 C CA . GLU A 1 418 ? 14.147 16.395 -6.680 1.00 76.44 418 GLU A CA 1
ATOM 3312 C C . GLU A 1 418 ? 14.905 15.624 -7.760 1.00 76.44 418 GLU A C 1
ATOM 3314 O O . GLU A 1 418 ? 16.113 15.809 -7.947 1.00 76.44 418 GLU A O 1
ATOM 3319 N N . ASP A 1 419 ? 14.174 14.790 -8.503 1.00 85.88 419 ASP A N 1
ATOM 3320 C CA . ASP A 1 419 ? 14.716 14.163 -9.702 1.00 85.88 419 ASP A CA 1
ATOM 3321 C C . ASP A 1 419 ? 15.187 15.259 -10.654 1.00 85.88 419 ASP A C 1
ATOM 3323 O O . ASP A 1 419 ? 14.410 16.119 -11.056 1.00 85.88 419 ASP A O 1
ATOM 3327 N N . GLN A 1 420 ? 16.453 15.225 -11.050 1.00 84.50 420 GLN A N 1
ATOM 3328 C CA . GLN A 1 420 ? 17.012 16.277 -11.903 1.00 84.50 420 GLN A CA 1
ATOM 3329 C C . GLN A 1 420 ? 16.521 16.171 -13.355 1.00 84.50 420 GLN A C 1
ATOM 3331 O O . GLN A 1 420 ? 16.480 17.159 -14.087 1.00 84.50 420 GLN A O 1
ATOM 3336 N N . LEU A 1 421 ? 16.134 14.968 -13.789 1.00 92.50 421 LEU A N 1
ATOM 3337 C CA . LEU A 1 421 ? 15.746 14.680 -15.166 1.00 92.50 421 LEU A CA 1
ATOM 3338 C C . LEU A 1 421 ? 14.247 14.433 -15.249 1.00 92.50 421 LEU A C 1
ATOM 3340 O O . LEU A 1 421 ? 13.776 13.324 -15.007 1.00 92.50 421 LEU A O 1
ATOM 3344 N N . ILE A 1 422 ? 13.506 15.476 -15.615 1.00 92.94 422 ILE A N 1
ATOM 3345 C CA . ILE A 1 422 ? 12.048 15.453 -15.728 1.00 92.94 422 ILE A CA 1
ATOM 3346 C C . ILE A 1 422 ? 11.620 16.024 -17.078 1.00 92.94 422 ILE A C 1
ATOM 3348 O O . ILE A 1 422 ? 12.160 17.026 -17.547 1.00 92.94 422 ILE A O 1
ATOM 3352 N N . GLY A 1 423 ? 10.603 15.427 -17.693 1.00 92.88 423 GLY A N 1
ATOM 3353 C CA . GLY A 1 423 ? 10.020 15.969 -18.909 1.00 92.88 423 GLY A CA 1
ATOM 3354 C C . GLY A 1 423 ? 8.743 15.265 -19.331 1.00 92.88 423 GLY A C 1
ATOM 3355 O O . GLY A 1 423 ? 8.366 14.221 -18.808 1.00 92.88 423 GLY A O 1
ATOM 3356 N N . TYR A 1 424 ? 8.075 15.840 -20.323 1.00 93.19 424 TYR A N 1
ATOM 3357 C CA . TYR A 1 424 ? 6.996 15.166 -21.027 1.00 93.19 424 TYR A CA 1
ATOM 3358 C C . TYR A 1 424 ? 7.641 14.285 -22.106 1.00 93.19 424 TYR A C 1
ATOM 3360 O O . TYR A 1 424 ? 8.123 14.789 -23.116 1.00 93.19 424 TYR A O 1
ATOM 3368 N N . GLY A 1 425 ? 7.727 12.972 -21.901 1.00 95.06 425 GLY A N 1
ATOM 3369 C CA . GLY A 1 425 ? 8.309 12.043 -22.879 1.00 95.06 425 GLY A CA 1
ATOM 3370 C C . GLY A 1 425 ? 9.807 11.755 -22.713 1.00 95.06 425 GLY A C 1
ATOM 3371 O O . GLY A 1 425 ? 10.401 11.963 -21.665 1.00 95.06 425 GLY A O 1
ATOM 3372 N N . LEU A 1 426 ? 10.418 11.193 -23.757 1.00 97.44 426 LEU A N 1
ATOM 3373 C CA . LEU A 1 426 ? 11.636 10.380 -23.655 1.00 97.44 426 LEU A CA 1
ATOM 3374 C C . LEU A 1 426 ? 12.953 11.142 -23.859 1.00 97.44 426 LEU A C 1
ATOM 3376 O O . LEU A 1 426 ? 14.011 10.514 -23.881 1.00 97.44 426 LEU A O 1
ATOM 3380 N N . SER A 1 427 ? 12.933 12.467 -24.022 1.00 95.94 427 SER A N 1
ATOM 3381 C CA . SER A 1 427 ? 14.171 13.249 -24.178 1.00 95.94 427 SER A CA 1
ATOM 3382 C C . SER A 1 427 ? 15.078 13.180 -22.943 1.00 95.94 427 SER A C 1
ATOM 3384 O O . SER A 1 427 ? 16.298 13.248 -23.088 1.00 95.94 427 SER A O 1
ATOM 3386 N N . ILE A 1 428 ? 14.503 12.935 -21.760 1.00 95.12 428 ILE A N 1
ATOM 3387 C CA . ILE A 1 428 ? 15.228 12.729 -20.497 1.00 95.12 428 ILE A CA 1
ATOM 3388 C C . ILE A 1 428 ? 16.104 11.471 -20.480 1.00 95.12 428 ILE A C 1
ATOM 3390 O O . ILE A 1 428 ? 16.872 11.281 -19.548 1.00 95.12 428 ILE A O 1
ATOM 3394 N N . TYR A 1 429 ? 15.985 10.584 -21.473 1.00 96.38 429 TYR A N 1
ATOM 3395 C CA . TYR A 1 429 ? 16.764 9.344 -21.571 1.00 96.38 429 TYR A CA 1
ATOM 3396 C C . TYR A 1 429 ? 17.990 9.456 -22.490 1.00 96.38 429 TYR A C 1
ATOM 3398 O O . TYR A 1 429 ? 18.665 8.460 -22.733 1.00 96.38 429 TYR A O 1
ATOM 3406 N N . ARG A 1 430 ? 18.280 10.643 -23.036 1.00 94.12 430 ARG A N 1
ATOM 3407 C CA . ARG A 1 430 ? 19.298 10.816 -24.089 1.00 94.12 430 ARG A CA 1
ATOM 3408 C C . ARG A 1 430 ? 20.732 10.490 -23.666 1.00 94.12 430 ARG A C 1
ATOM 3410 O O . ARG A 1 430 ? 21.529 10.068 -24.490 1.00 94.12 430 ARG A O 1
ATOM 3417 N N . ASP A 1 431 ? 21.029 10.719 -22.401 1.00 92.19 431 ASP A N 1
ATOM 3418 C CA . ASP A 1 431 ? 22.321 10.558 -21.736 1.00 92.19 431 ASP A CA 1
ATOM 3419 C C . ASP A 1 431 ? 22.289 9.393 -20.732 1.00 92.19 431 ASP A C 1
ATOM 3421 O O . ASP A 1 431 ? 23.096 9.345 -19.808 1.00 92.19 431 ASP A O 1
ATOM 3425 N N . ALA A 1 432 ? 21.313 8.484 -20.857 1.00 94.50 432 ALA A N 1
ATOM 3426 C CA . ALA A 1 432 ? 21.229 7.319 -19.985 1.00 94.50 432 ALA A CA 1
ATOM 3427 C C . ALA A 1 432 ? 22.484 6.456 -20.155 1.00 94.50 432 ALA A C 1
ATOM 3429 O O . ALA A 1 432 ? 22.918 6.210 -21.283 1.00 94.50 432 ALA A O 1
ATOM 3430 N N . ALA A 1 433 ? 23.035 5.970 -19.041 1.00 93.62 433 ALA A N 1
ATOM 3431 C CA . ALA A 1 433 ? 24.226 5.126 -19.058 1.00 93.62 433 ALA A CA 1
ATOM 3432 C C . ALA A 1 433 ? 23.985 3.827 -19.843 1.00 93.62 433 ALA A C 1
ATOM 3434 O O . ALA A 1 433 ? 24.863 3.358 -20.566 1.00 93.62 433 ALA A O 1
ATOM 3435 N N . MET A 1 434 ? 22.772 3.273 -19.741 1.00 94.81 434 MET A N 1
ATOM 3436 C CA . MET A 1 434 ? 22.358 2.083 -20.475 1.00 94.81 434 MET A CA 1
ATOM 3437 C C . MET A 1 434 ? 21.424 2.432 -21.646 1.00 94.81 434 MET A C 1
ATOM 3439 O O . MET A 1 434 ? 20.547 3.290 -21.500 1.00 94.81 434 MET A O 1
ATOM 3443 N N . PRO A 1 435 ? 21.515 1.733 -22.797 1.00 94.50 435 PRO A N 1
ATOM 3444 C CA . PRO A 1 435 ? 20.726 2.057 -23.982 1.00 94.50 435 PRO A CA 1
ATOM 3445 C C . PRO A 1 435 ? 19.215 2.067 -23.731 1.00 94.50 435 PRO A C 1
ATOM 3447 O O . PRO A 1 435 ? 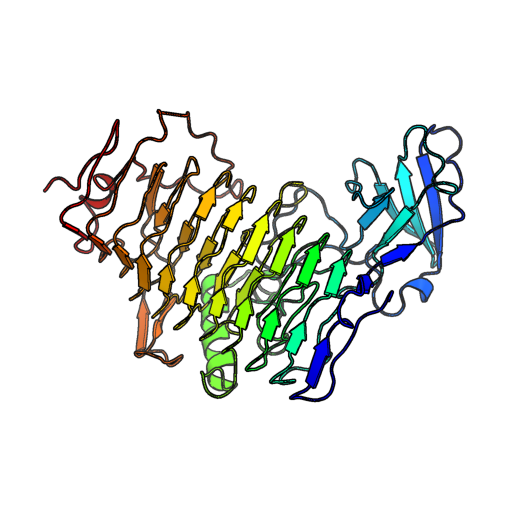18.653 1.124 -23.179 1.00 94.50 435 PRO A O 1
ATOM 3450 N N . VAL A 1 436 ? 18.537 3.104 -24.224 1.00 97.25 436 VAL A N 1
ATOM 3451 C CA . VAL A 1 436 ? 17.072 3.183 -24.237 1.00 97.25 436 VAL A CA 1
ATOM 3452 C C . VAL A 1 436 ? 16.570 3.071 -25.668 1.00 97.25 436 VAL A C 1
ATOM 3454 O O . VAL A 1 436 ? 16.999 3.790 -26.572 1.00 97.25 436 VAL A O 1
ATOM 3457 N N . MET A 1 437 ? 15.637 2.151 -25.892 1.00 97.00 437 MET A N 1
ATOM 3458 C CA . MET A 1 437 ? 15.040 1.916 -27.200 1.00 97.00 437 MET A CA 1
ATOM 3459 C C . MET A 1 437 ? 13.641 2.526 -27.271 1.00 97.00 437 MET A C 1
ATOM 3461 O O . MET A 1 437 ? 12.768 2.218 -26.467 1.00 97.00 437 MET A O 1
ATOM 3465 N N . SER A 1 438 ? 13.395 3.342 -28.296 1.00 97.12 438 SER A N 1
ATOM 3466 C CA . SER A 1 438 ? 12.093 3.961 -28.569 1.00 97.12 438 SER A CA 1
ATOM 3467 C C . SER A 1 438 ? 11.609 3.569 -29.964 1.00 97.12 438 SER A C 1
ATOM 3469 O O . SER A 1 438 ? 12.333 3.740 -30.946 1.00 97.12 438 SER A O 1
ATOM 3471 N N . ARG A 1 439 ? 10.393 3.016 -30.081 1.00 97.12 439 ARG A N 1
ATOM 3472 C CA . ARG A 1 439 ? 9.800 2.620 -31.372 1.00 97.12 439 ARG A CA 1
ATOM 3473 C C . ARG A 1 439 ? 8.317 2.963 -31.437 1.00 97.12 439 ARG A C 1
ATOM 3475 O O . ARG A 1 439 ? 7.536 2.516 -30.600 1.00 97.12 439 ARG A O 1
ATOM 3482 N N . ARG A 1 440 ? 7.897 3.654 -32.502 1.00 97.31 440 ARG A N 1
ATOM 3483 C CA . ARG A 1 440 ? 6.477 3.933 -32.815 1.00 97.31 440 ARG A CA 1
ATOM 3484 C C . ARG A 1 440 ? 5.711 4.682 -31.708 1.00 97.31 440 ARG A C 1
ATOM 3486 O O . ARG A 1 440 ? 4.490 4.588 -31.661 1.00 97.31 440 ARG A O 1
ATOM 3493 N N . ASN A 1 441 ? 6.407 5.384 -30.813 1.00 98.44 441 ASN A N 1
ATOM 3494 C CA . ASN A 1 441 ? 5.768 6.209 -29.788 1.00 98.44 441 ASN A CA 1
ATOM 3495 C C . ASN A 1 441 ? 5.193 7.484 -30.421 1.00 98.44 441 ASN A C 1
ATOM 3497 O O . ASN A 1 441 ? 5.775 8.028 -31.361 1.00 98.44 441 ASN A O 1
ATOM 3501 N N . LYS A 1 442 ? 4.058 7.948 -29.902 1.00 98.31 442 LYS A N 1
ATOM 3502 C CA . LYS A 1 442 ? 3.429 9.220 -30.263 1.00 98.31 442 LYS A CA 1
ATOM 3503 C C . LYS A 1 442 ? 3.720 10.246 -29.174 1.00 98.31 442 LYS A C 1
ATOM 3505 O O . LYS A 1 442 ? 3.658 9.911 -27.994 1.00 98.31 442 LYS A O 1
ATOM 3510 N N . PHE A 1 443 ? 4.002 11.477 -29.580 1.00 97.44 443 PHE A N 1
ATOM 3511 C CA . PHE A 1 443 ? 4.313 12.589 -28.686 1.00 97.44 443 PHE A CA 1
ATOM 3512 C C . PHE A 1 443 ? 3.394 13.756 -29.045 1.00 97.44 443 PHE A C 1
ATOM 3514 O O . PHE A 1 443 ? 3.354 14.165 -30.205 1.00 97.44 443 PHE A O 1
ATOM 3521 N N . LEU A 1 444 ? 2.608 14.222 -28.077 1.00 95.62 444 LEU A N 1
ATOM 3522 C CA . LEU A 1 444 ? 1.607 15.277 -28.226 1.00 95.62 444 LEU A CA 1
ATOM 3523 C C . LEU A 1 444 ? 1.968 16.477 -27.339 1.00 95.62 444 LEU A C 1
ATOM 3525 O O . LEU A 1 444 ? 2.547 16.303 -26.266 1.00 95.62 444 LEU A O 1
ATOM 3529 N N . GLY A 1 445 ? 1.594 17.687 -27.764 1.00 93.19 445 GLY A N 1
ATOM 3530 C CA . GLY A 1 445 ? 1.861 18.915 -27.007 1.00 93.19 445 GLY A CA 1
ATOM 3531 C C . GLY A 1 445 ? 3.359 19.128 -26.768 1.00 93.19 445 GLY A C 1
ATOM 3532 O O . GLY A 1 445 ? 4.160 19.044 -27.699 1.00 93.19 445 GLY A O 1
ATOM 3533 N N . LYS A 1 446 ? 3.744 19.373 -25.513 1.00 92.12 446 LYS A N 1
ATOM 3534 C CA . LYS A 1 446 ? 5.145 19.523 -25.080 1.00 92.12 446 LYS A CA 1
ATOM 3535 C C . LYS A 1 446 ? 5.930 18.208 -25.015 1.00 92.12 446 LYS A C 1
ATOM 3537 O O . LYS A 1 446 ? 7.115 18.250 -24.680 1.00 92.12 446 LYS A O 1
ATOM 3542 N N . ALA A 1 447 ? 5.319 17.056 -25.305 1.00 95.00 447 ALA A N 1
ATOM 3543 C CA . ALA A 1 447 ? 6.017 15.785 -25.201 1.00 95.00 447 ALA A CA 1
ATOM 3544 C C . ALA A 1 447 ? 7.133 15.649 -26.254 1.00 95.00 447 ALA A C 1
ATOM 3546 O O . ALA A 1 447 ? 6.926 15.923 -27.435 1.00 95.00 447 ALA A O 1
ATOM 3547 N N . GLN A 1 448 ? 8.320 15.200 -25.842 1.00 95.75 448 GLN A N 1
ATOM 3548 C CA . GLN A 1 448 ? 9.504 15.114 -26.694 1.00 95.75 448 GLN A CA 1
ATOM 3549 C C . GLN A 1 448 ? 9.969 13.667 -26.903 1.00 95.75 448 GLN A C 1
ATOM 3551 O O . GLN A 1 448 ? 9.985 12.873 -25.958 1.00 95.75 448 GLN A O 1
ATOM 3556 N N . PRO A 1 449 ? 10.391 13.302 -28.127 1.00 97.00 449 PRO A N 1
ATOM 3557 C CA . PRO A 1 449 ? 10.967 11.993 -28.395 1.00 97.00 449 PRO A CA 1
ATOM 3558 C C . PRO A 1 449 ? 12.388 11.870 -27.839 1.00 97.00 449 PRO A C 1
ATOM 3560 O O . PRO A 1 449 ? 13.079 12.862 -27.605 1.00 97.00 449 PRO A O 1
ATOM 3563 N N . LEU A 1 450 ? 12.856 10.625 -27.729 1.00 95.06 450 LEU A N 1
ATOM 3564 C CA . LEU A 1 450 ? 14.277 10.325 -27.589 1.00 95.06 450 LEU A CA 1
ATOM 3565 C C . LEU A 1 450 ? 14.986 10.768 -28.881 1.00 95.06 450 LEU A C 1
ATOM 3567 O O . LEU A 1 450 ? 14.832 10.121 -29.920 1.00 95.06 450 LEU A O 1
ATOM 3571 N N . LYS A 1 451 ? 15.702 11.894 -28.839 1.00 83.12 451 LYS A N 1
ATOM 3572 C CA . LYS A 1 451 ? 16.544 12.361 -29.950 1.00 83.12 451 LYS A CA 1
ATOM 3573 C C . LYS A 1 451 ? 17.914 11.697 -29.824 1.00 83.12 451 LYS A C 1
ATOM 3575 O O . LYS A 1 451 ? 18.530 11.828 -28.768 1.00 83.12 451 LYS A O 1
ATOM 3580 N N . LYS A 1 452 ? 18.337 10.986 -30.873 1.00 57.94 452 LYS A N 1
ATOM 3581 C CA . LYS A 1 452 ? 19.728 10.544 -31.012 1.00 57.94 452 LYS A CA 1
ATOM 3582 C C . LYS A 1 452 ? 20.639 11.740 -31.229 1.00 57.94 452 LYS A C 1
ATOM 3584 O O . LYS A 1 452 ? 20.180 12.684 -31.913 1.00 57.94 452 LYS A O 1
#

Foldseek 3Di:
DADAAADDAAAEEDEDDPPDAAEFELKDWDADWADDPPDPQKTKDKDALCVLPPDAQQPAWADFPQWFFPDTDGLKWKDWPRHTDDEPPFKHWDDDPRIIMIMGGRHPDDSNPTGMMMRRAQARYYHPDAARENYEYEQYEYEHHSHHDADLQAQGDANHERAFYYNYEYAHYEFAHRAAETYELAYHHVLHHRVCVVPVVDDPLVVVVVSLVSVVVVPLKNVTAAQYEYEHYEFEHHQAERYEYESRNENYEAYQYEFAHWNLVVRIAGPGHEPYEYEQNHLYEYENYEAAHTQEHYEYAANCENYEAEHYEYEHHQAEPYEDAHEAYCYEHEHYETQYQHYYEACYANYEYYAYEAAHKYFWDWFQRWGFDADRNISHGPDIGTGQTANYEYYQYEWHHNVPPDRPHDDRDPPDDDRPQMFGEDCSCQPRPDDHHYYNYHYYDRHDYNDD

Secondary structure (DSSP, 8-state):
--S-B---SSSPEEEPPTT---EEESEEE----EEPTT-TTEEEEEEEGGGTTT--TTT-B---TTB--SS--BS--EEETTEEPPBTTTEEEEEETTEEEEEEE-TT--TTTS-EEEE--S-SB--SSTT--S-EEES-EEEEE-PPP--TTS----SEE--S-B--EEES-EEEEESSEEEE----STT-SSHHHH-TTS-HHHHHHHHHHHHHHTT-STTTSB--EEES-EEE--SSEEEEEESTTTT-EEES-EEE-BSTT-SS-BTT-EEEEEES-TT-EEES-EEESBSEEEEEES---S-EEES-EEES-SSEEEEEES----EEEES-EE-SSEEEEEE-BSEEEES-EE-SEEEE--EEEEEEEEPTTSS-EEEEEEE-SB--EEES-EE--TT-----PPPSSTTPPPPSEEESBGGGGTT-SS--EEES-EE-TT-B----